Protein AF-A0A7C5Y0L8-F1 (afdb_monomer)

Solvent-accessible surface area (backbone atoms only — not comparable to full-atom values): 29638 Å² total; per-residue (Å²): 131,91,77,89,84,88,88,89,88,84,89,82,88,88,83,83,90,78,90,79,84,89,77,87,85,75,84,81,61,70,74,76,75,57,78,81,70,83,81,80,76,91,82,74,78,92,59,63,48,84,56,25,64,52,39,24,50,46,35,27,73,73,65,61,30,60,56,78,56,22,54,51,42,24,54,52,16,50,73,67,70,44,49,34,63,43,55,33,50,78,67,60,65,44,60,68,68,64,47,44,52,35,47,16,60,68,68,70,35,55,62,46,57,72,70,54,52,69,71,50,59,67,79,48,52,72,51,50,52,54,70,56,26,61,76,67,43,38,47,58,51,48,76,56,94,59,37,35,34,27,32,17,64,64,49,79,48,62,68,58,44,54,50,50,23,50,50,46,65,30,50,66,42,52,14,29,33,50,59,62,51,48,45,52,33,39,28,74,76,57,65,43,85,60,58,72,69,59,46,55,46,44,75,72,62,66,62,81,77,83,67,77,77,74,82,70,82,77,77,77,77,80,81,75,78,85,81,82,91,82,86,89,84,87,87,86,88,85,85,83,86,82,81,87,86,84,92,79,78,82,71,81,86,71,80,57,84,72,81,77,54,90,79,83,78,99,77,85,80,90,71,88,76,90,82,88,84,85,85,88,85,88,87,88,89,84,84,91,80,91,87,84,93,81,84,85,81,78,86,76,80,80,77,80,80,72,87,73,70,81,90,65,54,73,67,61,43,49,50,56,30,49,52,43,27,73,67,36,83,49,72,64,41,42,50,51,26,53,50,61,61,40,51,92,72,23,52,29,34,37,34,31,34,58,52,94,67,26,38,29,34,70,52,57,46,47,67,63,40,46,61,68,50,22,48,67,30,71,44,49,60,89,46,77,40,87,58,40,56,47,78,74,71,44,77,59,49,77,44,64,71,65,99,36,75,51,40,49,49,49,33,47,20,51,44,55,67,79,44,64,18,38,35,38,38,59,22,40,49,95,87,39,74,44,32,34,44,38,35,27,30,38,80,76,33,74,80,86,57,62,58,73,58,52,55,53,48,31,53,50,47,16,52,29,53,51,54,38,53,50,54,25,52,63,69,54,107

Nearest PDB structures (foldseek):
  7lko-assembly2_A  TM=6.622E-01  e=2.761E-07  Xanthomonas citri pv. citri str. 306
  5w10-assembly2_B  TM=7.669E-01  e=2.463E-06  Leptospira interrogans serovar Copenhageni str. Fiocruz L1-130
  5w10-assembly1_D  TM=6.839E-01  e=2.890E-06  Leptospira interrogans serovar Copenhageni str. Fiocruz L1-130
  2d27-assembly1_A  TM=5.505E-01  e=1.041E-05  Xanthomonas campestris
  5l10-assembly3_F  TM=6.097E-01  e=1.140E-03  Burkholderia cenocepacia J2315

Sequence (477 aa):
MLSSRFFPLRWGGGARTEGLHWCTGREVSIVSVCGRVAASHRAGGEEEPVKNREIAAVLAKEGLLPRERAERAAEEAALSGFRLDTLCLLRSWVPEGALLDAVGTVFRSRTADHGALREIPARLLSLIPARAAERFRVVPFHLEGKTLSVAALDPTDLLVEDELRLLTGCVIRSHAALEVRIHEALASAYGVPLPPVIERWLAGGGRTQHTPAAPQPTVEPVRRRPERPHSPAAPAAGRSPRAAPPSDLPEALELSSDELGEFPGLARLAAARDEEPEAPAAAPPAEETATPEAPAPAPAAAPVRRMDDPELDPEERLVLASEALGSAEMRDDIADALLAYCRPHFRRRALFILRRESIVGWRGEGEGVDETTLRAVAIPTGEPSVFQPLLHGTAFWLGPLASMPRNLELSLGLGGEPSGGCTVFPVHLRGRVVCFLWGDNLEEGLRGVPVPQLRRLTAKAGLAFEAYLLRAKIRAI

Foldseek 3Di:
DDDDDDDDDDDDDDDDDDDDDDDDDDDPDPVVVPPPPPPPPPDDDLDLLPCLVQLLVLCCVVVLDPNVVSVVLSVVCSVVVHRSLVVCVLVVSGAQVVSQVSQCVSLVAAADDLVLLPDADLVQLVLAALVLCVVQLKDFRDDDPQETEIEGCRQPPVVNQVQSCLQRVGNYGYHYYHSLSSQVSSCVSPVDDHDPSSVVCVVVVNHDPDPPPDDDPDPPPPDDDDDDDDDDDDDDDDDDDDDDDDDDDPDDPPPDPVVVPPDDDPDDPPDDDDDDDDDDDDDDDDDDDDDDDDDDDDDDDDDDDDPDDPPDDLVVLLVVLLVQLVPDQGLVSLVCSLVSSCPVQFQKKFKWFDDPQWTATDDIDHDQADSVLRRPQIHGQPDDAPCVVVQVPDQKDWAAGDPDPSSQSNCVNRRRQGARIKIWGFQDAPNGGTMIIIGGHRDVGRPPPPVVSSSVSSPSSNVSVVVNSVVSVVSND

Radius of gyration: 30.54 Å; Cα contacts (8 Å, |Δi|>4): 574; chains: 1; bounding box: 90×76×100 Å

Secondary structure (DSSP, 8-state):
-----------------------------GGGTSTTTTTS---S-----TTHHHHHHHHHHTTSS-HHHHHHHHHHHHHHTS-HHHHHHHTT-S-HHHHHHHHHHHHTS-B--HHHHHS--HHHHTTS-HHHHHHHTEEEEEEETTEEEEEES-TT-HHHHHHHHHHH-SEEEEEE--HHHHHHHHHHHH-PPPPHHHHHHHHTTSS----PPPPPP------PPPPPP---------------------------TTTT-SS----S--------------------------PPPPPPPPP----PPP---HHHHHHHHHHHHHH--SHHHHHHHHHHHHTTT-SEEEEEEEETTEEEEEEEEETT--HHHHHT-EEETTS-STTHHHHTT---EEE-----HHHHHHHHHTTSPPPS-EEEEEEEETTEEEEEEEEE-GGG-STT--HHHHHHHHHHHHHHHHHHHHHHHHHH-

Mean predicted aligned error: 16.3 Å

Structure (mmCIF, N/CA/C/O backbone):
data_AF-A0A7C5Y0L8-F1
#
_entry.id   AF-A0A7C5Y0L8-F1
#
loop_
_atom_site.group_PDB
_atom_site.id
_atom_site.type_symbol
_atom_site.label_atom_id
_atom_site.label_alt_id
_atom_site.label_comp_id
_atom_site.label_asym_id
_atom_site.label_entity_id
_atom_site.label_seq_id
_atom_site.pdbx_PDB_ins_code
_atom_site.Cartn_x
_atom_site.Cartn_y
_atom_site.Cartn_z
_atom_site.occupancy
_atom_site.B_iso_or_equiv
_atom_site.auth_seq_id
_atom_site.auth_comp_id
_atom_site.auth_asym_id
_atom_site.auth_atom_id
_atom_site.pdbx_PDB_model_num
ATOM 1 N N . MET A 1 1 ? -26.550 18.743 -50.827 1.00 32.38 1 MET A N 1
ATOM 2 C CA . MET A 1 1 ? -26.742 19.802 -51.841 1.00 32.38 1 MET A CA 1
ATOM 3 C C . MET A 1 1 ? -26.109 21.081 -51.311 1.00 32.38 1 MET A C 1
ATOM 5 O O . MET A 1 1 ? -26.470 21.436 -50.204 1.00 32.38 1 MET A O 1
ATOM 9 N N . LEU A 1 2 ? -25.154 21.653 -52.070 1.00 28.75 2 LEU A N 1
ATOM 10 C CA . LEU A 1 2 ? -24.835 23.090 -52.280 1.00 28.75 2 LEU A CA 1
ATOM 11 C C . LEU A 1 2 ? -24.885 24.048 -51.062 1.00 28.75 2 LEU A C 1
ATOM 13 O O . LEU A 1 2 ? -25.850 24.060 -50.325 1.00 28.75 2 LEU A O 1
ATOM 17 N N . SER A 1 3 ? -24.006 25.021 -50.839 1.00 25.61 3 SER A N 1
ATOM 18 C CA . SER A 1 3 ? -22.811 25.541 -51.503 1.00 25.61 3 SER A CA 1
ATOM 19 C C . SER A 1 3 ? -22.301 26.682 -50.605 1.00 25.61 3 SER A C 1
ATOM 21 O O . SER A 1 3 ? -23.094 27.446 -50.066 1.00 25.61 3 SER A O 1
ATOM 23 N N . SER A 1 4 ? -20.980 26.797 -50.492 1.00 29.56 4 SER A N 1
ATOM 24 C CA . SER A 1 4 ? -20.159 27.999 -50.250 1.00 29.56 4 SER A CA 1
ATOM 25 C C . SER A 1 4 ? -20.826 29.391 -50.185 1.00 29.56 4 SER A C 1
ATOM 27 O O . SER A 1 4 ? -21.556 29.756 -51.108 1.00 29.56 4 SER A O 1
ATOM 29 N N . ARG A 1 5 ? -20.327 30.262 -49.288 1.00 26.84 5 ARG A N 1
ATOM 30 C CA . ARG A 1 5 ? -19.866 31.622 -49.658 1.00 26.84 5 ARG A CA 1
ATOM 31 C C . ARG A 1 5 ? -18.930 32.251 -48.610 1.00 26.84 5 ARG A C 1
ATOM 33 O O . ARG A 1 5 ? -19.304 32.493 -47.471 1.00 26.84 5 ARG A O 1
ATOM 40 N N . PHE A 1 6 ? -17.709 32.506 -49.076 1.00 26.81 6 PHE A N 1
ATOM 41 C CA . PHE A 1 6 ? -16.696 33.443 -48.581 1.00 26.81 6 PHE A CA 1
ATOM 42 C C . PHE A 1 6 ? -17.178 34.904 -48.695 1.00 26.81 6 PHE A C 1
ATOM 44 O O . PHE A 1 6 ? -17.917 35.199 -49.632 1.00 26.81 6 PHE A O 1
ATOM 51 N N . PHE A 1 7 ? -16.646 35.821 -47.870 1.00 27.16 7 PHE A N 1
ATOM 52 C CA . PHE A 1 7 ? -15.873 36.994 -48.335 1.00 27.16 7 PHE A CA 1
ATOM 53 C C . PHE A 1 7 ? -15.062 37.643 -47.171 1.00 27.16 7 PHE A C 1
ATOM 55 O O . PHE A 1 7 ? -15.420 37.440 -46.012 1.00 27.16 7 PHE A O 1
ATOM 62 N N . PRO A 1 8 ? -13.954 38.365 -47.461 1.00 43.22 8 PRO A N 1
ATOM 63 C CA . PRO A 1 8 ? -12.825 38.652 -46.567 1.00 43.22 8 PRO A CA 1
ATOM 64 C C . PRO A 1 8 ? -12.654 40.152 -46.242 1.00 43.22 8 PRO A C 1
ATOM 66 O O . PRO A 1 8 ? -13.269 40.995 -46.885 1.00 43.22 8 PRO A O 1
ATOM 69 N N . LEU A 1 9 ? -11.717 40.502 -45.351 1.00 27.23 9 LEU A N 1
ATOM 70 C CA . LEU A 1 9 ? -11.094 41.835 -45.307 1.00 27.23 9 LEU A CA 1
ATOM 71 C C . LEU A 1 9 ? -9.587 41.727 -45.016 1.00 27.23 9 LEU A C 1
ATOM 73 O O . LEU A 1 9 ? -9.116 40.804 -44.357 1.00 27.23 9 LEU A O 1
ATOM 77 N N . ARG A 1 10 ? -8.842 42.650 -45.625 1.00 25.28 10 ARG A N 1
ATOM 78 C CA . ARG A 1 10 ? -7.435 42.587 -46.047 1.00 25.28 10 ARG A CA 1
ATOM 79 C C . ARG A 1 10 ? -6.707 43.859 -45.568 1.00 25.28 10 ARG A C 1
ATOM 81 O O . ARG A 1 10 ? -7.366 44.880 -45.418 1.00 25.28 10 ARG A O 1
ATOM 88 N N . TRP A 1 11 ? -5.367 43.780 -45.532 1.00 27.77 11 TRP A N 1
ATOM 89 C CA . TRP A 1 11 ? -4.327 44.842 -45.445 1.00 27.77 11 TRP A CA 1
ATOM 90 C C . TRP A 1 11 ? -3.858 45.263 -44.041 1.00 27.77 11 TRP A C 1
ATOM 92 O O . TRP A 1 11 ? -4.674 45.448 -43.156 1.00 27.77 11 TRP A O 1
ATOM 102 N N . GLY A 1 12 ? -2.562 45.484 -43.775 1.00 25.20 12 GLY A N 1
ATOM 103 C CA . GLY A 1 12 ? -1.357 45.408 -44.614 1.00 25.20 12 GLY A CA 1
ATOM 104 C C . GLY A 1 12 ? -0.148 46.111 -43.954 1.00 25.20 12 GLY A C 1
ATOM 105 O O . GLY A 1 12 ? -0.342 46.975 -43.109 1.00 25.20 12 GLY A O 1
ATOM 106 N N . GLY A 1 13 ? 1.071 45.758 -44.398 1.00 25.77 13 GLY A N 1
ATOM 107 C CA . GLY A 1 13 ? 2.354 46.460 -44.155 1.00 25.77 13 GLY A CA 1
ATOM 108 C C . GLY A 1 13 ? 3.063 46.085 -42.842 1.00 25.77 13 GLY A C 1
ATOM 109 O O . GLY A 1 13 ? 2.460 46.144 -41.787 1.00 25.77 13 GLY A O 1
ATOM 110 N N . GLY A 1 14 ? 4.331 45.676 -42.765 1.00 25.30 14 GLY A N 1
ATOM 111 C CA . GLY A 1 14 ? 5.453 45.693 -43.701 1.00 25.30 14 GLY A CA 1
ATOM 112 C C . GLY A 1 14 ? 6.651 46.370 -43.026 1.00 25.30 14 GLY A C 1
ATOM 113 O O . GLY A 1 14 ? 6.639 47.588 -42.922 1.00 25.30 14 GLY A O 1
ATOM 114 N N . ALA A 1 15 ? 7.674 45.620 -42.589 1.00 28.03 15 ALA A N 1
ATOM 115 C CA . ALA A 1 15 ? 9.044 46.126 -42.410 1.00 28.03 15 ALA A CA 1
ATOM 116 C C . ALA A 1 15 ? 10.064 45.011 -42.094 1.00 28.03 15 ALA A C 1
ATOM 118 O O . ALA A 1 15 ? 9.987 44.358 -41.064 1.00 28.03 15 ALA A O 1
ATOM 119 N N . ARG A 1 16 ? 11.041 44.912 -43.003 1.00 25.53 16 ARG A N 1
ATOM 120 C CA . ARG A 1 16 ? 12.490 44.708 -42.821 1.00 25.53 16 ARG A CA 1
ATOM 121 C C . ARG A 1 16 ? 13.040 43.472 -42.087 1.00 25.53 16 ARG A C 1
ATOM 123 O O . ARG A 1 16 ? 12.988 43.319 -40.877 1.00 25.53 16 ARG A O 1
ATOM 130 N N . THR A 1 17 ? 13.710 42.689 -42.928 1.00 31.92 17 THR A N 1
ATOM 131 C CA . THR A 1 17 ? 14.898 41.857 -42.728 1.00 31.92 17 THR A CA 1
ATOM 132 C C . THR A 1 17 ? 15.919 42.408 -41.731 1.00 31.92 17 THR A C 1
ATOM 134 O O . THR A 1 17 ? 16.440 43.498 -41.951 1.00 31.92 17 THR A O 1
ATOM 137 N N . GLU A 1 18 ? 16.312 41.582 -40.765 1.00 27.20 18 GLU A N 1
ATOM 138 C CA . GLU A 1 18 ? 17.667 41.536 -40.208 1.00 27.20 18 GLU A CA 1
ATOM 139 C C . GLU A 1 18 ? 17.945 40.102 -39.735 1.00 27.20 18 GLU A C 1
ATOM 141 O O . GLU A 1 18 ? 17.085 39.436 -39.158 1.00 27.20 18 GLU A O 1
ATOM 146 N N . GLY A 1 19 ? 19.109 39.582 -40.124 1.00 28.45 19 GLY A N 1
ATOM 147 C CA . GLY A 1 19 ? 19.465 38.179 -39.986 1.00 28.45 19 GLY A CA 1
ATOM 148 C C . GLY A 1 19 ? 19.775 37.771 -38.551 1.00 28.45 19 GLY A C 1
ATOM 149 O O . GLY A 1 19 ? 20.370 38.524 -37.788 1.00 28.45 19 GLY A O 1
ATOM 150 N N . LEU A 1 20 ? 19.462 36.518 -38.226 1.00 25.92 20 LEU A N 1
ATOM 151 C CA . LEU A 1 20 ? 20.160 35.798 -37.172 1.00 25.92 20 LEU A CA 1
ATOM 152 C C . LEU A 1 20 ? 20.594 34.429 -37.684 1.00 25.92 20 LEU A C 1
ATOM 154 O O . LEU A 1 20 ? 19.810 33.629 -38.193 1.00 25.92 20 LEU A O 1
ATOM 158 N N . HIS A 1 21 ? 21.899 34.228 -37.553 1.00 25.39 21 HIS A N 1
ATOM 159 C CA . HIS A 1 21 ? 22.635 33.006 -37.782 1.00 25.39 21 HIS A CA 1
ATOM 160 C C . HIS A 1 21 ? 21.983 31.809 -37.081 1.00 25.39 21 HIS A C 1
ATOM 162 O O . HIS A 1 21 ? 21.669 31.848 -35.892 1.00 25.39 21 HIS A O 1
ATOM 168 N N . TRP A 1 22 ? 21.843 30.717 -37.828 1.00 24.34 22 TRP A N 1
ATOM 169 C CA . TRP A 1 22 ? 21.534 29.402 -37.287 1.00 24.34 22 TRP A CA 1
ATOM 170 C C . TRP A 1 22 ? 22.763 28.866 -36.548 1.00 24.34 22 TRP A C 1
ATOM 172 O O . TRP A 1 22 ? 23.687 28.351 -37.171 1.00 24.34 22 TRP A O 1
ATOM 182 N N . CYS A 1 23 ? 22.765 28.971 -35.220 1.00 23.84 23 CYS A N 1
ATOM 183 C CA . CYS A 1 23 ? 23.599 28.128 -34.369 1.00 23.84 23 CYS A CA 1
ATOM 184 C C . CYS A 1 23 ? 22.751 26.955 -33.871 1.00 23.84 23 CYS A C 1
ATOM 186 O O . CYS A 1 23 ? 21.855 27.094 -33.040 1.00 23.84 23 CYS A O 1
ATOM 188 N N . THR A 1 24 ? 23.036 25.794 -34.448 1.00 34.31 24 THR A N 1
ATOM 189 C CA . THR A 1 24 ? 22.586 24.465 -34.042 1.00 34.31 24 THR A CA 1
ATOM 190 C C . THR A 1 24 ? 23.020 24.155 -32.611 1.00 34.31 24 THR A C 1
ATOM 192 O O . THR A 1 24 ? 24.201 24.271 -32.293 1.00 34.31 24 THR A O 1
ATOM 195 N N . GLY A 1 25 ? 22.084 23.709 -31.773 1.00 32.88 25 GLY A N 1
ATOM 196 C CA . GLY A 1 25 ? 22.381 23.221 -30.424 1.00 32.88 25 GLY A CA 1
ATOM 197 C C . GLY A 1 25 ? 21.296 23.588 -29.421 1.00 32.88 25 GLY A C 1
ATOM 198 O O . GLY A 1 25 ? 21.483 24.474 -28.595 1.00 32.88 25 GLY A O 1
ATOM 199 N N . ARG A 1 26 ? 20.145 22.916 -29.484 1.00 25.81 26 ARG A N 1
ATOM 200 C CA . ARG A 1 26 ? 19.177 22.926 -28.383 1.00 25.81 26 ARG A CA 1
ATOM 201 C C . ARG A 1 26 ? 18.821 21.491 -28.036 1.00 25.81 26 ARG A C 1
ATOM 203 O O . ARG A 1 26 ? 18.034 20.856 -28.731 1.00 25.81 26 ARG A O 1
ATOM 210 N N . GLU A 1 27 ? 19.416 21.006 -26.950 1.00 28.19 27 GLU A N 1
ATOM 211 C CA . GLU A 1 27 ? 18.820 19.952 -26.138 1.00 28.19 27 GLU A CA 1
ATOM 212 C C . GLU A 1 27 ? 17.411 20.413 -25.756 1.00 28.19 27 GLU A C 1
ATOM 214 O O . GLU A 1 27 ? 17.219 21.435 -25.092 1.00 28.19 27 GLU A O 1
ATOM 219 N N . VAL A 1 28 ? 16.405 19.691 -26.240 1.00 27.02 28 VAL A N 1
ATOM 220 C CA . VAL A 1 28 ? 15.018 19.923 -25.850 1.00 27.02 28 VAL A CA 1
ATOM 221 C C . VAL A 1 28 ? 14.864 19.371 -24.437 1.00 27.02 28 VAL A C 1
ATOM 223 O O . VAL A 1 28 ? 14.756 18.165 -24.231 1.00 27.02 28 VAL A O 1
ATOM 226 N N . SER A 1 29 ? 14.912 20.264 -23.451 1.00 28.91 29 SER A N 1
ATOM 227 C CA . SER A 1 29 ? 14.627 19.930 -22.059 1.00 28.91 29 SER A CA 1
ATOM 228 C C . SER A 1 29 ? 13.147 19.545 -21.926 1.00 28.91 29 SER A C 1
ATOM 230 O O . SER A 1 29 ? 12.259 20.345 -22.240 1.00 28.91 29 SER A O 1
ATOM 232 N N . ILE A 1 30 ? 12.881 18.308 -21.486 1.00 36.41 30 ILE A N 1
ATOM 233 C CA . ILE A 1 30 ? 11.537 17.713 -21.323 1.00 36.41 30 ILE A CA 1
ATOM 234 C C . ILE A 1 30 ? 10.621 18.562 -20.422 1.00 36.41 30 ILE A C 1
ATOM 236 O O . ILE A 1 30 ? 9.399 18.538 -20.586 1.00 36.41 30 ILE A O 1
ATOM 240 N N . VAL A 1 31 ? 11.197 19.409 -19.566 1.00 34.56 31 VAL A N 1
ATOM 241 C CA . VAL A 1 31 ? 10.468 20.351 -18.703 1.00 34.56 31 VAL A CA 1
ATOM 242 C C . VAL A 1 31 ? 9.547 21.284 -19.509 1.00 34.56 31 VAL A C 1
ATOM 244 O O . VAL A 1 31 ? 8.463 21.636 -19.050 1.00 34.56 31 VAL A O 1
ATOM 247 N N . SER A 1 32 ? 9.906 21.637 -20.751 1.00 27.48 32 SER A N 1
ATOM 248 C CA . SER A 1 32 ? 9.133 22.610 -21.537 1.00 27.48 32 SER A CA 1
ATOM 249 C C . SER A 1 32 ? 7.847 22.049 -22.169 1.00 27.48 32 SER A C 1
ATOM 251 O O . SER A 1 32 ? 7.004 22.842 -22.593 1.00 27.48 32 SER A O 1
ATOM 253 N N . VAL A 1 33 ? 7.667 20.723 -22.248 1.00 34.91 33 VAL A N 1
ATOM 254 C CA . VAL A 1 33 ? 6.477 20.102 -22.876 1.00 34.91 33 VAL A CA 1
ATOM 255 C C . VAL A 1 33 ? 5.424 19.683 -21.837 1.00 34.91 33 VAL A C 1
ATOM 257 O O . VAL A 1 33 ? 4.246 19.584 -22.173 1.00 34.91 33 VAL A O 1
ATOM 260 N N . CYS A 1 34 ? 5.792 19.544 -20.558 1.00 33.75 34 CYS A N 1
ATOM 261 C CA . CYS A 1 34 ? 4.845 19.244 -19.471 1.00 33.75 34 CYS A CA 1
ATOM 262 C C . CYS A 1 34 ? 4.037 20.460 -18.973 1.00 33.75 34 CYS A C 1
ATOM 264 O O . CYS A 1 34 ? 3.030 20.297 -18.286 1.00 33.75 34 CYS A O 1
ATOM 266 N N . GLY A 1 35 ? 4.416 21.686 -19.347 1.00 25.86 35 GLY A N 1
ATOM 267 C CA . GLY A 1 35 ? 3.900 22.922 -18.742 1.00 25.86 35 GLY A CA 1
ATOM 268 C C . GLY A 1 35 ? 2.449 23.326 -19.050 1.00 25.86 35 GLY A C 1
ATOM 269 O O . GLY A 1 35 ? 2.063 24.430 -18.677 1.00 25.86 35 GLY A O 1
ATOM 270 N N . ARG A 1 36 ? 1.631 22.515 -19.741 1.00 26.97 36 ARG A N 1
ATOM 271 C CA . ARG A 1 36 ? 0.252 22.924 -20.104 1.00 26.97 36 ARG A CA 1
ATOM 272 C C . ARG A 1 36 ? -0.869 21.895 -19.914 1.00 26.97 36 ARG A C 1
ATOM 274 O O . ARG A 1 36 ? -2.005 22.209 -20.242 1.00 26.97 36 ARG A O 1
ATOM 281 N N . VAL A 1 37 ? -0.591 20.726 -19.330 1.00 28.27 37 VAL A N 1
ATOM 282 C CA . VAL A 1 37 ? -1.631 19.717 -18.994 1.00 28.27 37 VAL A CA 1
ATOM 283 C C . VAL A 1 37 ? -1.703 19.430 -17.478 1.00 28.27 37 VAL A C 1
ATOM 285 O O . VAL A 1 37 ? -2.540 18.666 -17.014 1.00 28.27 37 VAL A O 1
ATOM 288 N N . ALA A 1 38 ? -0.898 20.121 -16.662 1.00 27.02 38 ALA A N 1
ATOM 289 C CA . ALA A 1 38 ? -0.761 19.919 -15.211 1.00 27.02 38 ALA A CA 1
ATOM 290 C C . ALA A 1 38 ? -1.958 20.384 -14.337 1.00 27.02 38 ALA A C 1
ATOM 292 O O . ALA A 1 38 ? -1.777 20.679 -13.152 1.00 27.02 38 ALA A O 1
ATOM 293 N N . ALA A 1 39 ? -3.170 20.483 -14.896 1.00 24.17 39 ALA A N 1
ATOM 294 C CA . ALA A 1 39 ? -4.332 21.076 -14.225 1.00 24.17 39 ALA A CA 1
ATOM 295 C C . ALA A 1 39 ? -5.497 20.112 -13.917 1.00 24.17 39 ALA A C 1
ATOM 297 O O . ALA A 1 39 ? -6.464 20.560 -13.317 1.00 24.17 39 ALA A O 1
ATOM 298 N N . SER A 1 40 ? -5.431 18.815 -14.259 1.00 24.00 40 SER A N 1
ATOM 299 C CA . SER A 1 40 ? -6.577 17.899 -14.036 1.00 24.00 40 SER A CA 1
ATOM 300 C C . SER A 1 40 ? -6.278 16.588 -13.289 1.00 24.00 40 SER A C 1
ATOM 302 O O . SER A 1 40 ? -7.192 15.795 -13.099 1.00 24.00 40 SER A O 1
ATOM 304 N N . HIS A 1 41 ? -5.049 16.355 -12.819 1.00 25.61 41 HIS A N 1
ATOM 305 C CA . HIS A 1 41 ? -4.695 15.142 -12.056 1.00 25.61 41 HIS A CA 1
ATOM 306 C C . HIS A 1 41 ? -3.995 15.445 -10.720 1.00 25.61 41 HIS A C 1
ATOM 308 O O . HIS A 1 41 ? -3.163 14.674 -10.258 1.00 25.61 41 HIS A O 1
ATOM 314 N N . ARG A 1 42 ? -4.323 16.570 -10.066 1.00 24.50 42 ARG A N 1
ATOM 315 C CA . ARG A 1 42 ? -3.847 16.840 -8.696 1.00 24.50 42 ARG A CA 1
ATOM 316 C C . ARG A 1 42 ? -4.783 16.212 -7.665 1.00 24.50 42 ARG A C 1
ATOM 318 O O . ARG A 1 42 ? -5.608 16.899 -7.074 1.00 24.50 42 ARG A O 1
ATOM 325 N N . ALA A 1 43 ? -4.640 14.907 -7.481 1.00 24.81 43 ALA A N 1
ATOM 326 C CA . ALA A 1 43 ? -5.070 14.179 -6.291 1.00 24.81 43 ALA A CA 1
ATOM 327 C C . ALA A 1 43 ? -4.225 12.899 -6.203 1.00 24.81 43 ALA A C 1
ATOM 329 O O . ALA A 1 43 ? -4.608 11.850 -6.706 1.00 24.81 43 ALA A O 1
ATOM 330 N N . GLY A 1 44 ? -3.028 13.031 -5.646 1.00 24.23 44 GLY A N 1
ATOM 331 C CA . GLY A 1 44 ? -2.046 11.965 -5.461 1.00 24.23 44 GLY A CA 1
ATOM 332 C C . GLY A 1 44 ? -0.771 12.619 -4.948 1.00 24.23 44 GLY A C 1
ATOM 333 O O . GLY A 1 44 ? -0.345 13.614 -5.532 1.00 24.23 44 GLY A O 1
ATOM 334 N N . GLY A 1 45 ? -0.284 12.174 -3.791 1.00 29.23 45 GLY A N 1
ATOM 335 C CA . GLY A 1 45 ? 0.828 12.790 -3.070 1.00 29.23 45 GLY A CA 1
ATOM 336 C C . GLY A 1 45 ? 2.114 12.844 -3.891 1.00 29.23 45 GLY A C 1
ATOM 337 O O . GLY A 1 45 ? 2.266 12.142 -4.887 1.00 29.23 45 GLY A O 1
ATOM 338 N N . GLU A 1 46 ? 3.028 13.713 -3.471 1.00 31.27 46 GLU A N 1
ATOM 339 C CA . GLU A 1 46 ? 4.402 13.769 -3.967 1.00 31.27 46 GLU A CA 1
ATOM 340 C C . GLU A 1 46 ? 5.120 12.470 -3.555 1.00 31.27 46 GLU A C 1
ATOM 342 O O . GLU A 1 46 ? 5.769 12.399 -2.520 1.00 31.27 46 GLU A O 1
ATOM 347 N N . GLU A 1 47 ? 4.921 11.406 -4.335 1.00 40.19 47 GLU A N 1
ATOM 348 C CA . GLU A 1 47 ? 5.627 10.131 -4.212 1.00 40.19 47 GLU A CA 1
ATOM 349 C C . GLU A 1 47 ? 7.078 10.338 -4.670 1.00 40.19 47 GLU A C 1
ATOM 351 O O . GLU A 1 47 ? 7.362 10.437 -5.865 1.00 40.19 47 GLU A O 1
ATOM 356 N N . GLU A 1 48 ? 8.027 10.413 -3.735 1.00 41.69 48 GLU A N 1
ATOM 357 C CA . GLU A 1 48 ? 9.430 10.178 -4.076 1.00 41.69 48 GLU A CA 1
ATOM 358 C C . GLU A 1 48 ? 9.529 8.722 -4.571 1.00 41.69 48 GLU A C 1
ATOM 360 O O . GLU A 1 48 ? 9.156 7.817 -3.820 1.00 41.69 48 GLU A O 1
ATOM 365 N N . PRO A 1 49 ? 10.001 8.425 -5.804 1.00 51.78 49 PRO A N 1
ATOM 366 C CA . PRO A 1 49 ? 10.135 7.041 -6.231 1.00 51.78 49 PRO A CA 1
ATOM 367 C C . PRO A 1 49 ? 11.276 6.424 -5.428 1.00 51.78 49 PRO A C 1
ATOM 369 O O . PRO A 1 49 ? 12.469 6.623 -5.705 1.00 51.78 49 PRO A O 1
ATOM 372 N N . VAL A 1 50 ? 10.872 5.723 -4.373 1.00 60.34 50 VAL A N 1
ATOM 373 C CA . VAL A 1 50 ? 11.734 5.072 -3.403 1.00 60.34 50 VAL A CA 1
ATOM 374 C C . VAL A 1 50 ? 12.725 4.230 -4.188 1.00 60.34 50 VAL A C 1
ATOM 376 O O . VAL A 1 50 ? 12.351 3.373 -4.989 1.00 60.34 50 VAL A O 1
ATOM 379 N N . LYS A 1 51 ? 14.009 4.513 -3.961 1.00 77.12 51 LYS A N 1
ATOM 380 C CA . LYS A 1 51 ? 15.186 3.880 -4.580 1.00 77.12 51 LYS A CA 1
ATOM 381 C C . LYS A 1 51 ? 15.696 4.468 -5.903 1.00 77.12 51 LYS A C 1
ATOM 383 O O . LYS A 1 51 ? 16.655 3.922 -6.446 1.00 77.12 51 LYS A O 1
ATOM 388 N N . ASN A 1 52 ? 15.223 5.628 -6.377 1.00 85.75 52 ASN A N 1
ATOM 389 C CA . ASN A 1 52 ? 15.859 6.327 -7.515 1.00 85.75 52 ASN A CA 1
ATOM 390 C C . ASN A 1 52 ? 17.370 6.546 -7.318 1.00 85.75 52 ASN A C 1
ATOM 392 O O . ASN A 1 52 ? 18.168 6.289 -8.220 1.00 85.75 52 ASN A O 1
ATOM 396 N N . ARG A 1 53 ? 17.777 6.972 -6.116 1.00 87.25 53 ARG A N 1
ATOM 397 C CA . ARG A 1 53 ? 19.193 7.168 -5.766 1.00 87.25 53 ARG A CA 1
ATOM 398 C C . ARG A 1 53 ? 19.989 5.863 -5.763 1.00 87.25 53 ARG A C 1
ATOM 400 O O . ARG A 1 53 ? 21.146 5.859 -6.169 1.00 87.25 53 ARG A O 1
ATOM 407 N N . GLU A 1 54 ? 19.382 4.759 -5.338 1.00 90.44 54 GLU A N 1
ATOM 408 C CA . GLU A 1 54 ? 20.030 3.444 -5.334 1.00 90.44 54 GLU A CA 1
ATOM 409 C C . GLU A 1 54 ? 20.194 2.905 -6.757 1.00 90.44 54 GLU A C 1
ATOM 411 O O . GLU A 1 54 ? 21.275 2.433 -7.106 1.00 90.44 54 GLU A O 1
ATOM 416 N N . ILE A 1 55 ? 19.172 3.058 -7.608 1.00 91.25 55 ILE A N 1
ATOM 417 C CA . ILE A 1 55 ? 19.258 2.722 -9.036 1.00 91.25 55 ILE A CA 1
ATOM 418 C C . ILE A 1 55 ? 20.361 3.562 -9.693 1.00 91.25 55 ILE A C 1
ATOM 420 O O . ILE A 1 55 ? 21.220 3.008 -10.375 1.00 91.25 55 ILE A O 1
ATOM 424 N N . ALA A 1 56 ? 20.413 4.873 -9.431 1.00 92.12 56 ALA A N 1
ATOM 425 C CA . ALA A 1 56 ? 21.487 5.740 -9.923 1.00 92.12 56 ALA A CA 1
ATOM 426 C C . ALA A 1 56 ? 22.871 5.277 -9.454 1.00 92.12 56 ALA A C 1
ATOM 428 O O . ALA A 1 56 ? 23.806 5.227 -10.254 1.00 92.12 56 ALA A O 1
ATOM 429 N N . ALA A 1 57 ? 23.005 4.911 -8.177 1.00 92.44 57 ALA A N 1
ATOM 430 C CA . ALA A 1 57 ? 24.258 4.423 -7.617 1.00 92.44 57 ALA A CA 1
ATOM 431 C C . ALA A 1 57 ? 24.715 3.118 -8.287 1.00 92.44 57 ALA A C 1
ATOM 433 O O . ALA A 1 57 ? 25.899 2.986 -8.600 1.00 92.44 57 ALA A O 1
ATOM 434 N N . VAL A 1 58 ? 23.795 2.185 -8.560 1.00 94.44 58 VAL A N 1
ATOM 435 C CA . VAL A 1 58 ? 24.096 0.944 -9.292 1.00 94.44 58 VAL A CA 1
ATOM 436 C C . VAL A 1 58 ? 24.510 1.250 -10.733 1.00 94.44 58 VAL A C 1
ATOM 438 O O . VAL A 1 58 ? 25.571 0.804 -11.159 1.00 94.44 58 VAL A O 1
ATOM 441 N N . LEU A 1 59 ? 23.762 2.084 -11.463 1.00 94.00 59 LEU A N 1
ATOM 442 C CA . LEU A 1 59 ? 24.105 2.459 -12.843 1.00 94.00 59 LEU A CA 1
ATOM 443 C C . LEU A 1 59 ? 25.465 3.168 -12.944 1.00 94.00 59 LEU A C 1
ATOM 445 O O . LEU A 1 59 ? 26.212 2.940 -13.898 1.00 94.00 59 LEU A O 1
ATOM 449 N N . ALA A 1 60 ? 25.805 4.002 -11.959 1.00 94.50 60 ALA A N 1
ATOM 450 C CA . ALA A 1 60 ? 27.105 4.658 -11.881 1.00 94.50 60 ALA A CA 1
ATOM 451 C C . ALA A 1 60 ? 28.239 3.676 -11.571 1.00 94.50 60 ALA A C 1
ATOM 453 O O . ALA A 1 60 ? 29.309 3.751 -12.177 1.00 94.50 60 ALA A O 1
ATOM 454 N N . LYS A 1 61 ? 28.006 2.746 -10.640 1.00 94.62 61 LYS A N 1
ATOM 455 C CA . LYS A 1 61 ? 28.978 1.723 -10.242 1.00 94.62 61 LYS A CA 1
ATOM 456 C C . LYS A 1 61 ? 29.315 0.772 -11.392 1.00 94.62 61 LYS A C 1
ATOM 458 O O . LYS A 1 61 ? 30.485 0.457 -11.577 1.00 94.62 61 LYS A O 1
ATOM 463 N N . GLU A 1 62 ? 28.316 0.366 -12.172 1.00 91.81 62 GLU A N 1
ATOM 464 C CA . GLU A 1 62 ? 28.480 -0.519 -13.335 1.00 91.81 62 GLU A CA 1
ATOM 465 C C . GLU A 1 62 ? 29.003 0.220 -14.587 1.00 91.81 62 GLU A C 1
ATOM 467 O O . GLU A 1 62 ? 29.185 -0.379 -15.645 1.00 91.81 62 GLU A O 1
ATOM 472 N N . GLY A 1 63 ? 29.246 1.535 -14.500 1.00 90.81 63 GLY A N 1
ATOM 473 C CA . GLY A 1 63 ? 29.761 2.341 -15.612 1.00 90.81 63 GLY A CA 1
ATOM 474 C C . GLY A 1 63 ? 28.752 2.593 -16.740 1.00 90.81 63 GLY A C 1
ATOM 475 O O . GLY A 1 63 ? 29.137 3.069 -17.807 1.00 90.81 63 GLY A O 1
ATOM 476 N N . LEU A 1 64 ? 27.466 2.307 -16.512 1.00 91.75 64 LEU A N 1
ATOM 477 C CA . LEU A 1 64 ? 26.378 2.506 -17.478 1.00 91.75 64 LEU A CA 1
ATOM 478 C C . LEU A 1 64 ? 26.001 3.985 -17.624 1.00 91.75 64 LEU A C 1
ATOM 480 O O . LEU A 1 64 ? 25.565 4.423 -18.687 1.00 91.75 64 LEU A O 1
ATOM 484 N N . LEU A 1 65 ? 26.194 4.766 -16.560 1.00 91.81 65 LEU A N 1
ATOM 485 C CA . LEU A 1 65 ? 26.029 6.215 -16.548 1.00 91.81 65 LEU A CA 1
ATOM 486 C C . LEU A 1 65 ? 27.183 6.872 -15.784 1.00 91.81 65 LEU A C 1
ATOM 488 O O . LEU A 1 65 ? 27.555 6.393 -14.718 1.00 91.81 65 LEU A O 1
ATOM 492 N N . PRO A 1 66 ? 27.727 8.012 -16.250 1.00 94.06 66 PRO A N 1
ATOM 493 C CA . PRO A 1 66 ? 28.625 8.814 -15.427 1.00 94.06 66 PRO A CA 1
ATOM 494 C C . PRO A 1 66 ? 27.943 9.202 -14.112 1.00 94.06 66 PRO A C 1
ATOM 496 O O . PRO A 1 66 ? 26.781 9.612 -14.131 1.00 94.06 66 PRO A O 1
ATOM 499 N N . ARG A 1 67 ? 28.664 9.131 -12.987 1.00 92.25 67 ARG A N 1
ATOM 500 C CA . ARG A 1 67 ? 28.115 9.391 -11.644 1.00 92.25 67 ARG A CA 1
ATOM 501 C C . ARG A 1 67 ? 27.339 10.707 -11.552 1.00 92.25 67 ARG A C 1
ATOM 503 O O . ARG A 1 67 ? 26.188 10.709 -11.141 1.00 92.25 67 ARG A O 1
ATOM 510 N N . GLU A 1 68 ? 27.928 11.797 -12.034 1.00 91.56 68 GLU A N 1
ATOM 511 C CA . GLU A 1 68 ? 27.306 13.130 -12.046 1.00 91.56 68 GLU A CA 1
ATOM 512 C C . GLU A 1 68 ? 26.016 13.190 -12.876 1.00 91.56 68 GLU A C 1
ATOM 514 O O . GLU A 1 68 ? 25.151 14.032 -12.638 1.00 91.56 68 GLU A O 1
ATOM 519 N N . ARG A 1 69 ? 25.903 12.346 -13.908 1.00 91.50 69 ARG A N 1
ATOM 520 C CA . ARG A 1 69 ? 24.692 12.238 -14.726 1.00 91.50 69 ARG A CA 1
ATOM 521 C C . ARG A 1 69 ? 23.653 11.370 -14.028 1.00 91.50 69 ARG A C 1
ATOM 523 O O . ARG A 1 69 ? 22.485 11.724 -14.071 1.00 91.50 69 ARG A O 1
ATOM 530 N N . ALA A 1 70 ? 24.063 10.276 -13.391 1.00 91.50 70 ALA A N 1
ATOM 531 C CA . ALA A 1 70 ? 23.168 9.408 -12.633 1.00 91.50 70 ALA A CA 1
ATOM 532 C C . ALA A 1 70 ? 22.530 10.151 -11.445 1.00 91.50 70 ALA A C 1
ATOM 534 O O . ALA A 1 70 ? 21.323 10.060 -11.251 1.00 91.50 70 ALA A O 1
ATOM 535 N N . GLU A 1 71 ? 23.317 10.940 -10.707 1.00 89.44 71 GLU A N 1
ATOM 536 C CA . GLU A 1 71 ? 22.835 11.770 -9.593 1.00 89.44 71 GLU A CA 1
ATOM 537 C C . GLU A 1 71 ? 21.822 12.822 -10.080 1.00 89.44 71 GLU A C 1
ATOM 539 O O . GLU A 1 71 ? 20.691 12.852 -9.599 1.00 89.44 71 GLU A O 1
ATOM 544 N N . ARG A 1 72 ? 22.160 13.591 -11.127 1.00 88.38 72 ARG A N 1
ATOM 545 C CA . ARG A 1 72 ? 21.229 14.558 -11.741 1.00 88.38 72 ARG A CA 1
ATOM 546 C C . ARG A 1 72 ? 19.963 13.908 -12.300 1.00 88.38 72 ARG A C 1
ATOM 548 O O . ARG A 1 72 ? 18.886 14.485 -12.217 1.00 88.38 72 ARG A O 1
ATOM 555 N N . ALA A 1 73 ? 20.081 12.717 -12.879 1.00 88.44 73 ALA A N 1
ATOM 556 C CA . ALA A 1 73 ? 18.936 11.983 -13.397 1.00 88.44 73 ALA A CA 1
ATOM 557 C C . ALA A 1 73 ? 18.002 11.515 -12.274 1.00 88.44 73 ALA A C 1
ATOM 559 O O . ALA A 1 73 ? 16.790 11.535 -12.456 1.00 88.44 73 ALA A O 1
ATOM 560 N N . ALA A 1 74 ? 18.541 11.119 -11.115 1.00 87.44 74 ALA A N 1
ATOM 561 C CA . ALA A 1 74 ? 17.732 10.764 -9.950 1.00 87.44 74 ALA A CA 1
ATOM 562 C C . ALA A 1 74 ? 16.978 11.978 -9.384 1.00 87.44 74 ALA A C 1
ATOM 564 O O . ALA A 1 74 ? 15.824 11.840 -8.983 1.00 87.44 74 ALA A O 1
ATOM 565 N N . GLU A 1 75 ? 17.601 13.159 -9.394 1.00 87.62 75 GLU A N 1
ATOM 566 C CA . GLU A 1 75 ? 16.945 14.422 -9.032 1.00 87.62 75 GLU A CA 1
ATOM 567 C C . GLU A 1 75 ? 15.834 14.788 -10.030 1.00 87.62 75 GLU A C 1
ATOM 569 O O . GLU A 1 75 ? 14.720 15.107 -9.622 1.00 87.62 75 GLU A O 1
ATOM 574 N N . GLU A 1 76 ? 16.095 14.681 -11.340 1.00 86.38 76 GLU A N 1
ATOM 575 C CA . GLU A 1 76 ? 15.073 14.891 -12.379 1.00 86.38 76 GLU A CA 1
ATOM 576 C C . GLU A 1 76 ? 13.914 13.892 -12.227 1.00 86.38 76 GLU A C 1
ATOM 578 O O . GLU A 1 76 ? 12.754 14.283 -12.339 1.00 86.38 76 GLU A O 1
ATOM 583 N N . ALA A 1 77 ? 14.212 12.626 -11.919 1.00 85.06 77 ALA A N 1
ATOM 584 C CA . ALA A 1 77 ? 13.217 11.580 -11.687 1.00 85.06 77 ALA A CA 1
ATOM 585 C C . ALA A 1 77 ? 12.285 11.951 -10.528 1.00 85.06 77 ALA A C 1
ATOM 587 O O . ALA A 1 77 ? 11.069 11.995 -10.722 1.00 85.06 77 ALA A O 1
ATOM 588 N N . ALA A 1 78 ? 12.856 12.338 -9.382 1.00 79.38 78 ALA A N 1
ATOM 589 C CA . ALA A 1 78 ? 12.100 12.782 -8.212 1.00 79.38 78 ALA A CA 1
ATOM 590 C C . ALA A 1 78 ? 11.176 13.978 -8.513 1.00 79.38 78 ALA A C 1
ATOM 592 O O . ALA A 1 78 ? 10.051 14.017 -8.030 1.00 79.38 78 ALA A O 1
ATOM 593 N N . LEU A 1 79 ? 11.604 14.920 -9.363 1.00 80.38 79 LEU A N 1
ATOM 594 C CA . LEU A 1 79 ? 10.778 16.069 -9.768 1.00 80.38 79 LEU A CA 1
ATOM 595 C C . LEU A 1 79 ? 9.724 15.728 -10.833 1.00 80.38 79 LEU A C 1
ATOM 597 O O . LEU A 1 79 ? 8.717 16.423 -10.960 1.00 80.38 79 LEU A O 1
ATOM 601 N N . SER A 1 80 ? 9.979 14.707 -11.650 1.00 77.81 80 SER A N 1
ATOM 602 C CA . SER A 1 80 ? 9.121 14.334 -12.780 1.00 77.81 80 SER A CA 1
ATOM 603 C C . SER A 1 80 ? 7.943 13.435 -12.398 1.00 77.81 80 SER A C 1
ATOM 605 O O . SER A 1 80 ? 7.014 13.307 -13.196 1.00 77.81 80 SER A O 1
ATOM 607 N N . GLY A 1 81 ? 7.990 12.814 -11.213 1.00 76.62 81 GLY A N 1
ATOM 608 C CA . GLY A 1 81 ? 7.031 11.796 -10.775 1.00 76.62 81 GLY A CA 1
ATOM 609 C C . GLY A 1 81 ? 7.200 10.440 -11.470 1.00 76.62 81 GLY A C 1
ATOM 610 O O . GLY A 1 81 ? 6.343 9.578 -11.325 1.00 76.62 81 GLY A O 1
ATOM 611 N N . PHE A 1 82 ? 8.278 10.252 -12.237 1.00 82.12 82 PHE A N 1
ATOM 612 C CA . PHE A 1 82 ? 8.649 8.968 -12.830 1.00 82.12 82 PHE A CA 1
ATOM 613 C C . PHE A 1 82 ? 9.851 8.376 -12.107 1.00 82.12 82 PHE A C 1
ATOM 615 O O . PHE A 1 82 ? 10.714 9.090 -11.586 1.00 82.12 82 PHE A O 1
ATOM 622 N N . ARG A 1 83 ? 9.964 7.054 -12.145 1.00 88.00 83 ARG A N 1
ATOM 623 C CA . ARG A 1 83 ? 11.149 6.354 -11.667 1.00 88.00 83 ARG A CA 1
ATOM 624 C C . ARG A 1 83 ? 12.323 6.564 -12.635 1.00 88.00 83 ARG A C 1
ATOM 626 O O . ARG A 1 83 ? 12.169 6.825 -13.832 1.00 88.00 83 ARG A O 1
ATOM 633 N N . LEU A 1 84 ? 13.541 6.495 -12.101 1.00 90.88 84 LEU A N 1
ATOM 634 C CA . LEU A 1 84 ? 14.773 6.788 -12.837 1.00 90.88 84 LEU A CA 1
ATOM 635 C C . LEU A 1 84 ? 14.950 5.918 -14.091 1.00 90.88 84 LEU A C 1
ATOM 637 O O . LEU A 1 84 ? 15.479 6.382 -15.103 1.00 90.88 84 LEU A O 1
ATOM 641 N N . ASP A 1 85 ? 14.516 4.663 -14.038 1.00 91.19 85 ASP A N 1
ATOM 642 C CA . ASP A 1 85 ? 14.570 3.740 -15.168 1.00 91.19 85 ASP A CA 1
ATOM 643 C C . ASP A 1 85 ? 13.726 4.226 -16.353 1.00 91.19 85 ASP A C 1
ATOM 645 O O . ASP A 1 85 ? 14.202 4.167 -17.488 1.00 91.19 85 ASP A O 1
ATOM 649 N N . THR A 1 86 ? 12.539 4.790 -16.105 1.00 90.75 86 THR A N 1
ATOM 650 C CA . THR A 1 86 ? 11.715 5.425 -17.142 1.00 90.75 86 THR A CA 1
ATOM 651 C C . THR A 1 86 ? 12.474 6.552 -17.822 1.00 90.75 86 THR A C 1
ATOM 653 O O . THR A 1 86 ? 12.582 6.561 -19.048 1.00 90.75 86 THR A O 1
ATOM 656 N N . LEU A 1 87 ? 13.075 7.474 -17.063 1.00 90.06 87 LEU A N 1
ATOM 657 C CA . LEU A 1 87 ? 13.846 8.570 -17.659 1.00 90.06 87 LEU A CA 1
ATOM 658 C C . LEU A 1 87 ? 15.034 8.062 -18.482 1.00 90.06 87 LEU A C 1
ATOM 660 O O . LEU A 1 87 ? 15.251 8.525 -19.606 1.00 90.06 87 LEU A O 1
ATOM 664 N N . CYS A 1 88 ? 15.776 7.084 -17.962 1.00 91.38 88 CYS A N 1
ATOM 665 C CA . CYS A 1 88 ? 16.920 6.508 -18.662 1.00 91.38 88 CYS A CA 1
ATOM 666 C C . CYS A 1 88 ? 16.509 5.833 -19.978 1.00 91.38 88 CYS A C 1
ATOM 668 O O . CYS A 1 88 ? 17.206 5.987 -20.987 1.00 91.38 88 CYS A O 1
ATOM 670 N N . LEU A 1 89 ? 15.371 5.133 -19.984 1.00 89.88 89 LEU A N 1
ATOM 671 C CA . LEU A 1 89 ? 14.841 4.449 -21.160 1.00 89.88 89 LEU A CA 1
ATOM 672 C C . LEU A 1 89 ? 14.303 5.445 -22.199 1.00 89.88 89 LEU A C 1
ATOM 674 O O . LEU A 1 89 ? 14.655 5.363 -23.378 1.00 89.88 89 LEU A O 1
ATOM 678 N N . LEU A 1 90 ? 13.526 6.443 -21.764 1.00 86.81 90 LEU A N 1
ATOM 679 C CA . LEU A 1 90 ? 12.982 7.496 -22.630 1.00 86.81 90 LEU A CA 1
ATOM 680 C C . LEU A 1 90 ? 14.087 8.290 -23.341 1.00 86.81 90 LEU A C 1
ATOM 682 O O . LEU A 1 90 ? 13.935 8.663 -24.504 1.00 86.81 90 LEU A O 1
ATOM 686 N N . ARG A 1 91 ? 15.213 8.533 -22.660 1.00 88.19 91 ARG A N 1
ATOM 687 C CA . ARG A 1 91 ? 16.377 9.245 -23.215 1.00 88.19 91 ARG A CA 1
ATOM 688 C C . ARG A 1 91 ? 17.371 8.329 -23.936 1.00 88.19 91 ARG A C 1
ATOM 690 O O . ARG A 1 91 ? 18.368 8.827 -24.455 1.00 88.19 91 ARG A O 1
ATOM 697 N N . SER A 1 92 ? 17.114 7.018 -23.970 1.00 87.50 92 SER A N 1
ATOM 698 C CA . SER A 1 92 ? 18.016 6.004 -24.538 1.00 87.50 92 SER A CA 1
ATOM 699 C C . SER A 1 92 ? 19.444 6.080 -23.977 1.00 87.50 92 SER A C 1
ATOM 701 O O . SER A 1 92 ? 20.415 5.851 -24.695 1.00 87.50 92 SER A O 1
ATOM 703 N N . TRP A 1 93 ? 19.590 6.437 -22.698 1.00 90.38 93 TRP A N 1
ATOM 704 C CA . TRP A 1 93 ? 20.901 6.557 -22.055 1.00 90.38 93 TRP A CA 1
ATOM 705 C C . TRP A 1 93 ? 21.511 5.207 -21.699 1.00 90.38 93 TRP A C 1
ATOM 707 O O . TRP A 1 93 ? 22.726 5.045 -21.769 1.00 90.38 93 TRP A O 1
ATOM 717 N N . VAL A 1 94 ? 20.663 4.258 -21.311 1.00 91.94 94 VAL A N 1
ATOM 718 C CA . VAL A 1 94 ? 21.055 2.920 -20.869 1.00 91.94 94 VAL A CA 1
ATOM 719 C C . VAL A 1 94 ? 20.188 1.909 -21.619 1.00 91.94 94 VAL A C 1
ATOM 721 O O . VAL A 1 94 ? 18.989 2.151 -21.783 1.00 91.94 94 VAL A O 1
ATOM 724 N N . PRO A 1 95 ? 20.759 0.795 -22.111 1.00 91.44 95 PRO A N 1
ATOM 725 C CA . PRO A 1 95 ? 19.968 -0.253 -22.739 1.00 91.44 95 PRO A CA 1
ATOM 726 C C . PRO A 1 95 ? 19.001 -0.893 -21.736 1.00 91.44 95 PRO A C 1
ATOM 728 O O . PRO A 1 95 ? 19.318 -1.057 -20.560 1.00 91.44 95 PRO A O 1
ATOM 731 N N . GLU A 1 96 ? 17.834 -1.300 -22.230 1.00 92.81 96 GLU A N 1
ATOM 732 C CA . GLU A 1 96 ? 16.729 -1.803 -21.408 1.00 92.81 96 GLU A CA 1
ATOM 733 C C . GLU A 1 96 ? 17.116 -2.979 -20.500 1.00 92.81 96 GLU A C 1
ATOM 735 O O . GLU A 1 96 ? 16.797 -2.965 -19.315 1.00 92.81 96 GLU A O 1
ATOM 740 N N . GLY A 1 97 ? 17.850 -3.966 -21.028 1.00 93.50 97 GLY A N 1
ATOM 741 C CA . GLY A 1 97 ? 18.301 -5.115 -20.236 1.00 93.50 97 GLY A CA 1
ATOM 742 C C . GLY A 1 97 ? 19.189 -4.704 -19.059 1.00 93.50 97 GLY A C 1
ATOM 743 O O . GLY A 1 97 ? 18.963 -5.144 -17.940 1.00 93.50 97 GLY A O 1
ATOM 744 N N . ALA A 1 98 ? 20.118 -3.768 -19.279 1.00 93.81 98 ALA A N 1
ATOM 745 C CA . ALA A 1 98 ? 20.999 -3.286 -18.217 1.00 93.81 98 ALA A CA 1
ATOM 746 C C . ALA A 1 98 ? 20.248 -2.454 -17.160 1.00 93.81 98 ALA A C 1
ATOM 748 O O . ALA A 1 98 ? 20.600 -2.492 -15.982 1.00 93.81 98 ALA A O 1
ATOM 749 N N . LEU A 1 99 ? 19.192 -1.727 -17.554 1.00 94.12 99 LEU A N 1
ATOM 750 C CA . LEU A 1 99 ? 18.290 -1.077 -16.596 1.00 94.12 99 LEU A CA 1
ATOM 751 C C . LEU A 1 99 ? 17.541 -2.108 -15.752 1.00 94.12 99 LEU A C 1
ATOM 753 O O . LEU A 1 99 ? 17.443 -1.941 -14.538 1.00 94.12 99 LEU A O 1
ATOM 757 N N . LEU A 1 100 ? 17.035 -3.171 -16.379 1.00 95.56 100 LEU A N 1
ATOM 758 C CA . LEU A 1 100 ? 16.318 -4.231 -15.679 1.00 95.56 100 LEU A CA 1
ATOM 759 C C . LEU A 1 100 ? 17.229 -4.951 -14.675 1.00 95.56 100 LEU A C 1
ATOM 761 O O . LEU A 1 100 ? 16.813 -5.174 -13.540 1.00 95.56 100 LEU A O 1
ATOM 765 N N . ASP A 1 101 ? 18.480 -5.230 -15.046 1.00 95.25 101 ASP A N 1
ATOM 766 C CA . ASP A 1 101 ? 19.484 -5.828 -14.155 1.00 95.25 101 ASP A CA 1
ATOM 767 C C . ASP A 1 101 ? 19.816 -4.918 -12.961 1.00 95.25 101 ASP A C 1
ATOM 769 O O . ASP A 1 101 ? 19.907 -5.380 -11.816 1.00 95.25 101 ASP A O 1
ATOM 773 N N . ALA A 1 102 ? 19.941 -3.607 -13.197 1.00 94.62 102 ALA A N 1
ATOM 774 C CA . ALA A 1 102 ? 20.159 -2.631 -12.131 1.00 94.62 102 ALA A CA 1
ATOM 775 C C . ALA A 1 102 ? 18.972 -2.588 -11.155 1.00 94.62 102 ALA A C 1
ATOM 777 O O . ALA A 1 102 ? 19.168 -2.628 -9.939 1.00 94.62 102 ALA A O 1
ATOM 778 N N . VAL A 1 103 ? 17.740 -2.579 -11.675 1.00 94.00 103 VAL A N 1
ATOM 779 C CA . VAL A 1 103 ? 16.510 -2.648 -10.873 1.00 94.00 103 VAL A CA 1
ATOM 780 C C . VAL A 1 103 ? 16.459 -3.958 -10.075 1.00 94.00 103 VAL A C 1
ATOM 782 O O . VAL A 1 103 ? 16.249 -3.925 -8.863 1.00 94.00 103 VAL A O 1
ATOM 785 N N . GLY A 1 104 ? 16.734 -5.105 -10.700 1.00 94.81 104 GLY A N 1
ATOM 786 C CA . GLY A 1 104 ? 16.799 -6.402 -10.016 1.00 94.81 104 GLY A CA 1
ATOM 787 C C . GLY A 1 104 ? 17.823 -6.426 -8.877 1.00 94.81 104 GLY A C 1
ATOM 788 O O . GLY A 1 104 ? 17.544 -6.957 -7.801 1.00 94.81 104 GLY A O 1
ATOM 789 N N . THR A 1 105 ? 18.973 -5.775 -9.074 1.00 94.75 105 THR A N 1
ATOM 790 C CA . THR A 1 105 ? 20.029 -5.643 -8.059 1.00 94.75 105 THR A CA 1
ATOM 791 C C . THR A 1 105 ? 19.576 -4.805 -6.864 1.00 94.75 105 THR A C 1
ATOM 793 O O . THR A 1 105 ? 19.765 -5.219 -5.719 1.00 94.75 105 THR A O 1
ATOM 796 N N . VAL A 1 106 ? 18.951 -3.650 -7.112 1.00 93.00 106 VAL A N 1
ATOM 797 C CA . VAL A 1 106 ? 18.444 -2.746 -6.062 1.00 93.00 106 VAL A CA 1
ATOM 798 C C . VAL A 1 106 ? 17.357 -3.421 -5.230 1.00 93.00 106 VAL A C 1
ATOM 800 O O . VAL A 1 106 ? 17.419 -3.434 -4.002 1.00 93.00 106 VAL A O 1
ATOM 803 N N . PHE A 1 107 ? 16.380 -4.041 -5.891 1.00 91.12 107 PHE A N 1
ATOM 804 C CA . PHE A 1 107 ? 15.283 -4.722 -5.205 1.00 91.12 107 PHE A CA 1
ATOM 805 C C . PHE A 1 107 ? 15.659 -6.106 -4.670 1.00 91.12 107 PHE A C 1
ATOM 807 O O . PHE A 1 107 ? 14.868 -6.701 -3.942 1.00 91.12 107 PHE A O 1
ATOM 814 N N . ARG A 1 108 ? 16.850 -6.622 -5.010 1.00 93.81 108 ARG A N 1
ATOM 815 C CA . ARG A 1 108 ? 17.315 -7.979 -4.673 1.00 93.81 108 ARG A CA 1
ATOM 816 C C . ARG A 1 108 ? 16.281 -9.047 -5.040 1.00 93.81 108 ARG A C 1
ATOM 818 O O . ARG A 1 108 ? 16.071 -10.006 -4.301 1.00 93.81 108 ARG A O 1
ATOM 825 N N . SER A 1 109 ? 15.624 -8.857 -6.179 1.00 93.44 109 SER A N 1
ATOM 826 C CA . SER A 1 109 ? 14.540 -9.714 -6.651 1.00 93.44 109 SER A CA 1
ATOM 827 C C . SER A 1 109 ? 14.810 -10.193 -8.072 1.00 93.44 109 SER A C 1
ATOM 829 O O . SER A 1 109 ? 15.597 -9.605 -8.817 1.00 93.44 109 SER A O 1
ATOM 831 N N . ARG A 1 110 ? 14.136 -11.281 -8.453 1.00 95.75 110 ARG A N 1
ATOM 832 C CA . ARG A 1 110 ? 14.080 -11.714 -9.850 1.00 95.75 110 ARG A CA 1
ATOM 833 C C . ARG A 1 110 ? 13.417 -10.627 -10.681 1.00 95.75 110 ARG A C 1
ATOM 835 O O . ARG A 1 110 ? 12.580 -9.880 -10.184 1.00 95.75 110 ARG A O 1
ATOM 842 N N . THR A 1 111 ? 13.758 -10.576 -11.956 1.00 96.94 111 THR A N 1
ATOM 843 C CA . THR A 1 111 ? 13.198 -9.596 -12.878 1.00 96.94 111 THR A CA 1
ATOM 844 C C . THR A 1 111 ? 12.141 -10.225 -13.780 1.00 96.94 111 THR A C 1
ATOM 846 O O . THR A 1 111 ? 12.089 -11.450 -13.943 1.00 96.94 111 THR A O 1
ATOM 849 N N . ALA A 1 112 ? 11.251 -9.393 -14.312 1.00 95.94 112 ALA A N 1
ATOM 850 C CA . ALA A 1 112 ? 10.334 -9.747 -15.386 1.00 95.94 112 ALA A CA 1
ATOM 851 C C . ALA A 1 112 ? 10.674 -8.887 -16.606 1.00 95.94 112 ALA A C 1
ATOM 853 O O . ALA A 1 112 ? 10.608 -7.657 -16.549 1.00 95.94 112 ALA A O 1
ATOM 854 N N . ASP A 1 113 ? 11.092 -9.542 -17.686 1.00 93.31 113 ASP A N 1
ATOM 855 C CA . ASP A 1 113 ? 11.454 -8.867 -18.927 1.00 93.31 113 ASP A CA 1
ATOM 856 C C . ASP A 1 113 ? 10.220 -8.478 -19.757 1.00 93.31 113 ASP A C 1
ATOM 858 O O . ASP A 1 113 ? 9.096 -8.920 -19.517 1.00 93.31 113 ASP A O 1
ATOM 862 N N . HIS A 1 114 ? 10.431 -7.633 -20.765 1.00 91.19 114 HIS A N 1
ATOM 863 C CA . HIS A 1 114 ? 9.358 -7.189 -21.654 1.00 91.19 114 HIS A CA 1
ATOM 864 C C . HIS A 1 114 ? 8.682 -8.344 -22.417 1.00 91.19 114 HIS A C 1
ATOM 866 O O . HIS A 1 114 ? 7.489 -8.265 -22.705 1.00 91.19 114 HIS A O 1
ATOM 872 N N . GLY A 1 115 ? 9.412 -9.418 -22.738 1.00 89.75 115 GLY A N 1
ATOM 873 C CA . GLY A 1 115 ? 8.863 -10.567 -23.460 1.00 89.75 115 GLY A CA 1
ATOM 874 C C . GLY A 1 115 ? 7.820 -11.309 -22.629 1.00 89.75 115 GLY A C 1
ATOM 875 O O . GLY A 1 115 ? 6.713 -11.554 -23.107 1.00 89.75 115 GLY A O 1
ATOM 876 N N . ALA A 1 116 ? 8.139 -11.581 -21.363 1.00 89.31 116 ALA A N 1
ATOM 877 C CA . ALA A 1 116 ? 7.244 -12.226 -20.409 1.00 89.31 116 ALA A CA 1
ATOM 878 C C . ALA A 1 116 ? 5.951 -11.428 -20.171 1.00 89.31 116 ALA A C 1
ATOM 880 O O . ALA A 1 116 ? 4.899 -12.016 -19.930 1.00 89.31 116 ALA A O 1
ATOM 881 N N . LEU A 1 117 ? 6.014 -10.096 -20.260 1.00 91.75 117 LEU A N 1
ATOM 882 C CA . LEU A 1 117 ? 4.873 -9.210 -20.006 1.00 91.75 117 LEU A CA 1
ATOM 883 C C . LEU A 1 117 ? 3.992 -8.944 -21.229 1.00 91.75 117 LEU A C 1
ATOM 885 O O . LEU A 1 117 ? 2.915 -8.368 -21.086 1.00 91.75 117 LEU A O 1
ATOM 889 N N . ARG A 1 118 ? 4.424 -9.346 -22.427 1.00 87.81 118 ARG A N 1
ATOM 890 C CA . ARG A 1 118 ? 3.700 -9.054 -23.670 1.00 87.81 118 ARG A CA 1
ATOM 891 C C . ARG A 1 118 ? 2.603 -10.066 -23.986 1.00 87.81 118 ARG A C 1
ATOM 893 O O . ARG A 1 118 ? 1.579 -9.703 -24.557 1.00 87.81 118 ARG A O 1
ATOM 900 N N . GLU A 1 119 ? 2.825 -11.331 -23.648 1.00 84.19 119 GLU A N 1
ATOM 901 C CA . GLU A 1 119 ? 1.944 -12.442 -24.020 1.00 84.19 119 GLU A CA 1
ATOM 902 C C . GLU A 1 119 ? 1.389 -13.127 -22.772 1.00 84.19 119 GLU A C 1
ATOM 904 O O . GLU A 1 119 ? 1.771 -14.239 -22.412 1.00 84.19 119 GLU A O 1
ATOM 909 N N . ILE A 1 120 ? 0.471 -12.438 -22.093 1.00 91.31 120 ILE A N 1
ATOM 910 C CA . ILE A 1 120 ? -0.115 -12.928 -20.846 1.00 91.31 120 ILE A CA 1
ATOM 911 C C . ILE A 1 120 ? -1.411 -13.690 -21.147 1.00 91.31 120 ILE A C 1
ATOM 913 O O . ILE A 1 120 ? -2.353 -13.116 -21.701 1.00 91.31 120 ILE A O 1
ATOM 917 N N . PRO A 1 121 ? -1.521 -14.975 -20.762 1.00 91.31 121 PRO A N 1
ATOM 918 C CA . PRO A 1 121 ? -2.751 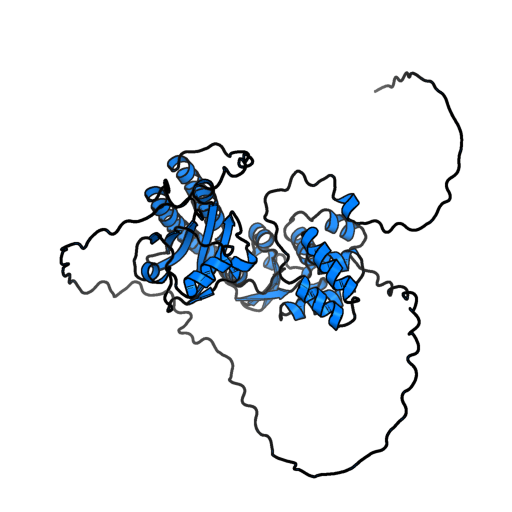-15.733 -20.941 1.00 91.31 121 PRO A CA 1
ATOM 919 C C . PRO A 1 121 ? -3.931 -15.093 -20.196 1.00 91.31 121 PRO A C 1
ATOM 921 O O . PRO A 1 121 ? -3.824 -14.797 -19.007 1.00 91.31 121 PRO A O 1
ATOM 924 N N . ALA A 1 122 ? -5.096 -14.993 -20.845 1.00 89.88 122 ALA A N 1
ATOM 925 C CA . ALA A 1 122 ? -6.304 -14.394 -20.257 1.00 89.88 122 ALA A CA 1
ATOM 926 C C . ALA A 1 122 ? -6.710 -15.018 -18.907 1.00 89.88 122 ALA A C 1
ATOM 928 O O . ALA A 1 122 ? -7.177 -14.320 -18.013 1.00 89.88 122 ALA A O 1
ATOM 929 N N . ARG A 1 123 ? -6.453 -16.323 -18.725 1.00 90.38 123 ARG A N 1
ATOM 930 C CA . ARG A 1 123 ? -6.676 -17.030 -17.452 1.00 90.38 123 ARG A CA 1
ATOM 931 C C . ARG A 1 123 ? -5.872 -16.462 -16.275 1.00 90.38 123 ARG A C 1
ATOM 933 O O . ARG A 1 123 ? -6.287 -16.626 -15.138 1.00 90.38 123 ARG A O 1
ATOM 940 N N . LEU A 1 124 ? -4.706 -15.860 -16.530 1.00 93.06 124 LEU A N 1
ATOM 941 C CA . LEU A 1 124 ? -3.891 -15.223 -15.491 1.00 93.06 124 LEU A CA 1
ATOM 942 C C . LEU A 1 124 ? -4.431 -13.834 -15.169 1.00 93.06 124 LEU A C 1
ATOM 944 O O . LEU A 1 124 ? -4.506 -13.466 -14.003 1.00 93.06 124 LEU A O 1
ATOM 948 N N . LEU A 1 125 ? -4.864 -13.100 -16.196 1.00 93.31 125 LEU A N 1
ATOM 949 C CA . LEU A 1 125 ? -5.460 -11.774 -16.043 1.00 93.31 125 LEU A CA 1
ATOM 950 C C . LEU A 1 125 ? -6.760 -11.815 -15.235 1.00 93.31 125 LEU A C 1
ATOM 952 O O . LEU A 1 125 ? -7.034 -10.905 -14.468 1.00 93.31 125 LEU A O 1
ATOM 956 N N . SER A 1 126 ? -7.542 -12.894 -15.332 1.00 91.31 126 SER A N 1
ATOM 957 C CA . SER A 1 126 ? -8.749 -13.050 -14.511 1.00 91.31 126 SER A CA 1
ATOM 958 C C . SER A 1 126 ? -8.474 -13.265 -13.017 1.00 91.31 126 SER A C 1
ATOM 960 O O . SER A 1 126 ? -9.398 -13.117 -12.222 1.00 91.31 126 SER A O 1
ATOM 962 N N . LEU A 1 127 ? -7.244 -13.625 -12.619 1.00 91.50 127 LEU A N 1
ATOM 963 C CA . LEU A 1 127 ? -6.902 -13.845 -11.206 1.00 91.50 127 LEU A CA 1
ATOM 964 C C . LEU A 1 127 ? -6.773 -12.531 -10.433 1.00 91.50 127 LEU A C 1
ATOM 966 O O . LEU A 1 127 ? -7.122 -12.480 -9.256 1.00 91.50 127 LEU A O 1
ATOM 970 N N . ILE A 1 128 ? -6.270 -11.476 -11.079 1.00 93.81 128 ILE A N 1
ATOM 971 C CA . ILE A 1 128 ? -6.086 -10.159 -10.465 1.00 93.81 128 ILE A CA 1
ATOM 972 C C . ILE A 1 128 ? -7.053 -9.183 -11.143 1.00 93.81 128 ILE A C 1
ATOM 974 O O . ILE A 1 128 ? -6.868 -8.863 -12.313 1.00 93.81 128 ILE A O 1
ATOM 978 N N . PRO A 1 129 ? -8.084 -8.679 -10.441 1.00 92.12 129 PRO A N 1
ATOM 979 C CA . PRO A 1 129 ? -8.997 -7.694 -11.012 1.00 92.12 129 PRO A CA 1
ATOM 980 C C . PRO A 1 129 ? -8.258 -6.447 -11.511 1.00 92.12 129 PRO A C 1
ATOM 982 O O . PRO A 1 129 ? -7.328 -5.981 -10.853 1.00 92.12 129 PRO A O 1
ATOM 985 N N . ALA A 1 130 ? -8.725 -5.852 -12.615 1.00 93.44 130 ALA A N 1
ATOM 986 C CA . ALA A 1 130 ? -8.105 -4.673 -13.236 1.00 93.44 130 ALA A CA 1
ATOM 987 C C . ALA A 1 130 ? -7.834 -3.537 -12.236 1.00 93.44 130 ALA A C 1
ATOM 989 O O . ALA A 1 130 ? -6.749 -2.965 -12.222 1.00 93.44 130 ALA A O 1
ATOM 990 N N . ARG A 1 131 ? -8.791 -3.277 -11.338 1.00 92.44 131 ARG A N 1
ATOM 991 C CA . ARG A 1 131 ? -8.677 -2.255 -10.290 1.00 92.44 131 ARG A CA 1
ATOM 992 C C . ARG A 1 131 ? -7.517 -2.525 -9.325 1.00 92.44 131 ARG A C 1
ATOM 994 O O . ARG A 1 131 ? -6.806 -1.597 -8.964 1.00 92.44 131 ARG A O 1
ATOM 1001 N N . ALA A 1 132 ? -7.300 -3.785 -8.945 1.00 92.44 132 ALA A N 1
ATOM 1002 C CA . ALA A 1 132 ? -6.186 -4.182 -8.085 1.00 92.44 132 ALA A CA 1
ATOM 1003 C C . ALA A 1 132 ? -4.849 -4.142 -8.842 1.00 92.44 132 ALA A C 1
ATOM 1005 O O . ALA A 1 132 ? -3.859 -3.645 -8.312 1.00 92.44 132 ALA A O 1
ATOM 1006 N N . ALA A 1 133 ? -4.826 -4.607 -10.097 1.00 95.62 133 ALA A N 1
ATOM 1007 C CA . ALA A 1 133 ? -3.646 -4.538 -10.958 1.00 95.62 133 ALA A CA 1
ATOM 1008 C C . ALA A 1 133 ? -3.175 -3.086 -11.161 1.00 95.62 133 ALA A C 1
ATOM 1010 O O . ALA A 1 133 ? -1.989 -2.784 -11.030 1.00 95.62 133 ALA A O 1
ATOM 1011 N N . GLU A 1 134 ? -4.116 -2.174 -11.421 1.00 95.19 134 GLU A N 1
ATOM 1012 C CA . GLU A 1 134 ? -3.854 -0.743 -11.550 1.00 95.19 134 GLU A CA 1
ATOM 1013 C C . GLU A 1 134 ? -3.390 -0.125 -10.230 1.00 95.19 134 GLU A C 1
ATOM 1015 O O . GLU A 1 134 ? -2.351 0.537 -10.213 1.00 95.19 134 GLU A O 1
ATOM 1020 N N . ARG A 1 135 ? -4.132 -0.357 -9.137 1.00 91.94 135 ARG A N 1
ATOM 1021 C CA . ARG A 1 135 ? -3.853 0.226 -7.817 1.00 91.94 135 ARG A CA 1
ATOM 1022 C C . ARG A 1 135 ? -2.478 -0.173 -7.298 1.00 91.94 135 ARG A C 1
ATOM 1024 O O . ARG A 1 135 ? -1.742 0.688 -6.838 1.00 91.94 135 ARG A O 1
ATOM 1031 N N . PHE A 1 136 ? -2.124 -1.452 -7.401 1.00 93.19 136 PHE A N 1
ATOM 1032 C CA . PHE A 1 136 ? -0.855 -1.967 -6.884 1.00 93.19 136 PHE A CA 1
ATOM 1033 C C . PHE A 1 136 ? 0.281 -1.942 -7.911 1.00 93.19 136 PHE A C 1
ATOM 1035 O O . PHE A 1 136 ? 1.401 -2.327 -7.589 1.00 93.19 136 PHE A O 1
ATOM 1042 N N . ARG A 1 137 ? 0.013 -1.494 -9.146 1.00 94.88 137 ARG A N 1
ATOM 1043 C CA . ARG A 1 137 ? 0.983 -1.479 -10.256 1.00 94.88 137 ARG A CA 1
ATOM 1044 C C . ARG A 1 137 ? 1.627 -2.850 -10.474 1.00 94.88 137 ARG A C 1
ATOM 1046 O O . ARG A 1 137 ? 2.852 -2.986 -10.541 1.00 94.88 137 ARG A O 1
ATOM 1053 N N . VAL A 1 138 ? 0.775 -3.866 -10.596 1.00 96.69 138 VAL A N 1
ATOM 1054 C CA . VAL A 1 138 ? 1.179 -5.267 -10.724 1.00 96.69 138 VAL A CA 1
ATOM 1055 C C . VAL A 1 138 ? 0.510 -5.971 -11.895 1.00 96.69 138 VAL A C 1
ATOM 1057 O O . VAL A 1 138 ? -0.647 -5.709 -12.216 1.00 96.69 138 VAL A O 1
ATOM 1060 N N . VAL A 1 139 ? 1.220 -6.917 -12.511 1.00 97.25 139 VAL A N 1
ATOM 1061 C CA . VAL A 1 139 ? 0.698 -7.721 -13.623 1.00 97.25 139 VAL A CA 1
ATOM 1062 C C . VAL A 1 139 ? 1.110 -9.192 -13.465 1.00 97.25 139 VAL A C 1
ATOM 1064 O O . VAL A 1 139 ? 2.303 -9.479 -13.355 1.00 97.25 139 VAL A O 1
ATOM 1067 N N . PRO A 1 140 ? 0.166 -10.153 -13.457 1.00 97.25 140 PRO A N 1
ATOM 1068 C CA . PRO A 1 140 ? 0.502 -11.572 -13.402 1.00 97.25 140 PRO A CA 1
ATOM 1069 C C . PRO A 1 140 ? 1.027 -12.031 -14.763 1.00 97.25 140 PRO A C 1
ATOM 1071 O O . PRO A 1 140 ? 0.421 -11.713 -15.778 1.00 97.25 140 PRO A O 1
ATOM 1074 N N . PHE A 1 141 ? 2.108 -12.809 -14.808 1.00 96.38 141 PHE A N 1
ATOM 1075 C CA . PHE A 1 141 ? 2.674 -13.267 -16.090 1.00 96.38 141 PHE A CA 1
ATOM 1076 C C . PHE A 1 141 ? 2.967 -14.768 -16.142 1.00 96.38 141 PHE A C 1
ATOM 1078 O O . PHE A 1 141 ? 3.099 -15.335 -17.226 1.00 96.38 141 PHE A O 1
ATOM 1085 N N . HIS A 1 142 ? 3.026 -15.448 -14.995 1.00 96.00 142 HIS A N 1
ATOM 1086 C CA . HIS A 1 142 ? 3.254 -16.887 -14.961 1.00 96.00 142 HIS A CA 1
ATOM 1087 C C . HIS A 1 142 ? 2.595 -17.538 -13.740 1.00 96.00 142 HIS A C 1
ATOM 1089 O O . HIS A 1 142 ? 2.541 -16.940 -12.670 1.00 96.00 142 HIS A O 1
ATOM 1095 N N . LEU A 1 143 ? 2.096 -18.765 -13.899 1.00 95.31 143 LEU A N 1
ATOM 1096 C CA . LEU A 1 143 ? 1.501 -19.560 -12.823 1.00 95.31 143 LEU A CA 1
ATOM 1097 C C . LEU A 1 143 ? 2.046 -20.983 -12.894 1.00 95.31 143 LEU A C 1
ATOM 1099 O O . LEU A 1 143 ? 1.849 -21.671 -13.897 1.00 95.31 143 LEU A O 1
ATOM 1103 N N . GLU A 1 144 ? 2.672 -21.419 -11.806 1.00 94.44 144 GLU A N 1
ATOM 1104 C CA . GLU A 1 144 ? 3.209 -22.766 -11.640 1.00 94.44 144 GLU A CA 1
ATOM 1105 C C . GLU A 1 144 ? 2.623 -23.398 -10.371 1.00 94.44 144 GLU A C 1
ATOM 1107 O O . GLU A 1 144 ? 2.907 -22.978 -9.246 1.00 94.44 144 GLU A O 1
ATOM 1112 N N . GLY A 1 145 ? 1.745 -24.391 -10.544 1.00 92.12 145 GLY A N 1
ATOM 1113 C CA . GLY A 1 145 ? 0.976 -24.964 -9.439 1.00 92.12 145 GLY A CA 1
ATOM 1114 C C . GLY A 1 145 ? 0.117 -23.899 -8.747 1.00 92.12 145 GLY A C 1
ATOM 1115 O O . GLY A 1 145 ? -0.818 -23.372 -9.344 1.00 92.12 145 GLY A O 1
ATOM 1116 N N . LYS A 1 146 ? 0.449 -23.580 -7.489 1.00 92.06 146 LYS A N 1
ATOM 1117 C CA . LYS A 1 146 ? -0.187 -22.516 -6.688 1.00 92.06 146 LYS A CA 1
ATOM 1118 C C . LYS A 1 146 ? 0.669 -21.238 -6.609 1.00 92.06 146 LYS A C 1
ATOM 1120 O O . LYS A 1 146 ? 0.303 -20.315 -5.890 1.00 92.06 146 LYS A O 1
ATOM 1125 N N . THR A 1 147 ? 1.811 -21.184 -7.297 1.00 96.81 147 THR A N 1
ATOM 1126 C CA . THR A 1 147 ? 2.730 -20.037 -7.260 1.00 96.81 147 THR A CA 1
ATOM 1127 C C . THR A 1 147 ? 2.461 -19.107 -8.435 1.00 96.81 147 THR A C 1
ATOM 1129 O O . THR A 1 147 ? 2.747 -19.458 -9.581 1.00 96.81 147 THR A O 1
ATOM 1132 N N . LEU A 1 148 ? 1.919 -17.923 -8.154 1.00 96.81 148 LEU A N 1
ATOM 1133 C CA . LEU A 1 148 ? 1.657 -16.877 -9.136 1.00 96.81 148 LEU A CA 1
ATOM 1134 C C . LEU A 1 148 ? 2.836 -15.898 -9.166 1.00 96.81 148 LEU A C 1
ATOM 1136 O O . LEU A 1 148 ? 3.082 -15.165 -8.207 1.00 96.81 148 LEU A O 1
ATOM 1140 N N . SER A 1 149 ? 3.556 -15.879 -10.282 1.00 97.31 149 SER A N 1
ATOM 1141 C CA . SER A 1 149 ? 4.585 -14.884 -10.563 1.00 97.31 149 SER A CA 1
ATOM 1142 C C . SER A 1 149 ? 3.945 -13.605 -11.090 1.00 97.31 149 SER A C 1
ATOM 1144 O O . SER A 1 149 ? 3.220 -13.605 -12.092 1.00 97.31 149 SER A O 1
ATOM 1146 N N . VAL A 1 150 ? 4.242 -12.512 -10.399 1.00 97.62 150 VAL A N 1
ATOM 1147 C CA . VAL A 1 150 ? 3.671 -11.190 -10.636 1.00 97.62 150 VAL A CA 1
ATOM 1148 C C . VAL A 1 150 ? 4.806 -10.208 -10.869 1.00 97.62 150 VAL A C 1
ATOM 1150 O O . VAL A 1 150 ? 5.751 -10.154 -10.089 1.00 97.62 150 VAL A O 1
ATOM 1153 N N . ALA A 1 151 ? 4.735 -9.438 -11.945 1.00 97.56 151 ALA A N 1
ATOM 1154 C CA . ALA A 1 151 ? 5.625 -8.313 -12.162 1.00 97.56 151 ALA A CA 1
ATOM 1155 C C . ALA A 1 151 ? 5.094 -7.109 -11.394 1.00 97.56 151 ALA A C 1
ATOM 1157 O O . ALA A 1 151 ? 3.911 -6.792 -11.502 1.00 97.56 151 ALA A O 1
ATOM 1158 N N . ALA A 1 152 ? 5.958 -6.463 -10.622 1.00 95.75 152 ALA A N 1
ATOM 1159 C CA . ALA A 1 152 ? 5.603 -5.363 -9.742 1.00 95.75 152 ALA A CA 1
ATOM 1160 C C . ALA A 1 152 ? 6.581 -4.201 -9.915 1.00 95.75 152 ALA A C 1
ATOM 1162 O O . ALA A 1 152 ? 7.776 -4.403 -10.167 1.00 95.75 152 ALA A O 1
ATOM 1163 N N . LEU A 1 153 ? 6.065 -2.981 -9.747 1.00 91.38 153 LEU A N 1
ATOM 1164 C CA . LEU A 1 153 ? 6.898 -1.784 -9.676 1.00 91.38 153 LEU A CA 1
ATOM 1165 C C . LEU A 1 153 ? 7.813 -1.825 -8.441 1.00 91.38 153 LEU A C 1
ATOM 1167 O O . LEU A 1 153 ? 9.021 -1.616 -8.573 1.00 91.38 153 LEU A O 1
ATOM 1171 N N . ASP A 1 154 ? 7.244 -2.163 -7.280 1.00 89.88 154 ASP A N 1
ATOM 1172 C CA . ASP A 1 154 ? 7.971 -2.470 -6.049 1.00 89.88 154 ASP A CA 1
ATOM 1173 C C . ASP A 1 154 ? 7.697 -3.924 -5.616 1.00 89.88 154 ASP A C 1
ATOM 1175 O O . ASP A 1 154 ? 6.666 -4.214 -5.008 1.00 89.88 154 ASP A O 1
ATOM 1179 N N . PRO A 1 155 ? 8.603 -4.874 -5.909 1.00 93.00 155 PRO A N 1
ATOM 1180 C CA . PRO A 1 155 ? 8.456 -6.260 -5.473 1.00 93.00 155 PRO A CA 1
ATOM 1181 C C . PRO A 1 155 ? 8.746 -6.469 -3.978 1.00 93.00 155 PRO A C 1
ATOM 1183 O O . PRO A 1 155 ? 8.638 -7.601 -3.514 1.00 93.00 155 PRO A O 1
ATOM 1186 N N . THR A 1 156 ? 9.166 -5.430 -3.245 1.00 90.56 156 THR A N 1
ATOM 1187 C CA . THR A 1 156 ? 9.458 -5.490 -1.802 1.00 90.56 156 THR A CA 1
ATOM 1188 C C . THR A 1 156 ? 8.289 -5.039 -0.925 1.00 90.56 156 THR A C 1
ATOM 1190 O O . THR A 1 156 ? 8.375 -5.155 0.298 1.00 90.56 156 THR A O 1
ATOM 1193 N N . ASP A 1 157 ? 7.181 -4.592 -1.526 1.00 89.88 157 ASP A N 1
ATOM 1194 C CA . ASP A 1 157 ? 5.967 -4.233 -0.796 1.00 89.88 157 ASP A CA 1
ATOM 1195 C C . ASP A 1 157 ? 5.202 -5.485 -0.329 1.00 89.88 157 ASP A C 1
ATOM 1197 O O . ASP A 1 157 ? 4.391 -6.086 -1.042 1.00 89.88 157 ASP A O 1
ATOM 1201 N N . LEU A 1 158 ? 5.457 -5.865 0.921 1.00 89.56 158 LEU A N 1
ATOM 1202 C CA . LEU A 1 158 ? 4.835 -7.024 1.557 1.00 89.56 158 LEU A CA 1
ATOM 1203 C C . LEU A 1 158 ? 3.329 -6.841 1.806 1.00 89.56 158 LEU A C 1
ATOM 1205 O O . LEU A 1 158 ? 2.621 -7.837 1.961 1.00 89.56 158 LEU A O 1
ATOM 1209 N N . LEU A 1 159 ? 2.823 -5.602 1.865 1.00 90.44 159 LEU A N 1
ATOM 1210 C CA . LEU A 1 159 ? 1.389 -5.351 2.037 1.00 90.44 159 LEU A CA 1
ATOM 1211 C C . LEU A 1 159 ? 0.631 -5.653 0.745 1.00 90.44 159 LEU A C 1
ATOM 1213 O O . LEU A 1 159 ? -0.446 -6.251 0.799 1.00 90.44 159 LEU A O 1
ATOM 1217 N N . VAL A 1 160 ? 1.221 -5.298 -0.400 1.00 92.88 160 VAL A N 1
ATOM 1218 C CA . VAL A 1 160 ? 0.713 -5.674 -1.725 1.00 92.88 160 VAL A CA 1
ATOM 1219 C C . VAL A 1 160 ? 0.768 -7.189 -1.910 1.00 92.88 160 VAL A C 1
ATOM 1221 O O . VAL A 1 160 ? -0.207 -7.781 -2.368 1.00 92.88 160 VAL A O 1
ATOM 1224 N N . GLU A 1 161 ? 1.866 -7.840 -1.515 1.00 93.19 161 GLU A N 1
ATOM 1225 C CA . GLU A 1 161 ? 1.991 -9.302 -1.598 1.00 93.19 161 GLU A CA 1
ATOM 1226 C C . GLU A 1 161 ? 0.889 -10.021 -0.801 1.00 93.19 161 GLU A C 1
ATOM 1228 O O . GLU A 1 161 ? 0.226 -10.921 -1.328 1.00 93.19 161 GLU A O 1
ATOM 1233 N N . ASP A 1 162 ? 0.648 -9.599 0.445 1.00 91.00 162 ASP A N 1
ATOM 1234 C CA . ASP A 1 162 ? -0.396 -10.173 1.296 1.00 91.00 162 ASP A CA 1
ATOM 1235 C C . ASP A 1 162 ? -1.801 -9.966 0.700 1.00 91.00 162 ASP A C 1
ATOM 1237 O O . ASP A 1 162 ? -2.637 -10.874 0.755 1.00 91.00 162 ASP A O 1
ATOM 1241 N N . GLU A 1 163 ? -2.066 -8.797 0.106 1.00 91.12 163 GLU A N 1
ATOM 1242 C CA . GLU A 1 163 ? -3.346 -8.500 -0.547 1.00 91.12 163 GLU A CA 1
ATOM 1243 C C . GLU A 1 163 ? -3.554 -9.361 -1.798 1.00 91.12 163 GLU A C 1
ATOM 1245 O O . GLU A 1 163 ? -4.608 -9.975 -1.968 1.00 91.12 163 GLU A O 1
ATOM 1250 N N . LEU A 1 164 ? -2.535 -9.494 -2.647 1.00 93.25 164 LEU A N 1
ATOM 1251 C CA . LEU A 1 164 ? -2.595 -10.356 -3.826 1.00 93.25 164 LEU A CA 1
ATOM 1252 C C . LEU A 1 164 ? -2.770 -11.827 -3.449 1.00 93.25 164 LEU A C 1
ATOM 1254 O O . LEU A 1 164 ? -3.551 -12.536 -4.089 1.00 93.25 164 LEU A O 1
ATOM 1258 N N . ARG A 1 165 ? -2.096 -12.297 -2.395 1.00 92.44 165 ARG A N 1
ATOM 1259 C CA . ARG A 1 165 ? -2.270 -13.656 -1.866 1.00 92.44 165 ARG A CA 1
ATOM 1260 C C . ARG A 1 165 ? -3.709 -13.892 -1.422 1.00 92.44 165 ARG A C 1
ATOM 1262 O O . ARG A 1 165 ? -4.270 -14.948 -1.706 1.00 92.44 165 ARG A O 1
ATOM 1269 N N . LEU A 1 166 ? -4.311 -12.920 -0.744 1.00 88.69 166 LEU A N 1
ATOM 1270 C CA . LEU A 1 166 ? -5.692 -13.015 -0.291 1.00 88.69 166 LEU A CA 1
ATOM 1271 C C . LEU A 1 166 ? -6.689 -12.991 -1.459 1.00 88.69 166 LEU A C 1
ATOM 1273 O O . LEU A 1 166 ? -7.611 -13.804 -1.482 1.00 88.69 166 LEU A O 1
ATOM 1277 N N . LEU A 1 167 ? -6.484 -12.106 -2.438 1.00 88.62 167 LEU A N 1
ATOM 1278 C CA . LEU A 1 167 ? -7.346 -11.970 -3.615 1.00 88.62 167 LEU A CA 1
ATOM 1279 C C . LEU A 1 167 ? -7.302 -13.196 -4.534 1.00 88.62 167 LEU A C 1
ATOM 1281 O O . LEU A 1 167 ? -8.334 -13.602 -5.062 1.00 88.62 167 LEU A O 1
ATOM 1285 N N . THR A 1 168 ? -6.112 -13.763 -4.741 1.00 90.69 168 THR A N 1
ATOM 1286 C CA . THR A 1 168 ? -5.879 -14.843 -5.718 1.00 90.69 168 THR A CA 1
ATOM 1287 C C . THR A 1 168 ? -5.885 -16.238 -5.094 1.00 90.69 168 THR A C 1
ATOM 1289 O O . THR A 1 168 ? -5.924 -17.238 -5.812 1.00 90.69 168 THR A O 1
ATOM 1292 N N . GLY A 1 169 ? -5.752 -16.335 -3.768 1.00 90.00 169 GLY A N 1
ATOM 1293 C CA . GLY A 1 169 ? -5.505 -17.592 -3.062 1.00 90.00 169 GLY A CA 1
ATOM 1294 C C . GLY A 1 169 ? -4.172 -18.266 -3.421 1.00 90.00 169 GLY A C 1
ATOM 1295 O O . GLY A 1 169 ? -3.975 -19.427 -3.059 1.00 90.00 169 GLY A O 1
ATOM 1296 N N . CYS A 1 170 ? -3.279 -17.592 -4.154 1.00 92.81 170 CYS A N 1
ATOM 1297 C CA . CYS A 1 170 ? -2.004 -18.126 -4.628 1.00 92.81 170 CYS A CA 1
ATOM 1298 C C . CYS A 1 170 ? -0.832 -17.694 -3.737 1.00 92.81 170 CYS A C 1
ATOM 1300 O O . CYS A 1 170 ? -0.887 -16.677 -3.049 1.00 92.81 170 CYS A O 1
ATOM 1302 N N . VAL A 1 171 ? 0.262 -18.454 -3.787 1.00 94.50 171 VAL A N 1
ATOM 1303 C CA . VAL A 1 171 ? 1.563 -18.002 -3.281 1.00 94.50 171 VAL A CA 1
ATOM 1304 C C . VAL A 1 171 ? 2.106 -16.986 -4.277 1.00 94.50 171 VAL A C 1
ATOM 1306 O O . VAL A 1 171 ? 2.295 -17.313 -5.447 1.00 94.50 171 VAL A O 1
ATOM 1309 N N . ILE A 1 172 ? 2.330 -15.754 -3.835 1.00 96.25 172 ILE A N 1
ATOM 1310 C CA . ILE A 1 172 ? 2.785 -14.678 -4.714 1.00 96.25 172 ILE A CA 1
ATOM 1311 C C . ILE A 1 172 ? 4.307 -14.680 -4.770 1.00 96.25 172 ILE A C 1
ATOM 1313 O O . ILE A 1 172 ? 4.986 -14.759 -3.751 1.00 96.25 172 ILE A O 1
ATOM 1317 N N . ARG A 1 173 ? 4.854 -14.594 -5.982 1.00 96.38 173 ARG A N 1
ATOM 1318 C CA . ARG A 1 173 ? 6.274 -14.330 -6.209 1.00 96.38 173 ARG A CA 1
ATOM 1319 C C . ARG A 1 173 ? 6.396 -13.040 -7.006 1.00 96.38 173 ARG A C 1
ATOM 1321 O O . ARG A 1 173 ? 6.113 -13.029 -8.203 1.00 96.38 173 ARG A O 1
ATOM 1328 N N . SER A 1 174 ? 6.826 -11.973 -6.346 1.00 96.38 174 SER A N 1
ATOM 1329 C CA . SER A 1 174 ? 6.989 -10.658 -6.966 1.00 96.38 174 SER A CA 1
ATOM 1330 C C . SER A 1 174 ? 8.322 -10.553 -7.708 1.00 96.38 174 SER A C 1
ATOM 1332 O O . SER A 1 174 ? 9.380 -10.850 -7.154 1.00 96.38 174 SER A O 1
ATOM 1334 N N . HIS A 1 175 ? 8.273 -10.123 -8.965 1.00 97.38 175 HIS A N 1
ATOM 1335 C CA . HIS A 1 175 ? 9.422 -9.871 -9.825 1.00 97.38 175 HIS A CA 1
ATOM 1336 C C . HIS A 1 175 ? 9.515 -8.376 -10.125 1.00 97.38 175 HIS A C 1
ATOM 1338 O O . HIS A 1 175 ? 8.517 -7.749 -10.480 1.00 97.38 175 HIS A O 1
ATOM 1344 N N . ALA A 1 176 ? 10.712 -7.808 -10.021 1.00 96.19 176 ALA A N 1
ATOM 1345 C CA . ALA A 1 176 ? 10.949 -6.421 -10.391 1.00 96.19 176 ALA A CA 1
ATOM 1346 C C . ALA A 1 176 ? 10.791 -6.245 -11.909 1.00 96.19 176 ALA A C 1
ATOM 1348 O O . ALA A 1 176 ? 11.344 -7.017 -12.693 1.00 96.19 176 ALA A O 1
ATOM 1349 N N . ALA A 1 177 ? 10.075 -5.215 -12.336 1.00 95.88 177 ALA A N 1
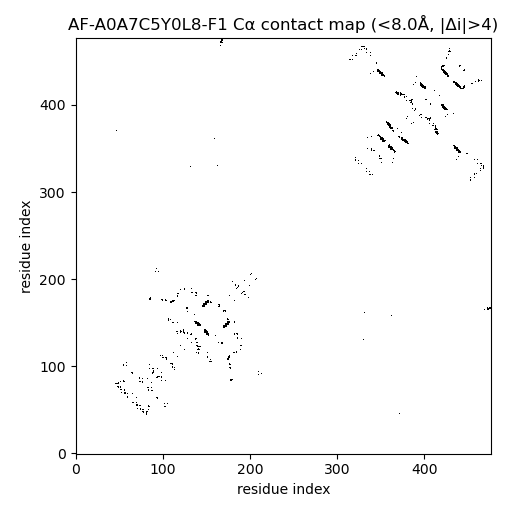ATOM 1350 C CA . ALA A 1 177 ? 9.964 -4.852 -13.746 1.00 95.88 177 ALA A CA 1
ATOM 1351 C C . ALA A 1 177 ? 10.221 -3.359 -13.935 1.00 95.88 177 ALA A C 1
ATOM 1353 O O . ALA A 1 177 ? 10.164 -2.587 -12.976 1.00 95.88 177 ALA A O 1
ATOM 1354 N N . LEU A 1 178 ? 10.509 -2.952 -15.173 1.00 95.06 178 LEU A N 1
ATOM 1355 C CA . LEU A 1 178 ? 10.635 -1.537 -15.518 1.00 95.06 178 LEU A CA 1
ATOM 1356 C C . LEU A 1 178 ? 9.269 -0.847 -15.459 1.00 95.06 178 LEU A C 1
ATOM 1358 O O . LEU A 1 178 ? 8.270 -1.417 -15.899 1.00 95.06 178 LEU A O 1
ATOM 1362 N N . GLU A 1 179 ? 9.235 0.395 -14.980 1.00 94.06 179 GLU A N 1
ATOM 1363 C CA . GLU A 1 179 ? 7.991 1.154 -14.794 1.00 94.06 179 GLU A CA 1
ATOM 1364 C C . GLU A 1 179 ? 7.232 1.305 -16.122 1.00 94.06 179 GLU A C 1
ATOM 1366 O O . GLU A 1 179 ? 6.046 0.982 -16.211 1.00 94.06 179 GLU A O 1
ATOM 1371 N N . VAL A 1 180 ? 7.938 1.675 -17.197 1.00 93.50 180 VAL A N 1
ATOM 1372 C CA . VAL A 1 180 ? 7.374 1.753 -18.557 1.00 93.50 180 VAL A CA 1
ATOM 1373 C C . VAL A 1 180 ? 6.708 0.445 -18.989 1.00 93.50 180 VAL A C 1
ATOM 1375 O O . VAL A 1 180 ? 5.650 0.474 -19.618 1.00 93.50 180 VAL A O 1
ATOM 1378 N N . ARG A 1 181 ? 7.301 -0.706 -18.646 1.00 94.75 181 ARG A N 1
ATOM 1379 C CA . ARG A 1 181 ? 6.795 -2.024 -19.053 1.00 94.75 181 ARG A CA 1
ATOM 1380 C C . ARG A 1 181 ? 5.615 -2.484 -18.208 1.00 94.75 181 ARG A C 1
ATOM 1382 O O . ARG A 1 181 ? 4.717 -3.116 -18.752 1.00 94.75 181 ARG A O 1
ATOM 1389 N N . ILE A 1 182 ? 5.562 -2.111 -16.929 1.00 95.31 182 ILE A N 1
ATOM 1390 C CA . ILE A 1 182 ? 4.357 -2.284 -16.109 1.00 95.31 182 ILE A CA 1
ATOM 1391 C C . ILE A 1 182 ? 3.200 -1.466 -16.687 1.00 95.31 182 ILE A C 1
ATOM 1393 O O . ILE A 1 182 ? 2.117 -2.012 -16.875 1.00 95.31 182 ILE A O 1
ATOM 1397 N N . HIS A 1 183 ? 3.418 -0.194 -17.040 1.00 94.75 183 HIS A N 1
ATOM 1398 C CA . HIS A 1 183 ? 2.374 0.629 -17.660 1.00 94.75 183 HIS A CA 1
ATOM 1399 C C . HIS A 1 183 ? 1.886 0.054 -18.994 1.00 94.75 183 HIS A C 1
ATOM 1401 O O . HIS A 1 183 ? 0.680 -0.041 -19.213 1.00 94.75 183 HIS A O 1
ATOM 1407 N N . GLU A 1 184 ? 2.801 -0.366 -19.869 1.00 94.81 184 GLU A N 1
ATOM 1408 C CA . GLU A 1 184 ? 2.463 -1.011 -21.143 1.00 94.81 184 GLU A CA 1
ATOM 1409 C C . GLU A 1 184 ? 1.660 -2.308 -20.947 1.00 94.81 184 GLU A C 1
ATOM 1411 O O . GLU A 1 184 ? 0.653 -2.533 -21.626 1.00 94.81 184 GLU A O 1
ATOM 1416 N N . ALA A 1 185 ? 2.072 -3.148 -19.995 1.00 95.50 185 ALA A N 1
ATOM 1417 C CA . ALA A 1 185 ? 1.385 -4.392 -19.676 1.00 95.50 185 ALA A CA 1
ATOM 1418 C C . ALA A 1 185 ? -0.007 -4.133 -19.077 1.00 95.50 185 ALA A C 1
ATOM 1420 O O . ALA A 1 185 ? -0.974 -4.760 -19.493 1.00 95.50 185 ALA A O 1
ATOM 1421 N N . LEU A 1 186 ? -0.152 -3.159 -18.173 1.00 95.88 186 LEU A N 1
ATOM 1422 C CA . LEU A 1 186 ? -1.453 -2.761 -17.624 1.00 95.88 186 LEU A CA 1
ATOM 1423 C C . LEU A 1 186 ? -2.400 -2.229 -18.708 1.00 95.88 186 LEU A C 1
ATOM 1425 O O . LEU A 1 186 ? -3.582 -2.575 -18.724 1.00 95.88 186 LEU A O 1
ATOM 1429 N N . ALA A 1 187 ? -1.884 -1.422 -19.635 1.00 95.31 187 ALA A N 1
ATOM 1430 C CA . ALA A 1 187 ? -2.676 -0.872 -20.727 1.00 95.31 187 ALA A CA 1
ATOM 1431 C C . ALA A 1 187 ? -3.158 -1.953 -21.698 1.00 95.31 187 ALA A C 1
ATOM 1433 O O . ALA A 1 187 ? -4.330 -1.979 -22.068 1.00 95.31 187 ALA A O 1
ATOM 1434 N N . SER A 1 188 ? -2.272 -2.872 -22.080 1.00 93.12 188 SER A N 1
ATOM 1435 C CA . SER A 1 188 ? -2.607 -3.952 -23.013 1.00 93.12 188 SER A CA 1
ATOM 1436 C C . SER A 1 188 ? -3.466 -5.054 -22.385 1.00 93.12 188 SER A C 1
ATOM 1438 O O . SER A 1 188 ? -4.352 -5.580 -23.056 1.00 93.12 188 SER A O 1
ATOM 1440 N N . ALA A 1 189 ? -3.244 -5.389 -21.111 1.00 93.62 189 ALA A N 1
ATOM 1441 C CA . ALA A 1 189 ? -3.930 -6.485 -20.432 1.00 93.62 189 ALA A CA 1
ATOM 1442 C C . ALA A 1 189 ? -5.258 -6.081 -19.773 1.00 93.62 189 ALA A C 1
ATOM 1444 O O . ALA A 1 189 ? -6.207 -6.864 -19.780 1.00 93.62 189 ALA A O 1
ATOM 1445 N N . TYR A 1 190 ? -5.329 -4.873 -19.203 1.00 94.31 190 TYR A N 1
ATOM 1446 C CA . TYR A 1 190 ? -6.474 -4.411 -18.407 1.00 94.31 190 TYR A CA 1
ATOM 1447 C C . TYR A 1 190 ? -7.132 -3.135 -18.946 1.00 94.31 190 TYR A C 1
ATOM 1449 O O . TYR A 1 190 ? -8.142 -2.701 -18.398 1.00 94.31 190 TYR A O 1
ATOM 1457 N N . GLY A 1 191 ? -6.594 -2.525 -20.008 1.00 94.31 191 GLY A N 1
ATOM 1458 C CA . GLY A 1 191 ? -7.137 -1.286 -20.573 1.00 94.31 191 GLY A CA 1
ATOM 1459 C C . GLY A 1 191 ? -6.872 -0.041 -19.720 1.00 94.31 191 GLY A C 1
ATOM 1460 O O . GLY A 1 191 ? -7.563 0.964 -19.879 1.00 94.31 191 GLY A O 1
ATOM 1461 N N . VAL A 1 192 ? -5.893 -0.097 -18.813 1.00 94.38 192 VAL A N 1
ATOM 1462 C CA . VAL A 1 192 ? -5.506 1.043 -17.969 1.00 94.38 192 VAL A CA 1
ATOM 1463 C C . VAL A 1 192 ? -4.875 2.143 -18.839 1.00 94.38 192 VAL A C 1
ATOM 1465 O O . VAL A 1 192 ? -3.980 1.843 -19.632 1.00 94.38 192 VAL A O 1
ATOM 1468 N N . PRO A 1 193 ? -5.283 3.419 -18.711 1.00 93.25 193 PRO A N 1
ATOM 1469 C CA . PRO A 1 193 ? -4.699 4.505 -19.495 1.00 93.25 193 PRO A CA 1
ATOM 1470 C C . PRO A 1 193 ? -3.186 4.649 -19.284 1.00 93.25 193 PRO A C 1
ATOM 1472 O O . PRO A 1 193 ? -2.684 4.621 -18.158 1.00 93.25 193 PRO A O 1
ATOM 1475 N N . LEU A 1 194 ? -2.451 4.857 -20.378 1.00 92.25 194 LEU A N 1
ATOM 1476 C CA . LEU A 1 194 ? -1.018 5.138 -20.326 1.00 92.25 194 LEU A CA 1
ATOM 1477 C C . LEU A 1 194 ? -0.755 6.602 -19.956 1.00 92.25 194 LEU A C 1
ATOM 1479 O O . LEU A 1 194 ? -1.444 7.498 -20.450 1.00 92.25 194 LEU A O 1
ATOM 1483 N N . PRO A 1 195 ? 0.309 6.889 -19.186 1.00 90.50 195 PRO A N 1
ATOM 1484 C CA . PRO A 1 195 ? 0.829 8.243 -19.081 1.00 90.50 195 PRO A CA 1
ATOM 1485 C C . PRO A 1 195 ? 1.190 8.798 -20.475 1.00 90.50 195 PRO A C 1
ATOM 1487 O O . PRO A 1 195 ? 1.876 8.107 -21.237 1.00 90.50 195 PRO A O 1
ATOM 1490 N N . PRO A 1 196 ? 0.836 10.056 -20.817 1.00 90.31 196 PRO A N 1
ATOM 1491 C CA . PRO A 1 196 ? 1.023 10.593 -22.171 1.00 90.31 196 PRO A CA 1
ATOM 1492 C C . PRO A 1 196 ? 2.472 10.566 -22.674 1.00 90.31 196 PRO A C 1
ATOM 1494 O O . PRO A 1 196 ? 2.729 10.528 -23.876 1.00 90.31 196 PRO A O 1
ATOM 1497 N N . VAL A 1 197 ? 3.445 10.641 -21.760 1.00 88.69 197 VAL A N 1
ATOM 1498 C CA . VAL A 1 197 ? 4.874 10.548 -22.093 1.00 88.69 197 VAL A CA 1
ATOM 1499 C C . VAL A 1 197 ? 5.228 9.139 -22.577 1.00 88.69 197 VAL A C 1
ATOM 1501 O O . VAL A 1 197 ? 5.886 9.002 -23.608 1.00 88.69 197 VAL A O 1
ATOM 1504 N N . ILE A 1 198 ? 4.750 8.110 -21.872 1.00 90.44 198 ILE A N 1
ATOM 1505 C CA . ILE A 1 198 ? 4.975 6.699 -22.205 1.00 90.44 198 ILE A CA 1
ATOM 1506 C C . ILE A 1 198 ? 4.233 6.334 -23.491 1.00 90.44 198 ILE A C 1
ATOM 1508 O O . ILE A 1 198 ? 4.816 5.713 -24.375 1.00 90.44 198 ILE A O 1
ATOM 1512 N N . GLU A 1 199 ? 2.986 6.784 -23.641 1.00 90.62 199 GLU A N 1
ATOM 1513 C CA . GLU A 1 199 ? 2.186 6.557 -24.848 1.00 90.62 199 GLU A CA 1
ATOM 1514 C C . GLU A 1 199 ? 2.902 7.059 -26.112 1.00 90.62 199 GLU A C 1
ATOM 1516 O O . GLU A 1 199 ? 3.069 6.314 -27.080 1.00 90.62 199 GLU A O 1
ATOM 1521 N N . ARG A 1 200 ? 3.412 8.301 -26.088 1.00 89.75 200 ARG A N 1
ATOM 1522 C CA . ARG A 1 200 ? 4.174 8.867 -27.214 1.00 89.75 200 ARG A CA 1
ATOM 1523 C C . ARG A 1 200 ? 5.444 8.078 -27.517 1.00 89.75 200 ARG A C 1
ATOM 1525 O O . ARG A 1 200 ? 5.797 7.916 -28.683 1.00 89.75 200 ARG A O 1
ATOM 1532 N N . TRP A 1 201 ? 6.138 7.610 -26.485 1.00 88.94 201 TRP A N 1
ATOM 1533 C CA . TRP A 1 201 ? 7.357 6.826 -26.655 1.00 88.94 201 TRP A CA 1
ATOM 1534 C C . TRP A 1 201 ? 7.075 5.444 -27.263 1.00 88.94 201 TRP A C 1
ATOM 1536 O O . TRP A 1 201 ? 7.766 5.029 -28.196 1.00 88.94 201 TRP A O 1
ATOM 1546 N N . LEU A 1 202 ? 6.014 4.767 -26.812 1.00 88.38 202 LEU A N 1
ATOM 1547 C CA . LEU A 1 202 ? 5.570 3.490 -27.378 1.00 88.38 202 LEU A CA 1
ATOM 1548 C C . LEU A 1 202 ? 5.127 3.645 -28.840 1.00 88.38 202 LEU A C 1
ATOM 1550 O O . LEU A 1 202 ? 5.537 2.851 -29.688 1.00 88.38 202 LEU A O 1
ATOM 1554 N N . ALA A 1 203 ? 4.389 4.711 -29.166 1.00 87.88 203 ALA A N 1
ATOM 1555 C CA . ALA A 1 203 ? 4.008 5.035 -30.543 1.00 87.88 203 ALA A CA 1
ATOM 1556 C C . ALA A 1 203 ? 5.225 5.283 -31.459 1.00 87.88 203 ALA A C 1
ATOM 1558 O O . ALA A 1 203 ? 5.180 4.978 -32.650 1.00 87.88 203 ALA A O 1
ATOM 1559 N N . GLY A 1 204 ? 6.334 5.782 -30.901 1.00 83.00 204 GLY A N 1
ATOM 1560 C CA . GLY A 1 204 ? 7.617 5.965 -31.589 1.00 83.00 204 GLY A CA 1
ATOM 1561 C C . GLY A 1 204 ? 8.418 4.678 -31.832 1.00 83.00 204 GLY A C 1
ATOM 1562 O O . GLY A 1 204 ? 9.535 4.752 -32.340 1.00 83.00 204 GLY A O 1
ATOM 1563 N N . GLY A 1 205 ? 7.878 3.506 -31.481 1.00 75.56 205 GLY A N 1
ATOM 1564 C CA . GLY A 1 205 ? 8.488 2.197 -31.732 1.00 75.56 205 GLY A CA 1
ATOM 1565 C C . GLY A 1 205 ? 8.810 1.390 -30.475 1.00 75.56 205 GLY A C 1
ATOM 1566 O O . GLY A 1 205 ? 9.157 0.214 -30.612 1.00 75.56 205 GLY A O 1
ATOM 1567 N N . GLY A 1 206 ? 8.690 1.987 -29.277 1.00 66.94 206 GLY A N 1
ATOM 1568 C CA . GLY A 1 206 ? 8.732 1.298 -27.974 1.00 66.94 206 GLY A CA 1
ATOM 1569 C C . GLY A 1 206 ? 9.969 0.428 -27.721 1.00 66.94 206 GLY A C 1
ATOM 1570 O O . GLY A 1 206 ? 9.952 -0.470 -26.875 1.00 66.94 206 GLY A O 1
ATOM 1571 N N . ARG A 1 207 ? 11.023 0.638 -28.511 1.00 62.84 207 ARG A N 1
ATOM 1572 C CA . ARG A 1 207 ? 12.241 -0.164 -28.556 1.00 62.84 207 ARG A CA 1
ATOM 1573 C C . ARG A 1 207 ? 13.413 0.771 -28.759 1.00 62.84 207 ARG A C 1
ATOM 1575 O O . ARG A 1 207 ? 13.474 1.501 -29.747 1.00 62.84 207 ARG A O 1
ATOM 1582 N N . THR A 1 208 ? 14.364 0.725 -27.838 1.00 53.88 208 THR A N 1
ATOM 1583 C CA . THR A 1 208 ? 15.645 1.393 -28.029 1.00 53.88 208 THR A CA 1
ATOM 1584 C C . THR A 1 208 ? 16.408 0.649 -29.124 1.00 53.88 208 THR A C 1
ATOM 1586 O O . THR A 1 208 ? 16.901 -0.456 -28.896 1.00 53.88 208 THR A O 1
ATOM 1589 N N . GLN A 1 209 ? 16.530 1.234 -30.319 1.00 42.94 209 GLN A N 1
ATOM 1590 C CA . GLN A 1 209 ? 17.666 0.899 -31.175 1.00 42.94 209 GLN A CA 1
ATOM 1591 C C . GLN A 1 209 ? 18.898 1.420 -30.439 1.00 42.94 209 GLN A C 1
ATOM 1593 O O . GLN A 1 209 ? 19.037 2.628 -30.248 1.00 42.94 209 GLN A O 1
ATOM 1598 N N . HIS A 1 210 ? 19.744 0.515 -29.947 1.00 38.72 210 HIS A N 1
ATOM 1599 C CA . HIS A 1 210 ? 20.990 0.894 -29.298 1.00 38.72 210 HIS A CA 1
ATOM 1600 C C . HIS A 1 210 ? 21.856 1.632 -30.320 1.00 38.72 210 HIS A C 1
ATOM 1602 O O . HIS A 1 210 ? 22.503 1.018 -31.164 1.00 38.72 210 HIS A O 1
ATOM 1608 N N . THR A 1 211 ? 21.839 2.961 -30.269 1.00 34.00 211 THR A N 1
ATOM 1609 C CA . THR A 1 211 ? 22.907 3.750 -30.869 1.00 34.00 211 THR A CA 1
ATOM 1610 C C . THR A 1 211 ? 23.982 3.803 -29.793 1.00 34.00 211 THR A C 1
ATOM 1612 O O . THR A 1 211 ? 23.701 4.366 -28.730 1.00 34.00 211 THR A O 1
ATOM 1615 N N . PRO A 1 212 ? 25.160 3.180 -29.984 1.00 34.62 212 PRO A N 1
ATOM 1616 C CA . PRO A 1 212 ? 26.239 3.314 -29.019 1.00 34.62 212 PRO A CA 1
ATOM 1617 C C . PRO A 1 212 ? 26.457 4.805 -28.785 1.00 34.62 212 PRO A C 1
ATOM 1619 O O . PRO A 1 212 ? 26.506 5.582 -29.744 1.00 34.62 212 PRO A O 1
ATOM 1622 N N . ALA A 1 213 ? 26.494 5.202 -27.512 1.00 36.12 213 ALA A N 1
ATOM 1623 C CA . ALA A 1 213 ? 26.705 6.586 -27.127 1.00 36.12 213 ALA A CA 1
ATOM 1624 C C . ALA A 1 213 ? 27.878 7.139 -27.944 1.00 36.12 213 ALA A C 1
ATOM 1626 O O . ALA A 1 213 ? 28.974 6.573 -27.910 1.00 36.12 213 ALA A O 1
ATOM 1627 N N . ALA A 1 214 ? 27.630 8.199 -28.721 1.00 36.88 214 ALA A N 1
ATOM 1628 C CA . ALA A 1 214 ? 28.688 8.864 -29.465 1.00 36.88 214 ALA A CA 1
ATOM 1629 C C . ALA A 1 214 ? 29.841 9.154 -28.489 1.00 36.88 214 ALA A C 1
ATOM 1631 O O . ALA A 1 214 ? 29.567 9.608 -27.369 1.00 36.88 214 ALA A O 1
ATOM 1632 N N . PRO A 1 215 ? 31.100 8.852 -28.861 1.00 34.03 215 PRO A N 1
ATOM 1633 C CA . PRO A 1 215 ? 32.230 9.053 -27.973 1.00 34.03 215 PRO A CA 1
ATOM 1634 C C . PRO A 1 215 ? 32.216 10.508 -27.514 1.00 34.03 215 PRO A C 1
ATOM 1636 O O . PRO A 1 215 ? 32.263 11.434 -28.326 1.00 34.03 215 PRO A O 1
ATOM 1639 N N . GLN A 1 216 ? 32.079 10.706 -26.204 1.00 44.88 216 GLN A N 1
ATOM 1640 C CA . GLN A 1 216 ? 32.203 12.034 -25.624 1.00 44.88 216 GLN A CA 1
ATOM 1641 C C . GLN A 1 216 ? 33.619 12.545 -25.920 1.00 44.88 216 GLN A C 1
ATOM 1643 O O . GLN A 1 216 ? 34.557 11.738 -25.917 1.00 44.88 216 GLN A O 1
ATOM 1648 N N . PRO A 1 217 ? 33.798 13.851 -26.189 1.00 38.12 217 PRO A N 1
ATOM 1649 C CA . PRO A 1 217 ? 35.121 14.410 -26.409 1.00 38.12 217 PRO A CA 1
ATOM 1650 C C . PRO A 1 217 ? 35.998 14.070 -25.206 1.00 38.12 217 PRO A C 1
ATOM 1652 O O . PRO A 1 217 ? 35.679 14.404 -24.065 1.00 38.12 217 PRO A O 1
ATOM 1655 N N . THR A 1 218 ? 37.076 13.338 -25.477 1.00 32.31 218 THR A N 1
ATOM 1656 C CA . THR A 1 218 ? 38.076 12.956 -24.491 1.00 32.31 218 THR A CA 1
ATOM 1657 C C . THR A 1 218 ? 38.624 14.232 -23.867 1.00 32.31 218 THR A C 1
ATOM 1659 O O . THR A 1 218 ? 39.321 14.998 -24.528 1.00 32.31 218 THR A O 1
ATOM 1662 N N . VAL A 1 219 ? 38.302 14.482 -22.599 1.00 45.34 219 VAL A N 1
ATOM 1663 C CA . VAL A 1 219 ? 39.060 15.453 -21.813 1.00 45.34 219 VAL A CA 1
ATOM 1664 C C . VAL A 1 219 ? 40.438 14.826 -21.626 1.00 45.34 219 VAL A C 1
ATOM 1666 O O . VAL A 1 219 ? 40.566 13.796 -20.962 1.00 45.34 219 VAL A O 1
ATOM 1669 N N . GLU A 1 220 ? 41.446 15.381 -22.302 1.00 31.80 220 GLU A N 1
ATOM 1670 C CA . GLU A 1 220 ? 42.829 14.920 -22.198 1.00 31.80 220 GLU A CA 1
ATOM 1671 C C . GLU A 1 220 ? 43.239 14.841 -20.719 1.00 31.80 220 GLU A C 1
ATOM 1673 O O . GLU A 1 220 ? 43.092 15.823 -19.982 1.00 31.80 220 GLU A O 1
ATOM 1678 N N . PRO A 1 221 ? 43.771 13.699 -20.251 1.00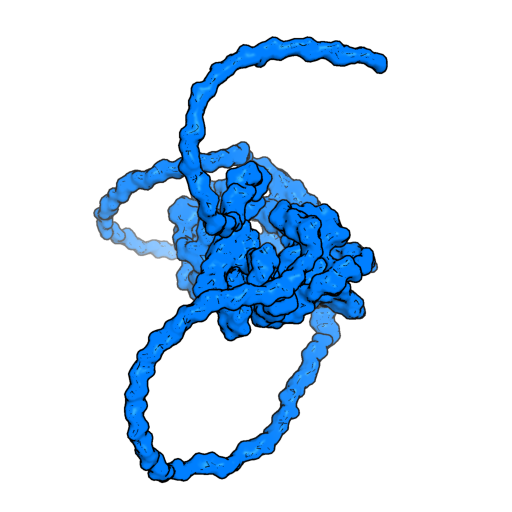 37.00 221 PRO A N 1
ATOM 1679 C CA . PRO A 1 221 ? 44.279 13.616 -18.898 1.00 37.00 221 PRO A CA 1
ATOM 1680 C C . PRO A 1 221 ? 45.487 14.546 -18.777 1.00 37.00 221 PRO A C 1
ATOM 1682 O O . PRO A 1 221 ? 46.513 14.363 -19.439 1.00 37.00 221 PRO A O 1
ATOM 1685 N N . VAL A 1 222 ? 45.373 15.542 -17.894 1.00 41.28 222 VAL A N 1
ATOM 1686 C CA . VAL A 1 222 ? 46.502 16.355 -17.437 1.00 41.28 222 VAL A CA 1
ATOM 1687 C C . VAL A 1 222 ? 47.586 15.399 -16.944 1.00 41.28 222 VAL A C 1
ATOM 1689 O O . VAL A 1 222 ? 47.422 14.709 -15.935 1.00 41.28 222 VAL A O 1
ATOM 1692 N N . ARG A 1 223 ? 48.696 15.335 -17.687 1.00 34.38 223 ARG A N 1
ATOM 1693 C CA . ARG A 1 223 ? 49.860 14.512 -17.356 1.00 34.38 223 ARG A CA 1
ATOM 1694 C C . ARG A 1 223 ? 50.403 14.947 -15.996 1.00 34.38 223 ARG A C 1
ATOM 1696 O O . ARG A 1 223 ? 51.085 15.965 -15.891 1.00 34.38 223 ARG A O 1
ATOM 1703 N N . ARG A 1 224 ? 50.129 14.168 -14.947 1.00 38.03 224 ARG A N 1
ATOM 1704 C CA . ARG A 1 224 ? 50.865 14.286 -13.686 1.00 38.03 224 ARG A CA 1
ATOM 1705 C C . ARG A 1 224 ? 52.271 13.721 -13.886 1.00 38.03 224 ARG A C 1
ATOM 1707 O O . ARG A 1 224 ? 52.465 12.652 -14.457 1.00 38.03 224 ARG A O 1
ATOM 1714 N N . ARG A 1 225 ? 53.246 14.520 -13.462 1.00 31.67 225 ARG A N 1
ATOM 1715 C CA . ARG A 1 225 ? 54.690 14.286 -13.550 1.00 31.67 225 ARG A CA 1
ATOM 1716 C C . ARG A 1 225 ? 55.081 13.021 -12.761 1.00 31.67 225 ARG A C 1
ATOM 1718 O O . ARG A 1 225 ? 54.528 12.819 -11.684 1.00 31.67 225 ARG A O 1
ATOM 1725 N N . PRO A 1 226 ? 56.021 12.192 -13.251 1.00 36.53 226 PRO A N 1
ATOM 1726 C CA . PRO A 1 226 ? 56.388 10.949 -12.582 1.00 36.53 226 PRO A CA 1
ATOM 1727 C C . PRO A 1 226 ? 57.242 11.220 -11.337 1.00 36.53 226 PRO A C 1
ATOM 1729 O O . PRO A 1 226 ? 58.272 11.895 -11.422 1.00 36.53 226 PRO A O 1
ATOM 1732 N N . GLU A 1 227 ? 56.838 10.660 -10.198 1.00 33.59 227 GLU A N 1
ATOM 1733 C CA . GLU A 1 227 ? 57.723 10.474 -9.048 1.00 33.59 227 GLU A CA 1
ATOM 1734 C C . GLU A 1 227 ? 58.574 9.211 -9.238 1.00 33.59 227 GLU A C 1
ATOM 1736 O O . GLU A 1 227 ? 58.158 8.227 -9.852 1.00 33.59 227 GLU A O 1
ATOM 1741 N N . ARG A 1 228 ? 59.826 9.299 -8.784 1.00 32.75 228 ARG A N 1
ATOM 1742 C CA . ARG A 1 228 ? 60.892 8.315 -9.004 1.00 32.75 228 ARG A CA 1
ATOM 1743 C C . ARG A 1 228 ? 60.744 7.082 -8.096 1.00 32.75 228 ARG A C 1
ATOM 1745 O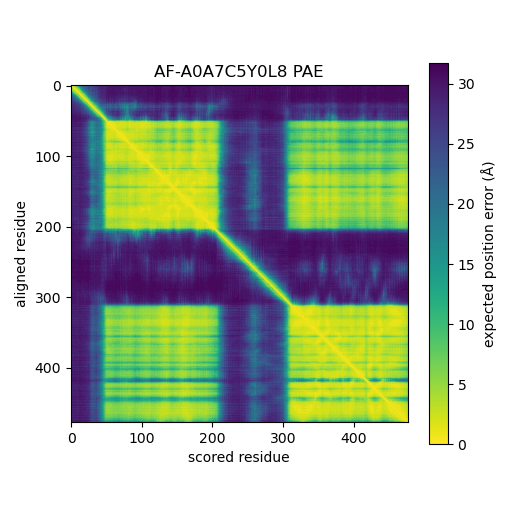 O . ARG A 1 228 ? 60.178 7.192 -7.013 1.00 32.75 228 ARG A O 1
ATOM 1752 N N . PRO A 1 229 ? 61.303 5.929 -8.506 1.00 37.09 229 PRO A N 1
ATOM 1753 C CA . PRO A 1 229 ? 61.136 4.657 -7.812 1.00 37.09 229 PRO A CA 1
ATOM 1754 C C . PRO A 1 229 ? 62.101 4.506 -6.628 1.00 37.09 229 PRO A C 1
ATOM 1756 O O . PRO A 1 229 ? 63.285 4.824 -6.744 1.00 37.09 229 PRO A O 1
ATOM 1759 N N . HIS A 1 230 ? 61.621 3.913 -5.534 1.00 34.03 230 HIS A N 1
ATOM 1760 C CA . HIS A 1 230 ? 62.474 3.308 -4.513 1.00 34.03 230 HIS A CA 1
ATOM 1761 C C . HIS A 1 230 ? 62.267 1.789 -4.479 1.00 34.03 230 HIS A C 1
ATOM 1763 O O . HIS A 1 230 ? 61.143 1.292 -4.470 1.00 34.03 230 HIS A O 1
ATOM 1769 N N . SER A 1 231 ? 63.402 1.088 -4.528 1.00 31.62 231 SER A N 1
ATOM 1770 C CA . SER A 1 231 ? 63.583 -0.369 -4.530 1.00 31.62 231 SER A CA 1
ATOM 1771 C C . SER A 1 231 ? 63.461 -0.982 -3.114 1.00 31.62 231 SER A C 1
ATOM 1773 O O . SER A 1 231 ? 63.402 -0.236 -2.138 1.00 31.62 231 SER A O 1
ATOM 1775 N N . PRO A 1 232 ? 63.416 -2.325 -2.988 1.00 45.09 232 PRO A N 1
ATOM 1776 C CA . PRO A 1 232 ? 62.613 -3.041 -1.995 1.00 45.09 232 PRO A CA 1
ATOM 1777 C C . PRO A 1 232 ? 63.367 -3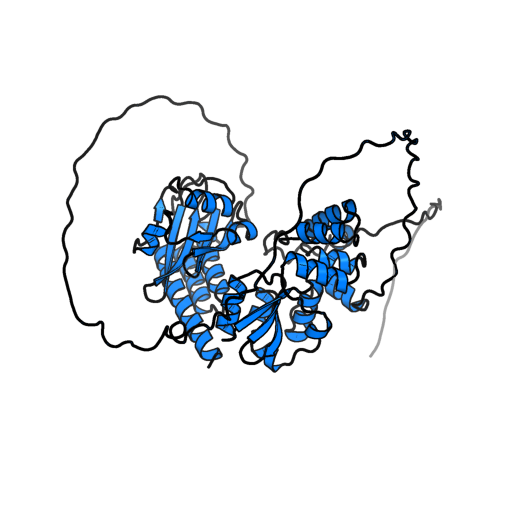.447 -0.720 1.00 45.09 232 PRO A C 1
ATOM 1779 O O . PRO A 1 232 ? 64.593 -3.535 -0.703 1.00 45.09 232 PRO A O 1
ATOM 1782 N N . ALA A 1 233 ? 62.606 -3.832 0.308 1.00 29.66 233 ALA A N 1
ATOM 1783 C CA . ALA A 1 233 ? 63.081 -4.648 1.423 1.00 29.66 233 ALA A CA 1
ATOM 1784 C C . ALA A 1 233 ? 62.142 -5.852 1.638 1.00 29.66 233 ALA A C 1
ATOM 1786 O O . ALA A 1 233 ? 60.927 -5.702 1.752 1.00 29.66 233 ALA A O 1
ATOM 1787 N N . ALA A 1 234 ? 62.731 -7.046 1.670 1.00 30.81 234 ALA A N 1
ATOM 1788 C CA . ALA A 1 234 ? 62.140 -8.326 2.073 1.00 30.81 234 ALA A CA 1
ATOM 1789 C C . ALA A 1 234 ? 62.620 -8.681 3.505 1.00 30.81 234 ALA A C 1
ATOM 1791 O O . ALA A 1 234 ? 63.491 -7.982 4.022 1.00 30.81 234 ALA A O 1
ATOM 1792 N N . PRO A 1 235 ? 62.283 -9.850 4.085 1.00 45.78 235 PRO A N 1
ATOM 1793 C CA . PRO A 1 235 ? 60.979 -10.496 4.275 1.00 45.78 235 PRO A CA 1
ATOM 1794 C C . PRO A 1 235 ? 60.733 -10.824 5.773 1.00 45.78 235 PRO A C 1
ATOM 1796 O O . PRO A 1 235 ? 61.662 -10.835 6.576 1.00 45.78 235 PRO A O 1
ATOM 1799 N N . ALA A 1 236 ? 59.511 -11.207 6.159 1.00 28.78 236 ALA A N 1
ATOM 1800 C CA . ALA A 1 236 ? 59.309 -12.015 7.367 1.00 28.78 236 ALA A CA 1
ATOM 1801 C C . ALA A 1 236 ? 58.075 -12.916 7.242 1.00 28.78 236 ALA A C 1
ATOM 1803 O O . ALA A 1 236 ? 57.026 -12.523 6.740 1.00 28.78 236 ALA A O 1
ATOM 1804 N N . ALA A 1 237 ? 58.279 -14.157 7.665 1.00 29.25 237 ALA A N 1
ATOM 1805 C CA . ALA A 1 237 ? 57.453 -15.334 7.469 1.00 29.25 237 ALA A CA 1
ATOM 1806 C C . ALA A 1 237 ? 56.178 -15.365 8.327 1.00 29.25 237 ALA A C 1
ATOM 1808 O O . ALA A 1 237 ? 56.135 -14.776 9.404 1.00 29.25 237 ALA A O 1
ATOM 1809 N N . GLY A 1 238 ? 55.191 -16.178 7.923 1.00 28.11 238 GLY A N 1
ATOM 1810 C CA . GLY A 1 238 ? 54.112 -16.541 8.842 1.00 28.11 238 GLY A CA 1
ATOM 1811 C C . GLY A 1 238 ? 52.890 -17.270 8.284 1.00 28.11 238 GLY A C 1
ATOM 1812 O O . GLY A 1 238 ? 51.805 -16.719 8.340 1.00 28.11 238 GLY A O 1
ATOM 1813 N N . ARG A 1 239 ? 53.062 -18.550 7.917 1.00 28.52 239 ARG A N 1
ATOM 1814 C CA . ARG A 1 239 ? 52.069 -19.651 8.017 1.00 28.52 239 ARG A CA 1
ATOM 1815 C C . ARG A 1 239 ? 50.905 -19.732 7.003 1.00 28.52 239 ARG A C 1
ATOM 1817 O O . ARG A 1 239 ? 49.934 -18.994 7.044 1.00 28.52 239 ARG A O 1
ATOM 1824 N N . SER A 1 240 ? 50.952 -20.807 6.217 1.00 31.34 240 SER A N 1
ATOM 1825 C CA . SER A 1 240 ? 49.802 -21.634 5.797 1.00 31.34 240 SER A CA 1
ATOM 1826 C C . SER A 1 240 ? 49.900 -22.987 6.536 1.00 31.34 240 SER A C 1
ATOM 1828 O O . SER A 1 240 ? 50.969 -23.245 7.100 1.00 31.34 240 SER A O 1
ATOM 1830 N N . PRO A 1 241 ? 48.928 -23.923 6.484 1.00 41.91 241 PRO A N 1
ATOM 1831 C CA . PRO A 1 241 ? 47.513 -23.848 6.084 1.00 41.91 241 PRO A CA 1
ATOM 1832 C C . PRO A 1 241 ? 46.572 -24.506 7.136 1.00 41.91 241 PRO A C 1
ATOM 1834 O O . PRO A 1 241 ? 47.031 -25.263 7.992 1.00 41.91 241 PRO A O 1
ATOM 1837 N N . ARG A 1 242 ? 45.242 -24.321 7.060 1.00 27.86 242 ARG A N 1
ATOM 1838 C CA . ARG A 1 242 ? 44.308 -25.277 7.699 1.00 27.86 242 ARG A CA 1
ATOM 1839 C C . ARG A 1 242 ? 42.946 -25.378 6.995 1.00 27.86 242 ARG A C 1
ATOM 1841 O O . ARG A 1 242 ? 42.118 -24.487 7.099 1.00 27.86 242 ARG A O 1
ATOM 1848 N N . ALA A 1 243 ? 42.809 -26.496 6.281 1.00 28.27 243 ALA A N 1
ATOM 1849 C CA . ALA A 1 243 ? 41.651 -27.368 6.044 1.00 28.27 243 ALA A CA 1
ATOM 1850 C C . ALA A 1 243 ? 40.205 -26.828 6.187 1.00 28.27 243 ALA A C 1
ATOM 1852 O O . ALA A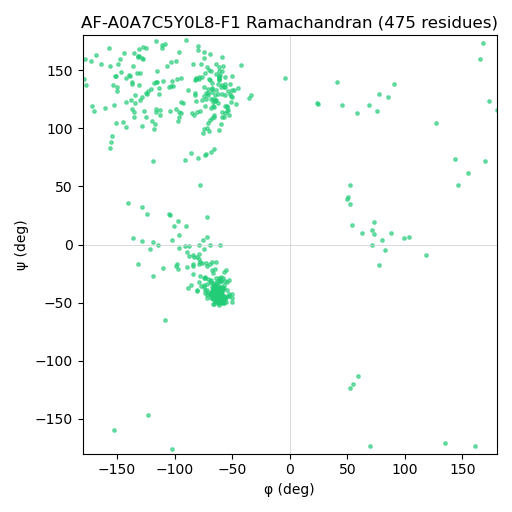 1 243 ? 39.769 -26.490 7.283 1.00 28.27 243 ALA A O 1
ATOM 1853 N N . ALA A 1 244 ? 39.440 -26.941 5.091 1.00 38.44 244 ALA A N 1
ATOM 1854 C CA . ALA A 1 244 ? 37.993 -27.226 5.089 1.00 38.44 244 ALA A CA 1
ATOM 1855 C C . ALA A 1 244 ? 37.754 -28.687 5.548 1.00 38.44 244 ALA A C 1
ATOM 1857 O O . ALA A 1 244 ? 38.662 -29.501 5.329 1.00 38.44 244 ALA A O 1
ATOM 1858 N N . PRO A 1 245 ? 36.621 -29.058 6.195 1.00 38.12 245 PRO A N 1
ATOM 1859 C CA . PRO A 1 245 ? 35.275 -29.146 5.570 1.00 38.12 245 PRO A CA 1
ATOM 1860 C C . PRO A 1 245 ? 34.115 -28.918 6.595 1.00 38.12 245 PRO A C 1
ATOM 1862 O O . PRO A 1 245 ? 34.399 -28.442 7.693 1.00 38.12 245 PRO A O 1
ATOM 1865 N N . PRO A 1 246 ? 32.851 -29.334 6.356 1.00 35.31 246 PRO A N 1
ATOM 1866 C CA . PRO A 1 246 ? 32.055 -29.385 5.132 1.00 35.31 246 PRO A CA 1
ATOM 1867 C C . PRO A 1 246 ? 30.891 -28.367 5.155 1.00 35.31 246 PRO A C 1
ATOM 1869 O O . PRO A 1 246 ? 30.597 -27.705 6.146 1.00 35.31 246 PRO A O 1
ATOM 1872 N N . SER A 1 247 ? 30.248 -28.252 4.001 1.00 46.25 247 SER A N 1
ATOM 1873 C CA . SER A 1 247 ? 28.956 -27.622 3.762 1.00 46.25 247 SER A CA 1
ATOM 1874 C C . SER A 1 247 ? 27.812 -28.417 4.396 1.00 46.25 247 SER A C 1
ATOM 1876 O O . SER A 1 247 ? 27.536 -29.518 3.925 1.00 46.25 247 SER A O 1
ATOM 1878 N N . ASP A 1 248 ? 27.104 -27.814 5.348 1.00 28.75 248 ASP A N 1
ATOM 1879 C CA . ASP A 1 248 ? 25.768 -28.246 5.760 1.00 28.75 248 ASP A CA 1
ATOM 1880 C C . ASP A 1 248 ? 24.786 -27.108 5.456 1.00 28.75 248 ASP A C 1
ATOM 1882 O O . ASP A 1 248 ? 24.764 -26.063 6.110 1.00 28.75 248 ASP A O 1
ATOM 1886 N N . LEU A 1 249 ? 24.017 -27.293 4.384 1.00 32.25 249 LEU A N 1
ATOM 1887 C CA . LEU A 1 249 ? 22.788 -26.551 4.129 1.00 32.25 249 LEU A CA 1
ATOM 1888 C C . LEU A 1 249 ? 21.748 -27.041 5.143 1.00 32.25 249 LEU A C 1
ATOM 1890 O O . LEU A 1 249 ? 21.517 -28.250 5.192 1.00 32.25 249 LEU A O 1
ATOM 1894 N N . PRO A 1 250 ? 21.062 -26.166 5.895 1.00 29.53 250 PRO A N 1
ATOM 1895 C CA . PRO A 1 250 ? 19.780 -26.546 6.450 1.00 29.53 250 PRO A CA 1
ATOM 1896 C C . PRO A 1 250 ? 18.815 -26.764 5.286 1.00 29.53 250 PRO A C 1
ATOM 1898 O O . PRO A 1 250 ? 18.649 -25.901 4.418 1.00 29.53 250 PRO A O 1
ATOM 1901 N N . GLU A 1 251 ? 18.247 -27.962 5.283 1.00 30.73 251 GLU A N 1
ATOM 1902 C CA . GLU A 1 251 ? 17.129 -28.407 4.471 1.00 30.73 251 GLU A CA 1
ATOM 1903 C C . GLU A 1 251 ? 16.014 -27.363 4.380 1.00 30.73 251 GLU A C 1
ATOM 1905 O O . GLU A 1 251 ? 15.827 -26.510 5.251 1.00 30.73 251 GLU A O 1
ATOM 1910 N N . ALA A 1 252 ? 15.273 -27.468 3.279 1.00 29.73 252 ALA A N 1
ATOM 1911 C CA . ALA A 1 252 ? 14.025 -26.779 3.030 1.00 29.73 252 ALA A CA 1
ATOM 1912 C C . ALA A 1 252 ? 13.199 -26.618 4.315 1.00 29.73 252 ALA A C 1
ATOM 1914 O O . ALA A 1 252 ? 12.884 -27.595 4.991 1.00 29.73 252 ALA A O 1
ATOM 1915 N N . LEU A 1 253 ? 12.809 -25.377 4.617 1.00 30.34 253 LEU A N 1
ATOM 1916 C CA . LEU A 1 253 ? 11.703 -25.107 5.527 1.00 30.34 253 LEU A CA 1
ATOM 1917 C C . LEU A 1 253 ? 10.422 -25.569 4.828 1.00 30.34 253 LEU A C 1
ATOM 1919 O O . LEU A 1 253 ? 9.701 -24.790 4.202 1.00 30.34 253 LEU A O 1
ATOM 1923 N N . GLU A 1 254 ? 10.202 -26.878 4.877 1.00 27.97 254 GLU A N 1
ATOM 1924 C CA . GLU A 1 254 ? 8.897 -27.481 4.710 1.00 27.97 254 GLU A CA 1
ATOM 1925 C C . GLU A 1 254 ? 8.006 -26.905 5.809 1.00 27.97 254 GLU A C 1
ATOM 1927 O O . GLU A 1 254 ? 8.194 -27.164 6.998 1.00 27.97 254 GLU A O 1
ATOM 1932 N N . LEU A 1 255 ? 7.062 -26.062 5.397 1.00 29.62 255 LEU A N 1
ATOM 1933 C CA . LEU A 1 255 ? 5.949 -25.648 6.238 1.00 29.62 255 LEU A CA 1
ATOM 1934 C C . LEU A 1 255 ? 5.234 -26.926 6.686 1.00 29.62 255 LEU A C 1
ATOM 1936 O O . LEU A 1 255 ? 4.684 -27.655 5.854 1.00 29.62 255 LEU A O 1
ATOM 1940 N N . SER A 1 256 ? 5.286 -27.233 7.982 1.00 33.59 256 SER A N 1
ATOM 1941 C CA . SER A 1 256 ? 4.599 -28.401 8.516 1.00 33.59 256 SER A CA 1
ATOM 1942 C C . SER A 1 256 ? 3.087 -28.185 8.431 1.00 33.59 256 SER A C 1
ATOM 1944 O O . SER A 1 256 ? 2.574 -27.067 8.518 1.00 33.59 256 SER A O 1
ATOM 1946 N N . SER A 1 257 ? 2.352 -29.282 8.255 1.00 38.97 257 SER A N 1
ATOM 1947 C CA . SER A 1 257 ? 0.895 -29.301 8.077 1.00 38.97 257 SER A CA 1
ATOM 1948 C C . SER A 1 257 ? 0.086 -28.716 9.255 1.00 38.97 257 SER A C 1
ATOM 1950 O O . SER A 1 257 ? -1.140 -28.668 9.159 1.00 38.97 257 SER A O 1
ATOM 1952 N N . ASP A 1 258 ? 0.735 -28.246 10.325 1.00 39.44 258 ASP A N 1
ATOM 1953 C CA . ASP A 1 258 ? 0.104 -27.591 11.475 1.00 39.44 258 ASP A CA 1
ATOM 1954 C C . ASP A 1 258 ? -0.039 -26.058 11.308 1.00 39.44 258 ASP A C 1
ATOM 1956 O O . ASP A 1 258 ? -0.919 -25.464 11.930 1.00 39.44 258 ASP A O 1
ATOM 1960 N N . GLU A 1 259 ? 0.711 -25.397 10.410 1.00 38.69 259 GLU A N 1
ATOM 1961 C CA . GLU A 1 259 ? 0.567 -23.943 10.143 1.00 38.69 259 GLU A CA 1
ATOM 1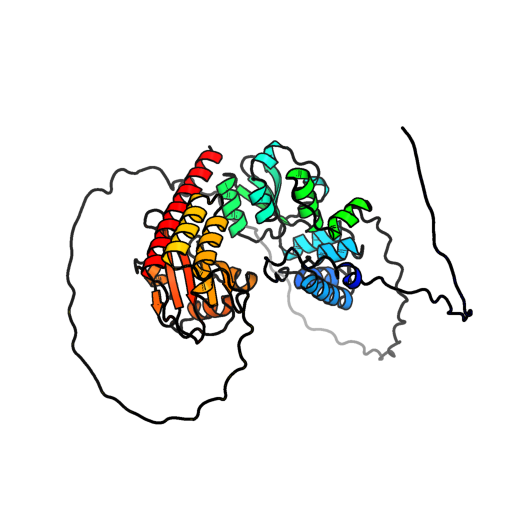962 C C . GLU A 1 259 ? -0.547 -23.602 9.127 1.00 38.69 259 GLU A C 1
ATOM 1964 O O . GLU A 1 259 ? -0.931 -22.444 8.962 1.00 38.69 259 GLU A O 1
ATOM 1969 N N . LEU A 1 260 ? -1.129 -24.610 8.469 1.00 40.25 260 LEU A N 1
ATOM 1970 C CA . LEU A 1 260 ? -2.282 -24.473 7.561 1.00 40.25 260 LEU A CA 1
ATOM 1971 C C . LEU A 1 260 ? -3.632 -24.778 8.248 1.00 40.25 260 LEU A C 1
ATOM 1973 O O . LEU A 1 260 ? -4.671 -24.829 7.589 1.00 40.25 260 LEU A O 1
ATOM 1977 N N . GLY A 1 261 ? -3.629 -24.956 9.573 1.00 38.97 261 GLY A N 1
ATOM 1978 C CA . GLY A 1 261 ? -4.779 -25.369 10.383 1.00 38.97 261 GLY A CA 1
ATOM 1979 C C . GLY A 1 261 ? -5.658 -24.247 10.949 1.00 38.97 261 GLY A C 1
ATOM 1980 O O . GLY A 1 261 ? -6.443 -24.511 11.855 1.00 38.97 261 GLY A O 1
ATOM 1981 N N . GLU A 1 262 ? -5.576 -23.005 10.464 1.00 40.34 262 GLU A N 1
ATOM 1982 C CA . GLU A 1 262 ? -6.256 -21.877 11.125 1.00 40.34 262 GLU A CA 1
ATOM 1983 C C . GLU A 1 262 ? -7.794 -21.868 11.053 1.00 40.34 262 GLU A C 1
ATOM 1985 O O . GLU A 1 262 ? -8.390 -20.987 11.661 1.00 40.34 262 GLU A O 1
ATOM 1990 N N . PHE A 1 263 ? -8.467 -22.840 10.415 1.00 47.72 263 PHE A N 1
ATOM 1991 C CA . PHE A 1 263 ? -9.923 -23.035 10.567 1.00 47.72 263 PHE A CA 1
ATOM 1992 C C . PHE A 1 263 ? -10.353 -24.491 10.289 1.00 47.72 263 PHE A C 1
ATOM 1994 O O . PHE A 1 263 ? -10.646 -24.827 9.140 1.00 47.72 263 PHE A O 1
ATOM 2001 N N . PRO A 1 264 ? -10.442 -25.362 11.315 1.00 36.28 264 PRO A N 1
ATOM 2002 C CA . PRO A 1 264 ? -11.741 -26.001 11.592 1.00 36.28 264 PRO A CA 1
ATOM 2003 C C . PRO A 1 264 ? -11.932 -26.401 13.076 1.00 36.28 264 PRO A C 1
ATOM 2005 O O . PRO A 1 264 ? -11.217 -27.254 13.589 1.00 36.28 264 PRO A O 1
ATOM 2008 N N . GLY A 1 265 ? -12.950 -25.867 13.770 1.00 30.67 265 GLY A N 1
ATOM 2009 C CA . GLY A 1 265 ? -13.331 -26.408 15.089 1.00 30.67 265 GLY A CA 1
ATOM 2010 C C . GLY A 1 265 ? -14.032 -25.455 16.054 1.00 30.67 265 GLY A C 1
ATOM 2011 O O . GLY A 1 265 ? -13.554 -25.225 17.158 1.00 30.67 265 GLY A O 1
ATOM 2012 N N . LEU A 1 266 ? -15.206 -24.943 15.687 1.00 43.22 266 LEU A N 1
ATOM 2013 C CA . LEU A 1 266 ? -16.096 -24.201 16.589 1.00 43.22 266 LEU A CA 1
ATOM 2014 C C . LEU A 1 266 ? -16.875 -25.154 17.526 1.00 43.22 266 LEU A C 1
ATOM 2016 O O . LEU A 1 266 ? -18.096 -25.097 17.613 1.00 43.22 266 LEU A O 1
ATOM 2020 N N . ALA A 1 267 ? -16.188 -26.065 18.221 1.00 32.69 267 ALA A N 1
ATOM 2021 C CA . ALA A 1 267 ? -16.834 -26.956 19.185 1.00 32.69 267 ALA A CA 1
ATOM 2022 C C . ALA A 1 267 ? -15.859 -27.454 20.264 1.00 32.69 267 ALA A C 1
ATOM 2024 O O . ALA A 1 267 ? -15.283 -28.527 20.108 1.00 32.69 267 ALA A O 1
ATOM 2025 N N . ARG A 1 268 ? -15.726 -26.677 21.356 1.00 33.50 268 ARG A N 1
ATOM 2026 C CA . ARG A 1 268 ? -15.454 -27.095 22.764 1.00 33.50 268 ARG A CA 1
ATOM 2027 C C . ARG A 1 268 ? -14.599 -26.108 23.575 1.00 33.50 268 ARG A C 1
ATOM 2029 O O . ARG A 1 268 ? -13.674 -26.508 24.264 1.00 33.50 268 ARG A O 1
ATOM 2036 N N . LEU A 1 269 ? -14.963 -24.830 23.589 1.00 31.69 269 LEU A N 1
ATOM 2037 C CA . LEU A 1 269 ? -14.639 -23.958 24.733 1.00 31.69 269 LEU A CA 1
ATOM 2038 C C . LEU A 1 269 ? -15.794 -23.003 25.063 1.00 31.69 269 LEU A C 1
ATOM 2040 O O . LEU A 1 269 ? -15.617 -21.880 25.507 1.00 31.69 269 LEU A O 1
ATOM 2044 N N . ALA A 1 270 ? -17.012 -23.516 24.885 1.00 32.91 270 ALA A N 1
ATOM 2045 C CA . ALA A 1 270 ? -18.155 -23.149 25.706 1.00 32.91 270 ALA A CA 1
ATOM 2046 C C . ALA A 1 270 ? -18.211 -24.139 26.881 1.00 32.91 270 ALA A C 1
ATOM 2048 O O . ALA A 1 270 ? -19.014 -25.066 26.856 1.00 32.91 270 ALA A O 1
ATOM 2049 N N . ALA A 1 271 ? -17.295 -24.026 27.848 1.00 30.41 271 ALA A N 1
ATOM 2050 C CA . ALA A 1 271 ? -17.446 -24.651 29.163 1.00 30.41 271 ALA A CA 1
ATOM 2051 C C . ALA A 1 271 ? -16.370 -24.157 30.138 1.00 30.41 271 ALA A C 1
ATOM 2053 O O . ALA A 1 271 ? -15.205 -24.514 29.996 1.00 30.41 271 ALA A O 1
ATOM 2054 N N . ALA A 1 272 ? -16.848 -23.451 31.167 1.00 25.72 272 ALA A N 1
ATOM 2055 C CA . ALA A 1 272 ? -16.185 -23.087 32.420 1.00 25.72 272 ALA A CA 1
ATOM 2056 C C . ALA A 1 272 ? -15.172 -21.927 32.354 1.00 25.72 272 ALA A C 1
ATOM 2058 O O . ALA A 1 272 ? -14.246 -21.956 31.560 1.00 25.72 272 ALA A O 1
ATOM 2059 N N . ARG A 1 273 ? -15.230 -20.906 33.212 1.00 25.72 273 ARG A N 1
ATOM 2060 C CA . ARG A 1 273 ? -16.200 -20.467 34.233 1.00 25.72 273 ARG A CA 1
ATOM 2061 C C . ARG A 1 273 ? -15.638 -19.149 34.789 1.00 25.72 273 ARG A C 1
ATOM 2063 O O . ARG A 1 273 ? -14.431 -19.071 34.979 1.00 25.72 273 ARG A O 1
ATOM 2070 N N . ASP A 1 274 ? -16.514 -18.169 34.986 1.00 28.66 274 ASP A N 1
ATOM 2071 C CA . ASP A 1 274 ? -16.629 -17.322 36.184 1.00 28.66 274 ASP A CA 1
ATOM 2072 C C . ASP A 1 274 ? -15.387 -17.140 37.081 1.00 28.66 274 ASP A C 1
ATOM 2074 O O . ASP A 1 274 ? -14.931 -18.110 37.677 1.00 28.66 274 ASP A O 1
ATOM 2078 N N . GLU A 1 275 ? -14.939 -15.887 37.250 1.00 26.88 275 GLU A N 1
ATOM 2079 C CA . GLU A 1 275 ? -14.783 -15.207 38.557 1.00 26.88 275 GLU A CA 1
ATOM 2080 C C . GLU A 1 275 ? -14.238 -13.766 38.377 1.00 26.88 275 GLU A C 1
ATOM 2082 O O . GLU A 1 275 ? -13.128 -13.544 37.896 1.00 26.88 275 GLU A O 1
ATOM 2087 N N . GLU A 1 276 ? -15.062 -12.780 38.759 1.00 32.75 276 GLU A N 1
ATOM 2088 C CA . GLU A 1 276 ? -14.666 -11.429 39.211 1.00 32.75 276 GLU A CA 1
ATOM 2089 C C . GLU A 1 276 ? -13.758 -11.541 40.452 1.00 32.75 276 GLU A C 1
ATOM 2091 O O . GLU A 1 276 ? -13.952 -12.473 41.238 1.00 32.75 276 GLU A O 1
ATOM 2096 N N . PRO A 1 277 ? -12.802 -10.611 40.690 1.00 36.44 277 PRO A N 1
ATOM 2097 C CA . PRO A 1 277 ? -13.130 -9.498 41.596 1.00 36.44 277 PRO A CA 1
ATOM 2098 C C . PRO A 1 277 ? -12.387 -8.150 41.380 1.00 36.44 277 PRO A C 1
ATOM 2100 O O . PRO A 1 277 ? -11.204 -8.085 41.063 1.00 36.44 277 PRO A O 1
ATOM 2103 N N . GLU A 1 278 ? -13.152 -7.081 41.632 1.00 25.67 278 GLU A N 1
ATOM 2104 C CA . GLU A 1 278 ? -12.931 -6.016 42.634 1.00 25.67 278 GLU A CA 1
ATOM 2105 C C . GLU A 1 278 ? -11.769 -4.996 42.499 1.00 25.67 278 GLU A C 1
ATOM 2107 O O . GLU A 1 278 ? -10.577 -5.291 42.535 1.00 25.67 278 GLU A O 1
ATOM 2112 N N . ALA A 1 279 ? -12.180 -3.724 42.428 1.00 34.25 279 ALA A N 1
ATOM 2113 C CA . ALA A 1 279 ? -11.361 -2.518 42.546 1.00 34.25 279 ALA A CA 1
ATOM 2114 C C . ALA A 1 279 ? -10.934 -2.234 44.000 1.00 34.25 279 ALA A C 1
ATOM 2116 O O . ALA A 1 279 ? -11.591 -2.682 44.940 1.00 34.25 279 ALA A O 1
ATOM 2117 N N . PRO A 1 280 ? -9.951 -1.338 44.204 1.00 36.97 280 PRO A N 1
ATOM 2118 C CA . PRO A 1 280 ? -10.181 -0.316 45.222 1.00 36.97 280 PRO A CA 1
ATOM 2119 C C . PRO A 1 280 ? -9.795 1.112 44.816 1.00 36.97 280 PRO A C 1
ATOM 2121 O O . PRO A 1 280 ? -9.127 1.385 43.821 1.00 36.97 280 PRO A O 1
ATOM 2124 N N . ALA A 1 281 ? -10.326 2.011 45.640 1.00 28.42 281 ALA A N 1
ATOM 2125 C CA . ALA A 1 281 ? -10.545 3.431 45.458 1.00 28.42 281 ALA A CA 1
ATOM 2126 C C . ALA A 1 281 ? -9.386 4.349 45.908 1.00 28.42 281 ALA A C 1
ATOM 2128 O O . ALA A 1 281 ? -8.376 3.927 46.463 1.00 28.42 281 ALA A O 1
ATOM 2129 N N . ALA A 1 282 ? -9.612 5.636 45.642 1.00 28.69 282 ALA A N 1
ATOM 2130 C CA . ALA A 1 282 ? -8.759 6.818 45.755 1.00 28.69 282 ALA A CA 1
ATOM 2131 C C . ALA A 1 282 ? -8.377 7.297 47.174 1.00 28.69 282 ALA A C 1
ATOM 2133 O O . ALA A 1 282 ? -9.093 7.021 48.132 1.00 28.69 282 ALA A O 1
ATOM 2134 N N . ALA A 1 283 ? -7.340 8.154 47.250 1.00 29.23 283 ALA A N 1
ATOM 2135 C CA . ALA A 1 283 ? -7.188 9.300 48.178 1.00 29.23 283 ALA A CA 1
ATOM 2136 C C . ALA A 1 283 ? -5.926 10.163 47.838 1.00 29.23 283 ALA A C 1
ATOM 2138 O O . ALA A 1 283 ? -5.039 9.643 47.168 1.00 29.23 283 ALA A O 1
ATOM 2139 N N . PRO A 1 284 ? -5.844 11.460 48.239 1.00 40.50 284 PRO A N 1
ATOM 2140 C CA . PRO A 1 284 ? -5.370 12.580 47.393 1.00 40.50 284 PRO A CA 1
ATOM 2141 C C . PRO A 1 284 ? -4.164 13.393 47.981 1.00 40.50 284 PRO A C 1
ATOM 2143 O O . PRO A 1 284 ? -3.299 12.775 48.593 1.00 40.50 284 PRO A O 1
ATOM 2146 N N . PRO A 1 285 ? -4.021 14.728 47.760 1.00 40.81 285 PRO A N 1
ATOM 2147 C CA . PRO A 1 285 ? -3.108 15.372 46.803 1.00 40.81 285 PRO A CA 1
ATOM 2148 C C . PRO A 1 285 ? -1.939 16.151 47.462 1.00 40.81 285 PRO A C 1
ATOM 2150 O O . PRO A 1 285 ? -1.963 16.419 48.659 1.00 40.81 285 PRO A O 1
ATOM 2153 N N . ALA A 1 286 ? -0.946 16.585 46.672 1.00 31.00 286 ALA A N 1
ATOM 2154 C CA . ALA A 1 286 ? 0.122 17.483 47.131 1.00 31.00 286 ALA A CA 1
ATOM 2155 C C . ALA A 1 286 ? 0.399 18.624 46.128 1.00 31.00 286 ALA A C 1
ATOM 2157 O O . ALA A 1 286 ? 0.884 18.400 45.024 1.00 31.00 286 ALA A O 1
ATOM 2158 N N . GLU A 1 287 ? -0.004 19.815 46.572 1.00 30.55 287 GLU A N 1
ATOM 2159 C CA . GLU A 1 287 ? 0.610 21.152 46.497 1.00 30.55 287 GLU A CA 1
ATOM 2160 C C . GLU A 1 287 ? 1.232 21.721 45.203 1.00 30.55 287 GLU A C 1
ATOM 2162 O O . GLU A 1 287 ? 2.244 21.275 44.665 1.00 30.55 287 GLU A O 1
ATOM 2167 N N . GLU A 1 288 ? 0.621 22.850 44.825 1.00 29.39 288 GLU A N 1
ATOM 2168 C CA . GLU A 1 288 ? 1.090 23.956 43.995 1.00 29.39 288 GLU A CA 1
ATOM 2169 C C . GLU A 1 288 ? 2.509 24.441 44.318 1.00 29.39 288 GLU A C 1
ATOM 2171 O O . GLU A 1 288 ? 2.830 24.795 45.450 1.00 29.39 288 GLU A O 1
ATOM 2176 N N . THR A 1 289 ? 3.300 24.648 43.264 1.00 30.84 289 THR A N 1
ATOM 2177 C CA . THR A 1 289 ? 4.330 25.694 43.237 1.00 30.84 289 THR A CA 1
ATOM 2178 C C . THR A 1 289 ? 4.268 26.442 41.900 1.00 30.84 289 THR A C 1
ATOM 2180 O O . THR A 1 289 ? 4.504 25.881 40.834 1.00 30.84 289 THR A O 1
ATOM 2183 N N . ALA A 1 290 ? 3.908 27.728 41.967 1.00 28.00 290 ALA A N 1
ATOM 2184 C CA . ALA A 1 290 ? 4.082 28.722 40.903 1.00 28.00 290 ALA A CA 1
ATOM 2185 C C . ALA A 1 290 ? 5.560 29.154 40.854 1.00 28.00 290 ALA A C 1
ATOM 2187 O O . ALA A 1 290 ? 6.211 29.204 41.895 1.00 28.00 290 ALA A O 1
ATOM 2188 N N . THR A 1 291 ? 6.186 29.430 39.705 1.00 25.95 291 THR A N 1
ATOM 2189 C CA . THR A 1 291 ? 6.331 30.729 38.986 1.00 25.95 291 THR A CA 1
ATOM 2190 C C . THR A 1 291 ? 7.399 30.527 37.873 1.00 25.95 291 THR A C 1
ATOM 2192 O O . THR A 1 291 ? 8.109 29.524 37.953 1.00 25.95 291 THR A O 1
ATOM 2195 N N . PRO A 1 292 ? 7.695 31.465 36.939 1.00 39.38 292 PRO A N 1
ATOM 2196 C CA . PRO A 1 292 ? 6.937 32.588 36.381 1.00 39.38 292 PRO A CA 1
ATOM 2197 C C . PRO A 1 292 ? 6.882 32.588 34.828 1.00 39.38 292 PRO A C 1
ATOM 2199 O O . PRO A 1 292 ? 7.586 31.868 34.126 1.00 39.38 292 PRO A O 1
ATOM 2202 N N . GLU A 1 293 ? 6.027 33.472 34.329 1.00 30.69 293 GLU A N 1
ATOM 2203 C CA . GLU A 1 293 ? 5.699 33.811 32.942 1.00 30.69 293 GLU A CA 1
ATOM 2204 C C . GLU A 1 293 ? 6.855 34.489 32.170 1.00 30.69 293 GLU A C 1
ATOM 2206 O O . GLU A 1 293 ? 7.546 35.364 32.696 1.00 30.69 293 GLU A O 1
ATOM 2211 N N . ALA A 1 294 ? 7.037 34.107 30.899 1.00 33.28 294 ALA A N 1
ATOM 2212 C CA . ALA A 1 294 ? 7.939 34.725 29.921 1.00 33.28 294 ALA A CA 1
ATOM 2213 C C . ALA A 1 294 ? 7.212 34.872 28.557 1.00 33.28 294 ALA A C 1
ATOM 2215 O O . ALA A 1 294 ? 6.252 34.146 28.302 1.00 33.28 294 ALA A O 1
ATOM 2216 N N . PRO A 1 295 ? 7.604 35.841 27.708 1.00 34.84 295 PRO A N 1
ATOM 2217 C CA . PRO A 1 295 ? 6.680 36.661 26.922 1.00 34.84 295 PRO A CA 1
ATOM 2218 C C . PRO A 1 295 ? 6.218 36.039 25.595 1.00 34.84 295 PRO A C 1
ATOM 2220 O O . PRO A 1 295 ? 6.909 35.234 24.975 1.00 34.84 295 PRO A O 1
ATOM 2223 N N . ALA A 1 296 ? 5.042 36.489 25.150 1.00 34.47 296 ALA A N 1
ATOM 2224 C CA . ALA A 1 296 ? 4.340 36.060 23.944 1.00 34.47 296 ALA A CA 1
ATOM 2225 C C . ALA A 1 296 ? 5.158 36.220 22.640 1.00 34.47 296 ALA A C 1
ATOM 2227 O O . ALA A 1 296 ? 5.712 37.298 22.400 1.00 34.47 296 ALA A O 1
ATOM 2228 N N . PRO A 1 297 ? 5.165 35.214 21.743 1.00 36.06 297 PRO A N 1
ATOM 2229 C CA . PRO A 1 297 ? 5.618 35.396 20.372 1.00 36.06 297 PRO A CA 1
ATOM 2230 C C . PRO A 1 297 ? 4.534 36.063 19.505 1.00 36.06 297 PRO A C 1
ATOM 2232 O O . PRO A 1 297 ? 3.334 35.824 19.646 1.00 36.06 297 PRO A O 1
ATOM 2235 N N . ALA A 1 298 ? 4.998 36.935 18.610 1.00 35.69 298 ALA A N 1
ATOM 2236 C CA . ALA A 1 298 ? 4.227 37.704 17.636 1.00 35.69 298 ALA A CA 1
ATOM 2237 C C . ALA A 1 298 ? 3.402 36.813 16.673 1.00 35.69 298 ALA A C 1
ATOM 2239 O O . ALA A 1 298 ? 3.784 35.669 16.423 1.00 35.69 298 ALA A O 1
ATOM 2240 N N . PRO A 1 299 ? 2.287 37.321 16.108 1.00 37.47 299 PRO A N 1
ATOM 2241 C CA . PRO A 1 299 ? 1.327 36.509 15.364 1.00 37.47 299 PRO A CA 1
ATOM 2242 C C . PRO A 1 299 ? 1.933 35.921 14.085 1.00 37.47 299 PRO A C 1
ATOM 2244 O O . PRO A 1 299 ? 2.412 36.645 13.209 1.00 37.47 299 PRO A O 1
ATOM 2247 N N . ALA A 1 300 ? 1.872 34.593 13.989 1.00 38.56 300 ALA A N 1
ATOM 2248 C CA . ALA A 1 300 ? 2.197 33.834 12.794 1.00 38.56 300 ALA A CA 1
ATOM 2249 C C . ALA A 1 300 ? 1.269 34.216 11.629 1.00 38.56 300 ALA A C 1
ATOM 2251 O O . ALA A 1 300 ? 0.090 34.530 11.810 1.00 38.56 300 ALA A O 1
ATOM 2252 N N . ALA A 1 301 ? 1.841 34.202 10.427 1.00 36.94 301 ALA A N 1
ATOM 2253 C CA . ALA A 1 301 ? 1.180 34.515 9.172 1.00 36.94 301 ALA A CA 1
ATOM 2254 C C . ALA A 1 301 ? -0.120 33.714 8.989 1.00 36.94 301 ALA A C 1
ATOM 2256 O O . ALA A 1 301 ? -0.183 32.520 9.277 1.00 36.94 301 ALA A O 1
ATOM 2257 N N . ALA A 1 302 ? -1.154 34.394 8.491 1.00 33.56 302 ALA A N 1
ATOM 2258 C CA . ALA A 1 302 ? -2.463 33.811 8.237 1.00 33.56 302 ALA A CA 1
ATOM 2259 C C . ALA A 1 302 ? -2.354 32.548 7.357 1.00 33.56 302 ALA A C 1
ATOM 2261 O O . ALA A 1 302 ? -1.695 32.599 6.312 1.00 33.56 302 ALA A O 1
ATOM 2262 N N . PRO A 1 303 ? -3.013 31.435 7.727 1.00 38.06 303 PRO A N 1
ATOM 2263 C CA . PRO A 1 303 ? -3.014 30.237 6.909 1.00 38.06 303 PRO A CA 1
ATOM 2264 C C . PRO A 1 303 ? -3.713 30.520 5.578 1.00 38.06 303 PRO A C 1
ATOM 2266 O O . PRO A 1 303 ? -4.798 31.107 5.515 1.00 38.06 303 PRO A O 1
ATOM 2269 N N . VAL A 1 304 ? -3.063 30.089 4.499 1.00 37.66 304 VAL A N 1
ATOM 2270 C CA . VAL A 1 304 ? -3.642 30.013 3.160 1.00 37.66 304 VAL A CA 1
ATOM 2271 C C . VAL A 1 304 ? -4.920 29.180 3.263 1.00 37.66 304 VAL A C 1
ATOM 2273 O O . VAL A 1 304 ? -4.869 28.004 3.619 1.00 37.66 304 VAL A O 1
ATOM 2276 N N . ARG A 1 305 ? -6.074 29.802 2.999 1.00 37.38 305 ARG A N 1
ATOM 2277 C CA . ARG A 1 305 ? -7.380 29.131 3.022 1.00 37.38 305 ARG A CA 1
ATOM 2278 C C . ARG A 1 305 ? -7.368 27.974 2.020 1.00 37.38 305 ARG A C 1
ATOM 2280 O O . ARG A 1 305 ? -7.247 28.207 0.816 1.00 37.38 305 ARG A O 1
ATOM 2287 N N . ARG A 1 306 ? -7.467 26.739 2.524 1.00 46.84 306 ARG A N 1
ATOM 2288 C CA . ARG A 1 306 ? -7.786 25.563 1.706 1.00 46.84 306 ARG A CA 1
ATOM 2289 C C . ARG A 1 306 ? -9.175 25.778 1.104 1.00 46.84 306 ARG A C 1
ATOM 2291 O O . ARG A 1 306 ? -10.041 26.369 1.733 1.00 46.84 306 ARG A O 1
ATOM 2298 N N . MET A 1 307 ? -9.360 25.347 -0.139 1.00 35.84 307 MET A N 1
ATOM 2299 C CA . MET A 1 307 ? -10.697 25.210 -0.710 1.00 35.84 307 MET A CA 1
ATOM 2300 C C . MET A 1 307 ? -11.409 24.110 0.078 1.00 35.84 307 MET A C 1
ATOM 2302 O O . MET A 1 307 ? -10.996 22.952 0.005 1.00 35.84 307 MET A O 1
ATOM 2306 N N . ASP A 1 308 ? -12.396 24.503 0.875 1.00 45.72 308 ASP A N 1
ATOM 2307 C CA . ASP A 1 308 ? -13.125 23.618 1.775 1.00 45.72 308 ASP A CA 1
ATOM 2308 C C . ASP A 1 308 ? -14.066 22.702 0.973 1.00 45.72 308 ASP A C 1
ATOM 2310 O O . ASP A 1 308 ? -14.902 23.170 0.193 1.00 45.72 308 ASP A O 1
ATOM 2314 N N . ASP A 1 309 ? -13.931 21.385 1.176 1.00 51.97 309 ASP A N 1
ATOM 2315 C CA . ASP A 1 309 ? -15.074 20.472 1.057 1.00 51.97 309 ASP A CA 1
ATOM 2316 C C . ASP A 1 309 ? -16.218 21.054 1.908 1.00 51.97 309 ASP A C 1
ATOM 2318 O O . ASP A 1 309 ? -15.932 21.643 2.955 1.00 51.97 309 ASP A O 1
ATOM 2322 N N . PRO A 1 310 ? -17.499 20.920 1.515 1.00 56.56 310 PRO A N 1
ATOM 2323 C CA . PRO A 1 310 ? -18.597 21.362 2.369 1.00 56.56 310 PRO A CA 1
ATOM 2324 C C . PRO A 1 310 ? -18.399 20.785 3.776 1.00 56.56 310 PRO A C 1
ATOM 2326 O O . PRO A 1 310 ? -18.162 19.585 3.929 1.00 56.56 310 PRO A O 1
ATOM 2329 N N . GLU A 1 311 ? -18.416 21.656 4.785 1.00 70.19 311 GLU A N 1
ATOM 2330 C CA . GLU A 1 311 ? -18.126 21.310 6.177 1.00 70.19 311 GLU A CA 1
ATOM 2331 C C . GLU A 1 311 ? -19.307 20.501 6.742 1.00 70.19 311 GLU A C 1
ATOM 2333 O O . GLU A 1 311 ? -20.212 21.023 7.386 1.00 70.19 311 GLU A O 1
ATOM 2338 N N . LEU A 1 312 ? -19.356 19.220 6.373 1.00 83.38 312 LEU A N 1
ATOM 2339 C CA . LEU A 1 312 ? -20.382 18.266 6.782 1.00 83.38 312 LEU A CA 1
ATOM 2340 C C . LEU A 1 312 ? -20.226 17.934 8.272 1.00 83.38 312 LEU A C 1
ATOM 2342 O O . LEU A 1 312 ? -19.106 17.751 8.764 1.00 83.38 312 LEU A O 1
ATOM 2346 N N . ASP A 1 313 ? -21.348 17.777 8.973 1.00 90.75 313 ASP A N 1
ATOM 2347 C CA . ASP A 1 313 ? -21.360 17.359 10.380 1.00 90.75 313 ASP A CA 1
ATOM 2348 C C . ASP A 1 313 ? -20.735 15.951 10.551 1.00 90.75 313 ASP A C 1
ATOM 2350 O O . ASP A 1 313 ? -20.835 15.119 9.636 1.00 90.75 313 ASP A O 1
ATOM 2354 N N . PRO A 1 314 ? -20.094 15.616 11.696 1.00 92.06 314 PRO A N 1
ATOM 2355 C CA . PRO A 1 314 ? -19.504 14.295 11.904 1.00 92.06 314 PRO A CA 1
ATOM 2356 C C . PRO A 1 314 ? -20.465 13.124 11.667 1.00 92.06 314 PRO A C 1
ATOM 2358 O O . PRO A 1 314 ? -20.015 12.063 11.231 1.00 92.06 314 PRO A O 1
ATOM 2361 N N . GLU A 1 315 ? -21.771 13.280 11.911 1.00 94.75 315 GLU A N 1
ATOM 2362 C CA . GLU A 1 315 ? -22.735 12.208 11.649 1.00 94.75 315 GLU A CA 1
ATOM 2363 C C . GLU A 1 315 ? -22.973 11.998 10.146 1.00 94.75 315 GLU A C 1
ATOM 2365 O O . GLU A 1 315 ? -22.955 10.859 9.677 1.00 94.75 315 GLU A O 1
ATOM 2370 N N . GLU A 1 316 ? -23.114 13.072 9.366 1.00 94.31 316 GLU A N 1
ATOM 2371 C CA . GLU A 1 316 ? -23.278 13.004 7.905 1.00 94.31 316 GLU A CA 1
ATOM 2372 C C . GLU A 1 316 ? -22.043 12.388 7.240 1.00 94.31 316 GLU A C 1
ATOM 2374 O O . GLU A 1 316 ? -22.139 11.512 6.377 1.00 94.31 316 GLU A O 1
ATOM 2379 N N . ARG A 1 317 ? -20.853 12.768 7.711 1.00 94.31 317 ARG A N 1
ATOM 2380 C CA . ARG A 1 317 ? -19.592 12.189 7.234 1.00 94.31 317 ARG A CA 1
ATOM 2381 C C . ARG A 1 317 ? -19.468 10.716 7.594 1.00 94.31 317 ARG A C 1
ATOM 2383 O O . ARG A 1 317 ? -18.933 9.934 6.808 1.00 94.31 317 ARG A O 1
ATOM 2390 N N . LEU A 1 318 ? -19.977 10.315 8.759 1.00 96.69 318 LEU A N 1
ATOM 2391 C CA . LEU A 1 318 ? -20.011 8.912 9.152 1.00 96.69 318 LEU A CA 1
ATOM 2392 C C . LEU A 1 318 ? -20.945 8.106 8.241 1.00 96.69 318 LEU A C 1
ATOM 2394 O O . LEU A 1 318 ? -20.643 6.943 7.971 1.00 96.69 318 LEU A O 1
ATOM 2398 N N . VAL A 1 319 ? -22.047 8.686 7.755 1.00 96.69 319 VAL A N 1
ATOM 2399 C CA . VAL A 1 319 ? -22.921 8.042 6.757 1.00 96.69 319 VAL A CA 1
ATOM 2400 C C . VAL A 1 319 ? -22.146 7.778 5.467 1.00 96.69 319 VAL A C 1
ATOM 2402 O O . VAL A 1 319 ? -22.058 6.619 5.066 1.00 96.69 319 VAL A O 1
ATOM 2405 N N . LEU A 1 320 ? -21.477 8.788 4.903 1.00 95.88 320 LEU A N 1
ATOM 2406 C CA . LEU A 1 320 ? -20.651 8.624 3.695 1.00 95.88 320 LEU A CA 1
ATOM 2407 C C . LEU A 1 320 ? -19.546 7.576 3.883 1.00 95.88 320 LEU A C 1
ATOM 2409 O O . LEU A 1 320 ? -19.353 6.700 3.041 1.00 95.88 320 LEU A O 1
ATOM 2413 N N . ALA A 1 321 ? -18.855 7.609 5.026 1.00 96.94 321 ALA A N 1
ATOM 2414 C CA . ALA A 1 321 ? -17.849 6.604 5.352 1.00 96.94 321 ALA A CA 1
ATOM 2415 C C . ALA A 1 321 ? -18.461 5.197 5.451 1.00 96.94 321 ALA A C 1
ATOM 2417 O O . ALA A 1 321 ? -17.832 4.222 5.058 1.00 96.94 321 ALA A O 1
ATOM 2418 N N . SER A 1 322 ? -19.698 5.069 5.938 1.00 97.81 322 SER A N 1
ATOM 2419 C CA . SER A 1 322 ? -20.393 3.776 6.026 1.00 97.81 322 SER A CA 1
ATOM 2420 C C . SER A 1 322 ? -20.741 3.210 4.657 1.00 97.81 322 SER A C 1
ATOM 2422 O O . SER A 1 322 ? -20.603 2.007 4.449 1.00 97.81 322 SER A O 1
ATOM 2424 N N . GLU A 1 323 ? -21.187 4.063 3.737 1.00 97.06 323 GLU A N 1
ATOM 2425 C CA . GLU A 1 323 ? -21.469 3.681 2.353 1.00 97.06 323 GLU A CA 1
ATOM 2426 C C . GLU A 1 323 ? -20.187 3.221 1.653 1.00 97.06 323 GLU A C 1
ATOM 2428 O O . GLU A 1 323 ? -20.150 2.120 1.097 1.00 97.06 323 GLU A O 1
ATOM 2433 N N . ALA A 1 324 ? -19.107 3.999 1.784 1.00 96.75 324 ALA A N 1
ATOM 2434 C CA . ALA A 1 324 ? -17.794 3.642 1.256 1.00 96.75 324 ALA A CA 1
ATOM 2435 C C . ALA A 1 324 ? -17.313 2.290 1.811 1.00 96.75 324 ALA A C 1
ATOM 2437 O O . ALA A 1 324 ? -17.002 1.383 1.039 1.00 96.75 324 ALA A O 1
ATOM 2438 N N . LEU A 1 325 ? -17.363 2.105 3.137 1.00 97.62 325 LEU A N 1
ATOM 2439 C CA . LEU A 1 325 ? -17.004 0.851 3.808 1.00 97.62 325 LEU A CA 1
ATOM 2440 C C . LEU A 1 325 ? -17.855 -0.344 3.344 1.00 97.62 325 LEU A C 1
ATOM 2442 O O . LEU A 1 325 ? -17.326 -1.440 3.177 1.00 97.62 325 LEU A O 1
ATOM 2446 N N . GLY A 1 326 ? -19.158 -0.160 3.111 1.00 94.56 326 GLY A N 1
ATOM 2447 C CA . GLY A 1 326 ? -20.042 -1.224 2.615 1.00 94.56 326 GLY A CA 1
ATOM 2448 C C . GLY A 1 326 ? -19.748 -1.643 1.168 1.00 94.56 326 GLY A C 1
ATOM 2449 O O . GLY A 1 326 ? -19.932 -2.809 0.793 1.00 94.56 326 GLY A O 1
ATOM 2450 N N . SER A 1 327 ? -19.258 -0.700 0.362 1.00 93.62 327 SER A N 1
ATOM 2451 C CA . SER A 1 327 ? -18.880 -0.916 -1.038 1.00 93.62 327 SER A CA 1
ATOM 2452 C C . SER A 1 327 ? -17.427 -1.360 -1.242 1.00 93.62 327 SER A C 1
ATOM 2454 O O . SER A 1 327 ? -17.071 -1.726 -2.357 1.00 93.62 327 SER A O 1
ATOM 2456 N N . ALA A 1 328 ? -16.609 -1.390 -0.185 1.00 93.69 328 ALA A N 1
ATOM 2457 C CA . ALA A 1 328 ? -15.187 -1.712 -0.264 1.00 93.69 328 ALA A CA 1
ATOM 2458 C C . ALA A 1 328 ? -14.918 -3.083 -0.914 1.00 93.69 328 ALA A C 1
ATOM 2460 O O . ALA A 1 328 ? -15.480 -4.111 -0.518 1.00 93.69 328 ALA A O 1
ATOM 2461 N N . GLU A 1 329 ? -14.033 -3.109 -1.907 1.00 88.44 329 GLU A N 1
ATOM 2462 C CA . GLU A 1 329 ? -13.628 -4.319 -2.632 1.00 88.44 329 GLU A CA 1
ATOM 2463 C C . GLU A 1 329 ? -12.194 -4.746 -2.324 1.00 88.44 329 GLU A C 1
ATOM 2465 O O . GLU A 1 329 ? -11.853 -5.910 -2.543 1.00 88.44 329 GLU A O 1
ATOM 2470 N N . MET A 1 330 ? -11.381 -3.815 -1.827 1.00 88.75 330 MET A N 1
ATOM 2471 C CA . MET A 1 330 ? -9.991 -4.008 -1.417 1.00 88.75 330 MET A CA 1
ATOM 2472 C C . MET A 1 330 ? -9.788 -3.474 -0.001 1.00 88.75 330 MET A C 1
ATOM 2474 O O . MET A 1 330 ? -10.551 -2.623 0.467 1.00 88.75 330 MET A O 1
ATOM 2478 N N . ARG A 1 331 ? -8.718 -3.907 0.673 1.00 91.31 331 ARG A N 1
ATOM 2479 C CA . ARG A 1 331 ? -8.353 -3.324 1.977 1.00 91.31 331 ARG A CA 1
ATOM 2480 C C . ARG A 1 331 ? -8.109 -1.823 1.870 1.00 91.31 331 ARG A C 1
ATOM 2482 O O . ARG A 1 331 ? -8.532 -1.075 2.744 1.00 91.31 331 ARG A O 1
ATOM 2489 N N . ASP A 1 332 ? -7.482 -1.385 0.787 1.00 91.88 332 ASP A N 1
ATOM 2490 C CA . ASP A 1 332 ? -7.209 0.029 0.537 1.00 91.88 332 ASP A CA 1
ATOM 2491 C C . ASP A 1 332 ? -8.483 0.883 0.474 1.00 91.88 332 ASP A C 1
ATOM 2493 O O . ASP A 1 332 ? -8.464 2.014 0.939 1.00 91.88 332 ASP A O 1
ATOM 2497 N N . ASP A 1 333 ? -9.616 0.339 0.016 1.00 94.75 333 ASP A N 1
ATOM 2498 C CA . ASP A 1 333 ? -10.894 1.069 0.026 1.00 94.75 333 ASP A CA 1
ATOM 2499 C C . ASP A 1 333 ? -11.364 1.361 1.460 1.00 94.75 333 ASP A C 1
ATOM 2501 O O . ASP A 1 333 ? -11.919 2.420 1.752 1.00 94.75 333 ASP A O 1
ATOM 2505 N N . ILE A 1 334 ? -11.119 0.416 2.375 1.00 96.38 334 ILE A N 1
ATOM 2506 C CA . ILE A 1 334 ? -11.408 0.577 3.804 1.00 96.38 334 ILE A CA 1
ATOM 2507 C C . ILE A 1 334 ? -10.485 1.646 4.391 1.00 96.38 334 ILE A C 1
ATOM 2509 O O . ILE A 1 334 ? -10.950 2.505 5.143 1.00 96.38 334 ILE A O 1
ATOM 2513 N N . ALA A 1 335 ? -9.196 1.617 4.037 1.00 95.94 335 ALA A N 1
ATOM 2514 C CA . ALA A 1 335 ? -8.242 2.633 4.465 1.00 95.94 335 ALA A CA 1
ATOM 2515 C C . ALA A 1 335 ? -8.640 4.029 3.983 1.00 95.94 335 ALA A C 1
ATOM 2517 O O . ALA A 1 335 ? -8.724 4.953 4.791 1.00 95.94 335 ALA A O 1
ATOM 2518 N N . ASP A 1 336 ? -8.947 4.161 2.695 1.00 96.06 336 ASP A N 1
ATOM 2519 C CA . ASP A 1 336 ? -9.336 5.421 2.073 1.00 96.06 336 ASP A CA 1
ATOM 2520 C C . ASP A 1 336 ? -10.617 5.969 2.732 1.00 96.06 336 ASP A C 1
ATOM 2522 O O . ASP A 1 336 ? -10.675 7.152 3.066 1.00 96.06 336 ASP A O 1
ATOM 2526 N N . ALA A 1 337 ? -11.606 5.121 3.048 1.00 97.81 337 ALA A N 1
ATOM 2527 C CA . ALA A 1 337 ? -12.816 5.532 3.771 1.00 97.81 337 ALA A CA 1
ATOM 2528 C C . ALA A 1 337 ? -12.531 6.024 5.206 1.00 97.81 337 ALA A C 1
ATOM 2530 O O . ALA A 1 337 ? -13.096 7.030 5.650 1.00 97.81 337 ALA A O 1
ATOM 2531 N N . LEU A 1 338 ? -11.645 5.336 5.937 1.00 98.12 338 LEU A N 1
ATOM 2532 C CA . LEU A 1 338 ? -11.230 5.728 7.288 1.00 98.12 338 LEU A CA 1
ATOM 2533 C C . LEU A 1 338 ? -10.471 7.062 7.283 1.00 98.12 338 LEU A C 1
ATOM 2535 O O . LEU A 1 338 ? -10.787 7.962 8.065 1.00 98.12 338 LEU A O 1
ATOM 2539 N N . LEU A 1 339 ? -9.489 7.208 6.392 1.00 97.25 339 LEU A N 1
ATOM 2540 C CA . LEU A 1 339 ? -8.674 8.417 6.275 1.00 97.25 339 LEU A CA 1
ATOM 2541 C C . LEU A 1 339 ? -9.502 9.601 5.770 1.00 97.25 339 LEU A C 1
ATOM 2543 O O . LEU A 1 339 ? -9.381 10.701 6.315 1.00 97.25 339 LEU A O 1
ATOM 2547 N N . ALA A 1 340 ? -10.406 9.373 4.813 1.00 96.12 340 ALA A N 1
ATOM 2548 C CA . ALA A 1 340 ? -11.346 10.385 4.349 1.00 96.12 340 ALA A CA 1
ATOM 2549 C C . ALA A 1 340 ? -12.195 10.909 5.509 1.00 96.12 340 ALA A C 1
ATOM 2551 O O . ALA A 1 340 ? -12.251 12.124 5.701 1.00 96.12 340 ALA A O 1
ATOM 2552 N N . TYR A 1 341 ? -12.771 10.033 6.347 1.00 96.88 341 TYR A N 1
ATOM 2553 C CA . TYR A 1 341 ? -13.480 10.459 7.558 1.00 96.88 341 TYR A CA 1
ATOM 2554 C C . TYR A 1 341 ? -12.563 11.250 8.506 1.00 96.88 341 TYR A C 1
ATOM 2556 O O . TYR A 1 341 ? -12.961 12.274 9.044 1.00 96.88 341 TYR A O 1
ATOM 2564 N N . CYS A 1 342 ? -11.313 10.854 8.691 1.00 96.06 342 CYS A N 1
ATOM 2565 C CA . CYS A 1 342 ? -10.405 11.537 9.613 1.00 96.06 342 CYS A CA 1
ATOM 2566 C C . CYS A 1 342 ? -9.911 12.917 9.140 1.00 96.06 342 CYS A C 1
ATOM 2568 O O . CYS A 1 342 ? -9.463 13.713 9.963 1.00 96.06 342 CYS A O 1
ATOM 2570 N N . ARG A 1 343 ? -10.010 13.227 7.842 1.00 94.38 343 ARG A N 1
ATOM 2571 C CA . ARG A 1 343 ? -9.398 14.410 7.212 1.00 94.38 343 ARG A CA 1
ATOM 2572 C C . ARG A 1 343 ? -9.651 15.777 7.881 1.00 94.38 343 ARG A C 1
ATOM 2574 O O . ARG A 1 343 ? -8.673 16.502 8.026 1.00 94.38 343 ARG A O 1
ATOM 2581 N N . PRO A 1 344 ? -10.875 16.167 8.287 1.00 92.62 344 PRO A N 1
ATOM 2582 C CA . PRO A 1 344 ? -11.109 17.459 8.938 1.00 92.62 344 PRO A CA 1
ATOM 2583 C C . PRO A 1 344 ? -10.810 17.445 10.443 1.00 92.62 344 PRO A C 1
ATOM 2585 O O . PRO A 1 344 ? -10.803 18.497 11.068 1.00 92.62 344 PRO A O 1
ATOM 2588 N N . HIS A 1 345 ? -10.595 16.271 11.043 1.00 92.50 345 HIS A N 1
ATOM 2589 C CA . HIS A 1 345 ? -10.385 16.133 12.488 1.00 92.50 345 HIS A CA 1
ATOM 2590 C C . HIS A 1 345 ? -8.906 16.064 12.872 1.00 92.50 345 HIS A C 1
ATOM 2592 O O . HIS A 1 345 ? -8.575 16.310 14.033 1.00 92.50 345 HIS A O 1
ATOM 2598 N N . PHE A 1 346 ? -8.047 15.702 11.913 1.00 94.06 346 PHE A N 1
ATOM 2599 C CA . PHE A 1 346 ? -6.635 15.431 12.142 1.00 94.06 346 PHE A CA 1
ATOM 2600 C C . PHE A 1 346 ? -5.733 16.087 11.095 1.00 94.06 346 PHE A C 1
ATOM 2602 O O . PHE A 1 346 ? -5.906 15.858 9.892 1.00 94.06 346 PHE A O 1
ATOM 2609 N N . ARG A 1 347 ? -4.713 16.827 11.549 1.00 92.25 347 ARG A N 1
ATOM 2610 C CA . ARG A 1 347 ? -3.631 17.323 10.680 1.00 92.25 347 ARG A CA 1
ATOM 2611 C C . ARG A 1 347 ? -2.796 16.187 10.111 1.00 92.25 347 ARG A C 1
ATOM 2613 O O . ARG A 1 347 ? -2.438 16.245 8.934 1.00 92.25 347 ARG A O 1
ATOM 2620 N N . ARG A 1 348 ? -2.537 15.158 10.924 1.00 94.31 348 ARG A N 1
ATOM 2621 C CA . ARG A 1 348 ? -1.879 13.906 10.533 1.00 94.31 348 ARG A CA 1
ATOM 2622 C C . ARG A 1 348 ? -2.757 12.723 10.894 1.00 94.31 348 ARG A C 1
ATOM 2624 O O . ARG A 1 348 ? -3.229 12.608 12.021 1.00 94.31 348 ARG A O 1
ATOM 2631 N N . ARG A 1 349 ? -2.968 11.826 9.938 1.00 95.75 349 ARG A N 1
ATOM 2632 C CA . ARG A 1 349 ? -3.772 10.611 10.100 1.00 95.75 349 ARG A CA 1
ATOM 2633 C C . ARG A 1 349 ? -3.060 9.452 9.433 1.00 95.75 349 ARG A C 1
ATOM 2635 O O . ARG A 1 349 ? -2.528 9.598 8.336 1.00 95.75 349 ARG A O 1
ATOM 2642 N N . ALA A 1 350 ? -3.060 8.305 10.090 1.00 97.12 350 ALA A N 1
ATOM 2643 C CA . ALA A 1 350 ? -2.402 7.122 9.569 1.00 97.12 350 ALA A CA 1
ATOM 2644 C C . ALA A 1 350 ? -3.129 5.852 9.991 1.00 97.12 350 ALA A C 1
ATOM 2646 O O . ALA A 1 350 ? -3.891 5.821 10.957 1.00 97.12 350 ALA A O 1
ATOM 2647 N N . LEU A 1 351 ? -2.877 4.795 9.243 1.00 97.94 351 LEU A N 1
ATOM 2648 C CA . LEU A 1 351 ? -3.329 3.451 9.507 1.00 97.94 351 LEU A CA 1
ATOM 2649 C C . LEU A 1 351 ? -2.111 2.560 9.653 1.00 97.94 351 LEU A C 1
ATOM 2651 O O . LEU A 1 351 ? -1.194 2.591 8.830 1.00 97.94 351 LEU A O 1
ATOM 2655 N N . PHE A 1 352 ? -2.147 1.738 10.689 1.00 97.31 352 PHE A N 1
ATOM 2656 C CA . PHE A 1 352 ? -1.153 0.710 10.943 1.00 97.31 352 PHE A CA 1
ATOM 2657 C C . PHE A 1 352 ? -1.837 -0.640 10.909 1.00 97.31 352 PHE A C 1
ATOM 2659 O O . PHE A 1 352 ? -2.930 -0.785 11.452 1.00 97.31 352 PHE A O 1
ATOM 2666 N N . ILE A 1 353 ? -1.205 -1.636 10.306 1.00 95.06 353 ILE A N 1
ATOM 2667 C CA . ILE A 1 353 ? -1.742 -2.990 10.256 1.00 95.06 353 ILE A CA 1
ATOM 2668 C C . ILE A 1 353 ? -0.920 -3.933 11.123 1.00 95.06 353 ILE A C 1
ATOM 2670 O O . ILE A 1 353 ? 0.308 -3.855 11.163 1.00 95.06 353 ILE A O 1
ATOM 2674 N N . LEU A 1 354 ? -1.608 -4.843 11.811 1.00 92.94 354 LEU A N 1
ATOM 2675 C CA . LEU A 1 354 ? -0.964 -5.950 12.495 1.00 92.94 354 LEU A CA 1
ATOM 2676 C C . LEU A 1 354 ? -0.598 -7.034 11.475 1.00 92.94 354 LEU A C 1
ATOM 2678 O O . LEU A 1 354 ? -1.471 -7.659 10.871 1.00 92.94 354 LEU A O 1
ATOM 2682 N N . ARG A 1 355 ? 0.700 -7.272 11.303 1.00 88.75 355 ARG A N 1
ATOM 2683 C CA . ARG A 1 355 ? 1.249 -8.290 10.409 1.00 88.75 355 ARG A CA 1
ATOM 2684 C C . ARG A 1 355 ? 2.199 -9.190 11.192 1.00 88.75 355 ARG A C 1
ATOM 2686 O O . ARG A 1 355 ? 3.266 -8.752 11.614 1.00 88.75 355 ARG A O 1
ATOM 2693 N N . ARG A 1 356 ? 1.842 -10.472 11.336 1.00 85.56 356 ARG A N 1
ATOM 2694 C CA . ARG A 1 356 ? 2.561 -11.424 12.207 1.00 85.56 356 ARG A CA 1
ATOM 2695 C C . ARG A 1 356 ? 2.640 -10.859 13.638 1.00 85.56 356 ARG A C 1
ATOM 2697 O O . ARG A 1 356 ? 1.601 -10.567 14.215 1.00 85.56 356 ARG A O 1
ATOM 2704 N N . GLU A 1 357 ? 3.842 -10.656 14.172 1.00 90.44 357 GLU A N 1
ATOM 2705 C CA . GLU A 1 357 ? 4.099 -10.082 15.502 1.00 90.44 357 GLU A CA 1
ATOM 2706 C C . GLU A 1 357 ? 4.602 -8.630 15.424 1.00 90.44 357 GLU A C 1
ATOM 2708 O O . GLU A 1 357 ? 5.361 -8.158 16.272 1.00 90.44 357 GLU A O 1
ATOM 2713 N N . SER A 1 358 ? 4.252 -7.901 14.364 1.00 94.06 358 SER A N 1
ATOM 2714 C CA . SER A 1 358 ? 4.683 -6.513 14.177 1.00 94.06 358 SER A CA 1
ATOM 2715 C C . SER A 1 358 ? 3.560 -5.631 13.650 1.00 94.06 358 SER A C 1
ATOM 2717 O O . SER A 1 358 ? 2.715 -6.051 12.863 1.00 94.06 358 SER A O 1
ATOM 2719 N N . ILE A 1 359 ? 3.562 -4.385 14.100 1.00 96.06 359 ILE A N 1
ATOM 2720 C CA . ILE A 1 359 ? 2.651 -3.326 13.685 1.00 96.06 359 ILE A CA 1
ATOM 2721 C C . ILE A 1 359 ? 3.388 -2.495 12.646 1.00 96.06 359 ILE A C 1
ATOM 2723 O O . ILE A 1 359 ? 4.421 -1.900 12.951 1.00 96.06 359 ILE A O 1
ATOM 2727 N N . VAL A 1 360 ? 2.872 -2.488 11.423 1.00 94.75 360 VAL A N 1
ATOM 2728 C CA . VAL A 1 360 ? 3.534 -1.878 10.266 1.00 94.75 360 VAL A CA 1
ATOM 2729 C C . VAL A 1 360 ? 2.708 -0.704 9.763 1.00 94.75 360 VAL A C 1
ATOM 2731 O O . VAL A 1 360 ? 1.476 -0.787 9.723 1.00 94.75 360 VAL A O 1
ATOM 2734 N N . GLY A 1 361 ? 3.370 0.387 9.381 1.00 94.69 361 GLY A N 1
ATOM 2735 C CA . GLY A 1 361 ? 2.702 1.507 8.722 1.00 94.69 361 GLY A CA 1
ATOM 2736 C C . GLY A 1 361 ? 2.100 1.071 7.389 1.00 94.69 361 GLY A C 1
ATOM 2737 O O . GLY A 1 361 ? 2.759 0.428 6.577 1.00 94.69 361 GLY A O 1
ATOM 2738 N N . TRP A 1 362 ? 0.823 1.383 7.177 1.00 94.12 362 TRP A N 1
ATOM 2739 C CA . TRP A 1 362 ? 0.104 0.982 5.971 1.00 94.12 362 TRP A CA 1
ATOM 2740 C C . TRP A 1 362 ? -0.160 2.171 5.057 1.00 94.12 362 TRP A C 1
ATOM 2742 O O . TRP A 1 362 ? 0.367 2.210 3.950 1.00 94.12 362 TRP A O 1
ATOM 2752 N N . ARG A 1 363 ? -0.968 3.134 5.510 1.00 94.19 363 ARG A N 1
ATOM 2753 C CA . ARG A 1 363 ? -1.384 4.312 4.730 1.00 94.19 363 ARG A CA 1
ATOM 2754 C C . ARG A 1 363 ? -1.440 5.523 5.643 1.00 94.19 363 ARG A C 1
ATOM 2756 O O . ARG A 1 363 ? -1.860 5.397 6.789 1.00 94.19 363 ARG A O 1
ATOM 2763 N N . GLY A 1 364 ? -1.062 6.694 5.150 1.00 94.00 364 GLY A N 1
ATOM 2764 C CA . GLY A 1 364 ? -1.119 7.917 5.937 1.00 94.00 364 GLY A CA 1
ATOM 2765 C C . GLY A 1 364 ? -1.199 9.153 5.069 1.00 94.00 364 GLY A C 1
ATOM 2766 O O . GLY A 1 364 ? -0.795 9.151 3.911 1.00 94.00 364 GLY A O 1
ATOM 2767 N N . GLU A 1 365 ? -1.788 10.193 5.637 1.00 94.38 365 GLU A N 1
ATOM 2768 C CA . GLU A 1 365 ? -2.041 11.459 4.972 1.00 94.38 365 GLU A CA 1
ATOM 2769 C C . GLU A 1 365 ? -1.934 12.585 5.996 1.00 94.38 365 GLU A C 1
ATOM 2771 O O . GLU A 1 365 ? -2.318 12.433 7.160 1.00 94.38 365 GLU A O 1
ATOM 2776 N N . GLY A 1 366 ? -1.493 13.755 5.549 1.00 91.44 366 GLY A N 1
ATOM 2777 C CA . GLY A 1 366 ? -1.434 14.928 6.404 1.00 91.44 366 GLY A CA 1
ATOM 2778 C C . GLY A 1 366 ? -0.138 15.697 6.278 1.00 91.44 366 GLY A C 1
ATOM 2779 O O . GLY A 1 366 ? 0.671 15.458 5.388 1.00 91.44 366 GLY A O 1
ATOM 2780 N N . GLU A 1 367 ? 0.024 16.657 7.172 1.00 90.50 367 GLU A N 1
ATOM 2781 C CA . GLU A 1 367 ? 1.208 17.507 7.241 1.00 90.50 367 GLU A CA 1
ATOM 2782 C C . GLU A 1 367 ? 2.447 16.686 7.634 1.00 90.50 367 GLU A C 1
ATOM 2784 O O . GLU A 1 367 ? 2.438 16.007 8.655 1.00 90.50 367 GLU A O 1
ATOM 2789 N N . GLY A 1 368 ? 3.490 16.696 6.800 1.00 86.94 368 GLY A N 1
ATOM 2790 C CA . GLY A 1 368 ? 4.752 15.989 7.066 1.00 86.94 368 GLY A CA 1
ATOM 2791 C C . GLY A 1 368 ? 4.703 14.457 6.971 1.00 86.94 368 GLY A C 1
ATOM 2792 O O . GLY A 1 368 ? 5.734 13.818 7.156 1.00 86.94 368 GLY A O 1
ATOM 2793 N N . VAL A 1 369 ? 3.546 13.854 6.675 1.00 90.50 369 VAL A N 1
ATOM 2794 C CA . VAL A 1 369 ? 3.423 12.398 6.517 1.00 90.50 369 VAL A CA 1
ATOM 2795 C C . VAL A 1 369 ? 3.845 12.006 5.105 1.00 90.50 369 VAL A C 1
ATOM 2797 O O . VAL A 1 369 ? 3.140 12.304 4.142 1.00 90.50 369 VAL A O 1
ATOM 2800 N N . ASP A 1 370 ? 4.971 11.310 5.001 1.00 88.94 370 ASP A N 1
ATOM 2801 C CA . ASP A 1 370 ? 5.425 10.657 3.776 1.00 88.94 370 ASP A CA 1
ATOM 2802 C C . ASP A 1 370 ? 5.131 9.146 3.848 1.00 88.94 370 ASP A C 1
ATOM 2804 O O . ASP A 1 370 ? 5.322 8.495 4.877 1.00 88.94 370 ASP A O 1
ATOM 2808 N N . GLU A 1 371 ? 4.631 8.572 2.753 1.00 85.44 371 GLU A N 1
ATOM 2809 C CA . GLU A 1 371 ? 4.214 7.166 2.734 1.00 85.44 371 GLU A CA 1
ATOM 2810 C C . GLU A 1 371 ? 5.404 6.209 2.866 1.00 85.44 371 GLU A C 1
ATOM 2812 O O . GLU A 1 371 ? 5.279 5.155 3.490 1.00 85.44 371 GLU A O 1
ATOM 2817 N N . THR A 1 372 ? 6.568 6.581 2.337 1.00 83.88 372 THR A N 1
ATOM 2818 C CA . THR A 1 372 ? 7.777 5.749 2.377 1.00 83.88 372 THR A CA 1
ATOM 2819 C C . THR A 1 372 ? 8.283 5.577 3.801 1.00 83.88 372 THR A C 1
ATOM 2821 O O . THR A 1 372 ? 8.518 4.460 4.266 1.00 83.88 372 THR A O 1
ATOM 2824 N N . THR A 1 373 ? 8.435 6.693 4.507 1.00 88.31 373 THR A N 1
ATOM 2825 C CA . THR A 1 373 ? 8.857 6.734 5.909 1.00 88.31 373 THR A CA 1
ATOM 2826 C C . THR A 1 373 ? 7.828 6.079 6.822 1.00 88.31 373 THR A C 1
ATOM 2828 O O . THR A 1 373 ? 8.214 5.324 7.715 1.00 88.31 373 THR A O 1
ATOM 2831 N N . LEU A 1 374 ? 6.532 6.263 6.555 1.00 92.06 374 LEU A N 1
ATOM 2832 C CA . LEU A 1 374 ? 5.474 5.568 7.284 1.00 92.06 374 LEU A CA 1
ATOM 2833 C C . LEU A 1 374 ? 5.553 4.049 7.094 1.00 92.06 374 LEU A C 1
ATOM 2835 O O . LEU A 1 374 ? 5.504 3.307 8.073 1.00 92.06 374 LEU A O 1
ATOM 2839 N N . ARG A 1 375 ? 5.701 3.571 5.854 1.00 89.88 375 ARG A N 1
ATOM 2840 C CA . ARG A 1 375 ? 5.812 2.134 5.539 1.00 89.88 375 ARG A CA 1
ATOM 2841 C C . ARG A 1 375 ? 7.070 1.485 6.112 1.00 89.88 375 ARG A C 1
ATOM 2843 O O . ARG A 1 375 ? 7.094 0.269 6.288 1.00 89.88 375 ARG A O 1
ATOM 2850 N N . ALA A 1 376 ? 8.095 2.275 6.430 1.00 88.12 376 ALA A N 1
ATOM 2851 C CA . ALA A 1 376 ? 9.295 1.800 7.112 1.00 88.12 376 ALA A CA 1
ATOM 2852 C C . ALA A 1 376 ? 9.090 1.553 8.620 1.00 88.12 376 ALA A C 1
ATOM 2854 O O . ALA A 1 376 ? 9.912 0.866 9.226 1.00 88.12 376 ALA A O 1
ATOM 2855 N N . VAL A 1 377 ? 8.016 2.076 9.228 1.00 91.75 377 VAL A N 1
ATOM 2856 C CA . VAL A 1 377 ? 7.702 1.840 10.647 1.00 91.75 377 VAL A CA 1
ATOM 2857 C C . VAL A 1 377 ? 7.349 0.373 10.864 1.00 91.75 377 VAL A C 1
ATOM 2859 O O . VAL A 1 377 ? 6.410 -0.137 10.247 1.00 91.75 377 VAL A O 1
ATOM 2862 N N . ALA A 1 378 ? 8.050 -0.285 11.792 1.00 93.44 378 ALA A N 1
ATOM 2863 C CA . ALA A 1 378 ? 7.777 -1.666 12.179 1.00 93.44 378 ALA A CA 1
ATOM 2864 C C . ALA A 1 378 ? 7.975 -1.858 13.689 1.00 93.44 378 ALA A C 1
ATOM 2866 O O . ALA A 1 378 ? 9.088 -2.028 14.180 1.00 93.44 378 ALA A O 1
ATOM 2867 N N . ILE A 1 379 ? 6.870 -1.873 14.435 1.00 94.81 379 ILE A N 1
ATOM 2868 C CA . ILE A 1 379 ? 6.878 -1.947 15.900 1.00 94.81 379 ILE A CA 1
ATOM 2869 C C . ILE A 1 379 ? 6.504 -3.366 16.346 1.00 94.81 379 ILE A C 1
ATOM 2871 O O . ILE A 1 379 ? 5.363 -3.781 16.127 1.00 94.81 379 ILE A O 1
ATOM 2875 N N . PRO A 1 380 ? 7.410 -4.127 16.985 1.00 95.50 380 PRO A N 1
ATOM 2876 C CA . PRO A 1 380 ? 7.086 -5.457 17.495 1.00 95.50 380 PRO A CA 1
ATOM 2877 C C . PRO A 1 380 ? 5.995 -5.408 18.570 1.00 95.50 380 PRO A C 1
ATOM 2879 O O . PRO A 1 380 ? 6.033 -4.566 19.468 1.00 95.50 380 PRO A O 1
ATOM 2882 N N . THR A 1 381 ? 5.038 -6.336 18.529 1.00 93.75 381 THR A N 1
ATOM 2883 C CA . THR A 1 381 ? 3.895 -6.354 19.464 1.00 93.75 381 THR A CA 1
ATOM 2884 C C . THR A 1 381 ? 4.287 -6.638 20.911 1.00 93.75 381 THR A C 1
ATOM 2886 O O . THR A 1 381 ? 3.560 -6.264 21.829 1.00 93.75 381 THR A O 1
ATOM 2889 N N . GLY A 1 382 ? 5.422 -7.311 21.121 1.00 92.50 382 GLY A N 1
ATOM 2890 C CA . GLY A 1 382 ? 5.964 -7.608 22.447 1.00 92.50 382 GLY A CA 1
ATOM 2891 C C . GLY A 1 382 ? 6.717 -6.443 23.096 1.00 92.50 382 GLY A C 1
ATOM 2892 O O . GLY A 1 382 ? 7.044 -6.523 24.278 1.00 92.50 382 GLY A O 1
ATOM 2893 N N . GLU A 1 383 ? 7.001 -5.368 22.354 1.00 93.56 383 GLU A N 1
ATOM 2894 C CA . GLU A 1 383 ? 7.758 -4.228 22.868 1.00 93.56 383 GLU A CA 1
ATOM 2895 C C . GLU A 1 383 ? 6.847 -3.107 23.407 1.00 93.56 383 GLU A C 1
ATOM 2897 O O . GLU A 1 383 ? 5.794 -2.822 22.821 1.00 93.56 383 GLU A O 1
ATOM 2902 N N . PRO A 1 384 ? 7.252 -2.417 24.496 1.00 94.00 384 PRO A N 1
ATOM 2903 C CA . PRO A 1 384 ? 6.500 -1.290 25.040 1.00 94.00 384 PRO A CA 1
ATOM 2904 C C . PRO A 1 384 ? 6.266 -0.182 24.010 1.00 94.00 384 PRO A C 1
ATOM 2906 O O . PRO A 1 384 ? 7.202 0.425 23.483 1.00 94.00 384 PRO A O 1
ATOM 2909 N N . SER A 1 385 ? 4.992 0.093 23.742 1.00 95.12 385 SER A N 1
ATOM 2910 C CA . SER A 1 385 ? 4.539 1.111 22.793 1.00 95.12 385 SER A CA 1
ATOM 2911 C C . SER A 1 385 ? 3.117 1.565 23.120 1.00 95.12 385 SER A C 1
ATOM 2913 O O . SER A 1 385 ? 2.406 0.925 23.899 1.00 95.12 385 SER A O 1
ATOM 2915 N N . VAL A 1 386 ? 2.665 2.641 22.472 1.00 94.81 386 VAL A N 1
ATOM 2916 C CA . VAL A 1 386 ? 1.270 3.118 22.548 1.00 94.81 386 VAL A CA 1
ATOM 2917 C C . VAL A 1 386 ? 0.246 2.054 22.121 1.00 94.81 386 VAL A C 1
ATOM 2919 O O . VAL A 1 386 ? -0.907 2.091 22.548 1.00 94.81 386 VAL A O 1
ATOM 2922 N N . PHE A 1 387 ? 0.662 1.072 21.317 1.00 95.88 387 PHE A N 1
ATOM 2923 C CA . PHE A 1 387 ? -0.211 0.015 20.816 1.00 95.88 387 PHE A CA 1
ATOM 2924 C C . PHE A 1 387 ? -0.392 -1.150 21.792 1.00 95.88 387 PHE A C 1
ATOM 2926 O O . PHE A 1 387 ? -1.415 -1.832 21.743 1.00 95.88 387 PHE A O 1
ATOM 2933 N N . GLN A 1 388 ? 0.564 -1.390 22.693 1.00 94.69 388 GLN A N 1
ATOM 2934 C CA . GLN A 1 388 ? 0.559 -2.577 23.553 1.00 94.69 388 GLN A CA 1
ATOM 2935 C C . GLN A 1 388 ? -0.691 -2.669 24.455 1.00 94.69 388 GLN A C 1
ATOM 2937 O O . GLN A 1 388 ? -1.312 -3.732 24.493 1.00 94.69 388 GLN A O 1
ATOM 2942 N N . PRO A 1 389 ? -1.154 -1.591 25.125 1.00 93.81 389 PRO A N 1
ATOM 2943 C CA . PRO A 1 389 ? -2.394 -1.654 25.902 1.00 93.81 389 PRO A CA 1
ATOM 2944 C C . PRO A 1 389 ? -3.631 -1.940 25.037 1.00 93.81 389 PRO A C 1
ATOM 2946 O O . PRO A 1 389 ? -4.577 -2.580 25.499 1.00 93.81 389 PRO A O 1
ATOM 2949 N N . LEU A 1 390 ? -3.630 -1.479 23.782 1.00 95.31 390 LEU A N 1
ATOM 2950 C CA . LEU A 1 390 ? -4.735 -1.654 22.831 1.00 95.31 390 LEU A CA 1
ATOM 2951 C C . LEU A 1 390 ? -4.834 -3.103 22.343 1.00 95.31 390 LEU A C 1
ATOM 2953 O O . LEU A 1 390 ? -5.936 -3.607 22.150 1.00 95.31 390 LEU A O 1
ATOM 2957 N N . LEU A 1 391 ? -3.697 -3.792 22.205 1.00 93.50 391 LEU A N 1
ATOM 2958 C CA . LEU A 1 391 ? -3.659 -5.232 21.933 1.00 93.50 391 LEU A CA 1
ATOM 2959 C C . LEU A 1 391 ? -4.250 -6.060 23.087 1.00 93.50 391 LEU A C 1
ATOM 2961 O O . LEU A 1 391 ? -4.807 -7.127 22.847 1.00 93.50 391 LEU A O 1
ATOM 2965 N N . HIS A 1 392 ? -4.168 -5.559 24.323 1.00 89.69 392 HIS A N 1
ATOM 2966 C CA . HIS A 1 392 ? -4.657 -6.229 25.535 1.00 89.69 392 HIS A CA 1
ATOM 2967 C C . HIS A 1 392 ? -6.054 -5.765 25.988 1.00 89.69 392 HIS A C 1
ATOM 2969 O O . HIS A 1 392 ? -6.423 -5.952 27.145 1.00 89.69 392 HIS A O 1
ATOM 2975 N N . GLY A 1 393 ? -6.846 -5.170 25.091 1.00 87.75 393 GLY A N 1
ATOM 2976 C CA . GLY A 1 393 ? -8.261 -4.869 25.342 1.00 87.75 393 GLY A CA 1
ATOM 2977 C C . GLY A 1 393 ? -8.574 -3.430 25.755 1.00 87.75 393 GLY A C 1
ATOM 2978 O O . GLY A 1 393 ? -9.733 -3.118 26.034 1.00 87.75 393 GLY A O 1
ATOM 2979 N N . THR A 1 394 ? -7.593 -2.521 25.751 1.00 91.44 394 THR A N 1
ATOM 2980 C CA . THR A 1 394 ? -7.884 -1.084 25.889 1.00 91.44 394 THR A CA 1
ATOM 2981 C C . THR A 1 394 ? -8.683 -0.601 24.676 1.00 91.44 394 THR A C 1
ATOM 2983 O O . THR A 1 394 ? -8.283 -0.812 23.533 1.00 91.44 394 THR A O 1
ATOM 2986 N N . ALA A 1 395 ? -9.813 0.071 24.915 1.00 90.94 395 ALA A N 1
ATOM 2987 C CA . ALA A 1 395 ? -10.760 0.420 23.853 1.00 90.94 395 ALA A CA 1
ATOM 2988 C C . ALA A 1 395 ? -10.194 1.397 22.808 1.00 90.94 395 ALA A C 1
ATOM 2990 O O . ALA A 1 395 ? -10.513 1.275 21.627 1.00 90.94 395 ALA A O 1
ATOM 2991 N N . PHE A 1 396 ? -9.419 2.390 23.248 1.00 96.44 396 PHE A N 1
ATOM 2992 C CA . PHE A 1 396 ? -8.703 3.361 22.419 1.00 96.44 396 PHE A CA 1
ATOM 2993 C C . PHE A 1 396 ? -7.702 4.137 23.287 1.00 96.44 396 PHE A C 1
ATOM 2995 O O . PHE A 1 396 ? -7.819 4.155 24.513 1.00 96.44 396 PHE A O 1
ATOM 3002 N N . TRP A 1 397 ? -6.743 4.801 22.648 1.00 95.81 397 TRP A N 1
ATOM 3003 C CA . TRP A 1 397 ? -5.825 5.744 23.280 1.00 95.81 397 TRP A CA 1
ATOM 3004 C C . TRP A 1 397 ? -6.223 7.175 22.917 1.00 95.81 397 TRP A C 1
ATOM 3006 O O . TRP A 1 397 ? -6.520 7.458 21.756 1.00 95.81 397 TRP A O 1
ATOM 3016 N N . LEU A 1 398 ? -6.224 8.071 23.903 1.00 94.50 398 LEU A N 1
ATOM 3017 C CA . LEU A 1 398 ? -6.433 9.508 23.735 1.00 94.50 398 LEU A CA 1
ATOM 3018 C C . LEU A 1 398 ? -5.564 10.232 24.764 1.00 94.50 398 LEU A C 1
ATOM 3020 O O . LEU A 1 398 ? -5.886 10.225 25.951 1.00 94.50 398 LEU A O 1
ATOM 3024 N N . GLY A 1 399 ? -4.464 10.841 24.328 1.00 92.00 399 GLY A N 1
ATOM 3025 C CA . GLY A 1 399 ? -3.555 11.509 25.257 1.00 92.00 399 GLY A CA 1
ATOM 3026 C C . GLY A 1 399 ? -2.154 11.753 24.702 1.00 92.00 399 GLY A C 1
ATOM 3027 O 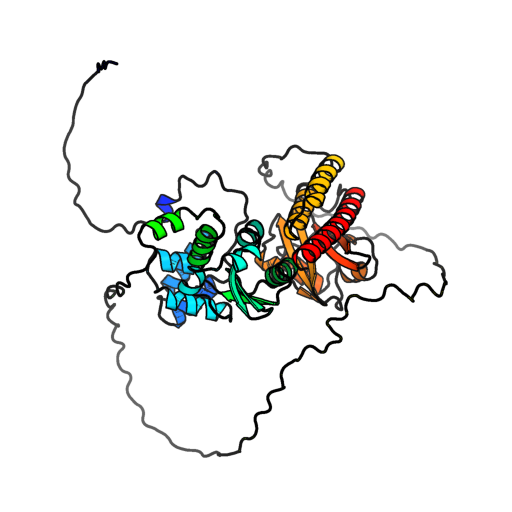O . GLY A 1 399 ? -1.906 11.510 23.518 1.00 92.00 399 GLY A O 1
ATOM 3028 N N . PRO A 1 400 ? -1.224 12.242 25.543 1.00 90.19 400 PRO A N 1
ATOM 3029 C CA . PRO A 1 400 ? 0.158 12.472 25.140 1.00 90.19 400 PRO A CA 1
ATOM 3030 C C . PRO A 1 400 ? 0.818 11.166 24.696 1.00 90.19 400 PRO A C 1
ATOM 3032 O O . PRO A 1 400 ? 0.544 10.097 25.245 1.00 90.19 400 PRO A O 1
ATOM 3035 N N . LEU A 1 401 ? 1.707 11.243 23.710 1.00 88.75 401 LEU A N 1
ATOM 3036 C CA . LEU A 1 401 ? 2.510 10.094 23.318 1.00 88.75 401 LEU A CA 1
ATOM 3037 C C . LEU A 1 401 ? 3.680 9.953 24.300 1.00 88.75 401 LEU A C 1
ATOM 3039 O O . LEU A 1 401 ? 4.545 10.822 24.378 1.00 88.75 401 LEU A O 1
ATOM 3043 N N . ALA A 1 402 ? 3.697 8.870 25.078 1.00 86.50 402 ALA A N 1
ATOM 3044 C CA . ALA A 1 402 ? 4.758 8.639 26.055 1.00 86.50 402 ALA A CA 1
ATOM 3045 C C . ALA A 1 402 ? 6.134 8.519 25.375 1.00 86.50 402 ALA A C 1
ATOM 3047 O O . ALA A 1 402 ? 6.248 7.910 24.308 1.00 86.50 402 ALA A O 1
ATOM 3048 N N . SER A 1 403 ? 7.180 9.038 26.025 1.00 86.44 403 SER A N 1
ATOM 3049 C CA . SER A 1 403 ? 8.564 8.994 25.531 1.00 86.44 403 SER A CA 1
ATOM 3050 C C . SER A 1 403 ? 9.163 7.586 25.652 1.00 86.44 403 SER A C 1
ATOM 3052 O O . SER A 1 403 ? 9.942 7.296 26.558 1.00 86.44 403 SER A O 1
ATOM 3054 N N . MET A 1 404 ? 8.775 6.703 24.734 1.00 89.75 404 MET A N 1
ATOM 3055 C CA . MET A 1 404 ? 9.265 5.328 24.605 1.00 89.75 404 MET A CA 1
ATOM 3056 C C . MET A 1 404 ? 10.021 5.166 23.275 1.00 89.75 404 MET A C 1
ATOM 3058 O O . MET A 1 404 ? 9.630 5.807 22.297 1.00 89.75 404 MET A O 1
ATOM 3062 N N . PRO A 1 405 ? 11.037 4.284 23.175 1.00 89.56 405 PRO A N 1
ATOM 3063 C CA . PRO A 1 405 ? 11.810 4.102 21.940 1.00 89.56 405 PRO A CA 1
ATOM 3064 C C . PRO A 1 405 ? 10.948 3.826 20.699 1.00 89.56 405 PRO A C 1
ATOM 3066 O O . PRO A 1 405 ? 11.154 4.439 19.656 1.00 89.56 405 PRO A O 1
ATOM 3069 N N . ARG A 1 406 ? 9.921 2.975 20.822 1.00 92.38 406 ARG A N 1
ATOM 3070 C CA . ARG A 1 406 ? 9.013 2.656 19.704 1.00 92.38 406 ARG A CA 1
ATOM 3071 C C . ARG A 1 406 ? 8.042 3.771 19.355 1.00 92.38 406 ARG A C 1
ATOM 3073 O O . ARG A 1 406 ? 7.679 3.928 18.197 1.00 92.38 406 ARG A O 1
ATOM 3080 N N . ASN A 1 407 ? 7.675 4.595 20.329 1.00 92.06 407 ASN A N 1
ATOM 3081 C CA . ASN A 1 407 ? 6.873 5.786 20.074 1.00 92.06 407 ASN A CA 1
ATOM 3082 C C . ASN A 1 407 ? 7.699 6.890 19.390 1.00 92.06 407 ASN A C 1
ATOM 3084 O O . ASN A 1 407 ? 7.147 7.685 18.631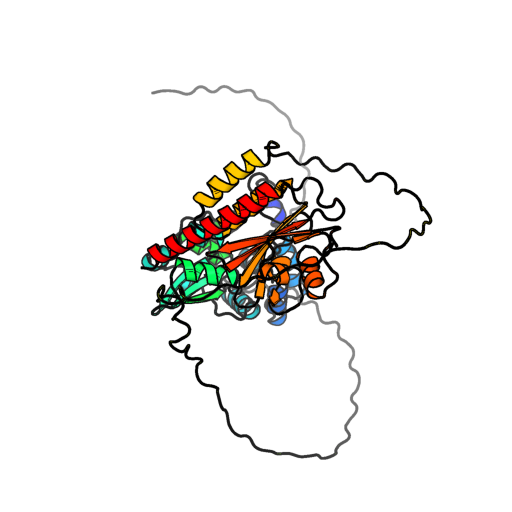 1.00 92.06 407 ASN A O 1
ATOM 3088 N N . LEU A 1 408 ? 9.017 6.930 19.619 1.00 88.38 408 LEU A N 1
ATOM 3089 C CA . LEU A 1 408 ? 9.923 7.808 18.878 1.00 88.38 408 LEU A CA 1
ATOM 3090 C C . LEU A 1 408 ? 10.041 7.365 17.413 1.00 88.38 408 LEU A C 1
ATOM 3092 O O . LEU A 1 408 ? 9.903 8.200 16.526 1.00 88.38 408 LEU A O 1
ATOM 3096 N N . GLU A 1 409 ? 10.228 6.067 17.157 1.00 88.44 409 GLU A N 1
ATOM 3097 C CA . GLU A 1 409 ? 10.217 5.500 15.796 1.00 88.44 409 GLU A CA 1
ATOM 3098 C C . GLU A 1 409 ? 8.903 5.813 15.064 1.00 88.44 409 GLU A C 1
ATOM 3100 O O . GLU A 1 409 ? 8.922 6.299 13.935 1.00 88.44 409 GLU A O 1
ATOM 3105 N N . LEU A 1 410 ? 7.770 5.629 15.749 1.00 90.94 410 LEU A N 1
ATOM 3106 C CA . LEU A 1 410 ? 6.447 6.009 15.255 1.00 90.94 410 LEU A CA 1
ATOM 3107 C C . LEU A 1 410 ? 6.376 7.497 14.890 1.00 90.94 410 LEU A C 1
ATOM 3109 O O . LEU A 1 410 ? 5.887 7.848 13.822 1.00 90.94 410 LEU A O 1
ATOM 3113 N N . SER A 1 411 ? 6.878 8.371 15.767 1.00 89.19 411 SER A N 1
ATOM 3114 C CA . SER A 1 411 ? 6.861 9.822 15.545 1.00 89.19 411 SER A CA 1
ATOM 3115 C C . SER A 1 411 ? 7.703 10.210 14.331 1.00 89.19 411 SER A C 1
ATOM 3117 O O . SER A 1 411 ? 7.263 11.018 13.518 1.00 89.19 411 SER A O 1
ATOM 3119 N N . LEU A 1 412 ? 8.886 9.603 14.173 1.00 87.94 412 LEU A N 1
ATOM 3120 C CA . LEU A 1 412 ? 9.760 9.810 13.016 1.00 87.94 412 LEU A CA 1
ATOM 3121 C C . LEU A 1 412 ? 9.089 9.369 11.712 1.00 87.94 412 LEU A C 1
ATOM 3123 O O . LEU A 1 412 ? 9.105 10.125 10.745 1.00 87.94 412 LEU A O 1
ATOM 3127 N N . GLY A 1 413 ? 8.439 8.203 11.702 1.00 87.00 413 GLY A N 1
ATOM 3128 C CA . GLY A 1 413 ? 7.685 7.724 10.540 1.00 87.00 413 GLY A CA 1
ATOM 3129 C C . GLY A 1 413 ? 6.428 8.539 10.211 1.00 87.00 413 GLY A C 1
ATOM 3130 O O . GLY A 1 413 ? 5.896 8.425 9.115 1.00 87.00 413 GLY A O 1
ATOM 3131 N N . LEU A 1 414 ? 5.957 9.379 11.137 1.00 88.12 414 LEU A N 1
ATOM 3132 C CA . LEU A 1 414 ? 4.825 10.294 10.952 1.00 88.12 414 LEU A CA 1
ATOM 3133 C C . LEU A 1 414 ? 5.265 11.743 10.664 1.00 88.12 414 LEU A C 1
ATOM 3135 O O . LEU A 1 414 ? 4.464 12.668 10.807 1.00 88.12 414 LEU A O 1
ATOM 3139 N N . GLY A 1 415 ? 6.528 11.966 10.292 1.00 83.81 415 GLY A N 1
ATOM 3140 C CA . GLY A 1 415 ? 7.057 13.292 9.939 1.00 83.81 415 GLY A CA 1
ATOM 3141 C C . GLY A 1 415 ? 7.928 13.953 11.010 1.00 83.81 415 GLY A C 1
ATOM 3142 O O . GLY A 1 415 ? 8.317 15.105 10.862 1.00 83.81 415 GLY A O 1
ATOM 3143 N N . GLY A 1 416 ? 8.250 13.253 12.100 1.00 77.06 416 GLY A N 1
ATOM 3144 C CA . GLY A 1 416 ? 9.258 13.659 13.089 1.00 77.06 416 GLY A CA 1
ATOM 3145 C C . GLY A 1 416 ? 8.837 14.738 14.087 1.00 77.06 416 GLY A C 1
ATOM 3146 O O . GLY A 1 416 ? 9.461 14.847 15.142 1.00 77.06 416 GLY A O 1
ATOM 3147 N N . GLU A 1 417 ? 7.776 15.496 13.814 1.00 76.44 417 GLU A N 1
ATOM 3148 C CA . GLU A 1 417 ? 7.294 16.524 14.738 1.00 76.44 417 GLU A CA 1
ATOM 3149 C C . GLU A 1 417 ? 6.524 15.912 15.924 1.00 76.44 417 GLU A C 1
ATOM 3151 O O . GLU A 1 417 ? 5.553 15.163 15.715 1.00 76.44 417 GLU A O 1
ATOM 3156 N N . PRO A 1 418 ? 6.926 16.209 17.178 1.00 67.81 418 PRO A N 1
ATOM 3157 C CA . PRO A 1 418 ? 6.239 15.708 18.359 1.00 67.81 418 PRO A CA 1
ATOM 3158 C C . PRO A 1 418 ? 4.847 16.341 18.478 1.00 67.81 418 PRO A C 1
ATOM 3160 O O . PRO A 1 418 ? 4.697 17.557 18.520 1.00 67.81 418 PRO A O 1
ATOM 3163 N N . SER A 1 419 ? 3.810 15.507 18.565 1.00 71.25 419 SER A N 1
ATOM 3164 C CA . SER A 1 419 ? 2.442 15.974 18.815 1.00 71.25 419 SER A CA 1
ATOM 3165 C C . SER A 1 419 ? 2.205 16.232 20.305 1.00 71.25 419 SER A C 1
ATOM 3167 O O . SER A 1 419 ? 2.593 15.404 21.133 1.00 71.25 419 SER A O 1
ATOM 3169 N N . GLY A 1 420 ? 1.451 17.280 20.651 1.00 71.38 420 GLY A N 1
ATOM 3170 C CA . GLY A 1 420 ? 0.974 17.520 22.022 1.00 71.38 420 GLY A CA 1
ATOM 3171 C C . GLY A 1 420 ? 0.011 16.438 22.543 1.00 71.38 420 GLY A C 1
ATOM 3172 O O . GLY A 1 420 ? -0.220 16.326 23.746 1.00 71.38 420 GLY A O 1
ATOM 3173 N N . GLY A 1 421 ? -0.528 15.605 21.648 1.00 88.12 421 GLY A N 1
ATOM 3174 C CA . GLY A 1 421 ? -1.303 14.409 21.959 1.00 88.12 421 GLY A CA 1
ATOM 3175 C C . GLY A 1 421 ? -1.725 13.663 20.696 1.00 88.12 421 GLY A C 1
ATOM 3176 O O . GLY A 1 421 ? -1.780 14.248 19.618 1.00 88.12 421 GLY A O 1
ATOM 3177 N N . CYS A 1 422 ? -2.059 12.383 20.843 1.00 93.88 422 CYS A N 1
ATOM 3178 C CA . CYS A 1 422 ? -2.517 11.514 19.765 1.00 93.88 422 CYS A CA 1
ATOM 3179 C C . CYS A 1 422 ? -3.784 10.730 20.132 1.00 93.88 422 CYS A C 1
ATOM 3181 O O . CYS A 1 422 ? -4.140 10.562 21.305 1.00 93.88 422 CYS A O 1
ATOM 3183 N N . THR A 1 423 ? -4.442 10.221 19.096 1.00 96.19 423 THR A N 1
ATOM 3184 C CA . THR A 1 423 ? -5.515 9.235 19.189 1.00 96.19 423 THR A CA 1
ATOM 3185 C C . THR A 1 423 ? -5.102 7.941 18.515 1.00 96.19 423 THR A C 1
ATOM 3187 O O . THR A 1 423 ? -4.492 7.972 17.447 1.00 96.19 423 THR A O 1
ATOM 3190 N N . VAL A 1 424 ? -5.460 6.807 19.119 1.00 97.56 424 VAL A N 1
ATOM 3191 C CA . VAL A 1 424 ? -5.273 5.488 18.504 1.00 97.56 424 VAL A CA 1
ATOM 3192 C C . VAL A 1 424 ? -6.510 4.634 18.735 1.00 97.56 424 VAL A C 1
ATOM 3194 O O . VAL A 1 424 ? -6.835 4.295 19.873 1.00 97.56 424 VAL A O 1
ATOM 3197 N N . PHE A 1 425 ? -7.198 4.261 17.660 1.00 98.19 425 PHE A N 1
ATOM 3198 C CA . PHE A 1 425 ? -8.383 3.409 17.714 1.00 98.19 425 PHE A CA 1
ATOM 3199 C C . PHE A 1 425 ? -8.101 2.045 17.069 1.00 98.19 425 PHE A C 1
ATOM 3201 O O . PHE A 1 425 ? -7.863 1.986 15.861 1.00 98.19 425 PHE A O 1
ATOM 3208 N N . PRO A 1 426 ? -8.149 0.936 17.827 1.00 97.88 426 PRO A N 1
ATOM 3209 C CA . PRO A 1 426 ? -8.040 -0.403 17.261 1.00 97.88 426 PRO A CA 1
ATOM 3210 C C . PRO A 1 426 ? -9.297 -0.779 16.460 1.00 97.88 426 PRO A C 1
ATOM 3212 O O . PRO A 1 426 ? -10.436 -0.626 16.911 1.00 97.88 426 PRO A O 1
ATOM 3215 N N . VAL A 1 427 ? -9.080 -1.324 15.269 1.00 96.94 427 VAL A N 1
ATOM 3216 C CA . VAL A 1 427 ? -10.083 -1.983 14.433 1.00 96.94 427 VAL A CA 1
ATOM 3217 C C . VAL A 1 427 ? -10.019 -3.475 14.722 1.00 96.94 427 VAL A C 1
ATOM 3219 O O . VAL A 1 427 ? -8.973 -4.111 14.566 1.00 96.94 427 VAL A O 1
ATOM 3222 N N . HIS A 1 428 ? -11.153 -4.029 15.137 1.00 94.19 428 HIS A N 1
ATOM 3223 C CA . HIS A 1 428 ? -11.263 -5.431 15.507 1.00 94.19 428 HIS A CA 1
ATOM 3224 C C . HIS A 1 428 ? -11.941 -6.236 14.402 1.00 94.19 428 HIS A C 1
ATOM 3226 O O . HIS A 1 428 ? -12.981 -5.842 13.881 1.00 94.19 428 HIS A O 1
ATOM 3232 N N . LEU A 1 429 ? -11.391 -7.408 14.114 1.00 91.25 429 LEU A N 1
ATOM 3233 C CA . LEU A 1 429 ? -11.988 -8.441 13.288 1.00 91.25 429 LEU A CA 1
ATOM 3234 C C . LEU A 1 429 ? -12.226 -9.666 14.173 1.00 91.25 429 LEU A C 1
ATOM 3236 O O . LEU A 1 429 ? -11.276 -10.270 14.671 1.00 91.25 429 LEU A O 1
ATOM 3240 N N . ARG A 1 430 ? -13.496 -10.029 14.393 1.00 87.88 430 ARG A N 1
ATOM 3241 C CA . ARG A 1 430 ? -13.888 -11.186 15.228 1.00 87.88 430 ARG A CA 1
ATOM 3242 C C . ARG A 1 430 ? -13.214 -11.202 16.612 1.00 87.88 430 ARG A C 1
ATOM 3244 O O . ARG A 1 430 ? -12.762 -12.240 17.084 1.00 87.88 430 ARG A O 1
ATOM 3251 N N . GLY A 1 431 ? -13.117 -10.032 17.242 1.00 86.25 431 GLY A N 1
ATOM 3252 C CA . GLY A 1 431 ? -12.525 -9.858 18.574 1.00 86.25 431 GLY A CA 1
ATOM 3253 C C . GLY A 1 431 ? -10.998 -9.736 18.608 1.00 86.25 431 GLY A C 1
ATOM 3254 O O . GLY A 1 431 ? -10.456 -9.450 19.668 1.00 86.25 431 GLY A O 1
ATOM 3255 N N . ARG A 1 432 ? -10.295 -9.891 17.478 1.00 91.44 432 ARG A N 1
ATOM 3256 C CA . ARG A 1 432 ? -8.845 -9.658 17.383 1.00 91.44 432 ARG A CA 1
ATOM 3257 C C . ARG A 1 432 ? -8.555 -8.317 16.727 1.00 91.44 432 ARG A C 1
ATOM 3259 O O . ARG A 1 432 ? -9.225 -7.950 15.767 1.00 91.44 432 ARG A O 1
ATOM 3266 N N . VAL A 1 433 ? -7.553 -7.594 17.216 1.00 94.69 433 VAL A N 1
ATOM 3267 C CA . VAL A 1 433 ? -7.102 -6.351 16.579 1.00 94.69 433 VAL A CA 1
ATOM 3268 C C . VAL A 1 433 ? -6.389 -6.684 15.271 1.00 94.69 433 VAL A C 1
ATOM 3270 O O . VAL A 1 433 ? -5.510 -7.540 15.252 1.00 94.69 433 VAL A O 1
ATOM 3273 N N . VAL A 1 434 ? -6.767 -6.014 14.183 1.00 93.50 434 VAL A N 1
ATOM 3274 C CA . VAL A 1 434 ? -6.127 -6.184 12.865 1.00 93.50 434 VAL A CA 1
ATOM 3275 C C . VAL A 1 434 ? -5.489 -4.905 12.350 1.00 93.50 434 VAL A C 1
ATOM 3277 O O . VAL A 1 434 ? -4.532 -4.968 11.591 1.00 93.50 434 VAL A O 1
ATOM 3280 N N . CYS A 1 435 ? -5.989 -3.742 12.757 1.00 95.12 435 CYS A N 1
ATOM 3281 C CA . CYS A 1 435 ? -5.531 -2.447 12.271 1.00 95.12 435 CYS A CA 1
ATOM 3282 C C . CYS A 1 435 ? -5.687 -1.398 13.377 1.00 95.12 435 CYS A C 1
ATOM 3284 O O . CYS A 1 435 ? -6.544 -1.539 14.245 1.00 95.12 435 CYS A O 1
ATOM 3286 N N . PHE A 1 436 ? -4.899 -0.331 13.333 1.00 98.19 436 PHE A N 1
ATOM 3287 C CA . PHE A 1 436 ? -4.999 0.823 14.219 1.00 98.19 436 PHE A CA 1
ATOM 3288 C C . PHE A 1 436 ? -5.185 2.087 13.395 1.00 98.19 436 PHE A C 1
ATOM 3290 O O . PHE A 1 436 ? -4.446 2.316 12.440 1.00 98.19 436 PHE A O 1
ATOM 3297 N N . LEU A 1 437 ? -6.154 2.907 13.784 1.00 98.31 437 LEU A N 1
ATOM 3298 C CA . LEU A 1 437 ? -6.371 4.242 13.248 1.00 98.31 437 LEU A CA 1
ATOM 3299 C C . LEU A 1 437 ? -5.697 5.264 14.160 1.00 98.31 437 LEU A C 1
ATOM 3301 O O . LEU A 1 437 ? -6.114 5.435 15.304 1.00 98.31 437 LEU A O 1
ATOM 3305 N N . TRP A 1 438 ? -4.670 5.922 13.637 1.00 97.19 438 TRP A N 1
ATOM 3306 C CA . TRP A 1 438 ? -3.930 6.999 14.278 1.00 97.19 438 TRP A CA 1
ATOM 3307 C C . TRP A 1 438 ? -4.431 8.365 13.809 1.00 97.19 438 TRP A C 1
ATOM 3309 O O . TRP A 1 438 ? -4.693 8.563 12.618 1.00 97.19 438 TRP A O 1
ATOM 3319 N N . GLY A 1 439 ? -4.476 9.329 14.727 1.00 95.44 439 GLY A N 1
ATOM 3320 C CA . GLY A 1 439 ? -4.689 10.731 14.388 1.00 95.44 439 GLY A CA 1
ATOM 3321 C C . GLY A 1 439 ? -4.099 11.687 15.418 1.00 95.44 439 GLY A C 1
ATOM 3322 O O . GLY A 1 439 ? -4.278 11.480 16.621 1.00 95.44 439 GLY A O 1
ATOM 3323 N N . ASP A 1 440 ? -3.445 12.748 14.951 1.00 94.25 440 ASP A N 1
ATOM 3324 C CA . ASP A 1 440 ? -2.948 13.846 15.778 1.00 94.25 440 ASP A CA 1
ATOM 3325 C C . ASP A 1 440 ? -3.058 15.210 15.076 1.00 94.25 440 ASP A C 1
ATOM 3327 O O . ASP A 1 440 ? -3.289 15.314 13.868 1.00 94.25 440 ASP A O 1
ATOM 3331 N N . ASN A 1 441 ? -2.921 16.262 15.881 1.00 92.31 441 ASN A N 1
ATOM 3332 C CA . ASN A 1 441 ? -3.057 17.662 15.478 1.00 92.31 441 ASN A CA 1
ATOM 3333 C C . ASN A 1 441 ? -1.808 18.479 15.817 1.00 92.31 441 ASN A C 1
ATOM 3335 O O . ASN A 1 441 ? -1.907 19.685 16.038 1.00 92.31 441 ASN A O 1
ATOM 3339 N N . LEU A 1 442 ? -0.639 17.830 15.889 1.00 87.31 442 LEU A N 1
ATOM 3340 C CA . LEU A 1 442 ? 0.615 18.492 16.254 1.00 87.31 442 LEU A CA 1
ATOM 3341 C C . LEU A 1 442 ? 0.454 19.274 17.575 1.00 87.31 442 LEU A C 1
ATOM 3343 O O . LEU A 1 442 ? 0.046 18.701 18.590 1.00 87.31 442 LEU A O 1
ATOM 3347 N N . GLU A 1 443 ? 0.743 20.573 17.567 1.00 83.25 443 GLU A N 1
ATOM 3348 C CA . GLU A 1 443 ? 0.641 21.466 18.724 1.00 83.25 443 GLU A CA 1
ATOM 3349 C C . GLU A 1 443 ? -0.797 21.930 19.033 1.00 83.25 443 GLU A C 1
ATOM 3351 O O . GLU A 1 443 ? -1.070 22.368 20.150 1.00 83.25 443 GLU A O 1
ATOM 3356 N N . GLU A 1 444 ? -1.750 21.799 18.100 1.00 81.19 444 GLU A N 1
ATOM 3357 C CA . GLU A 1 444 ? -3.138 22.270 18.291 1.00 81.19 444 GLU A CA 1
ATOM 3358 C C . GLU A 1 444 ? -3.944 21.388 19.263 1.00 81.19 444 GLU A C 1
ATOM 3360 O O . GLU A 1 444 ? -4.988 21.794 19.785 1.00 81.19 444 GLU A O 1
ATOM 3365 N N . GLY A 1 445 ? -3.443 20.183 19.548 1.00 82.69 445 GLY A N 1
ATOM 3366 C CA . GLY A 1 445 ? -4.063 19.237 20.468 1.00 82.69 445 GLY A CA 1
ATOM 3367 C C . GLY A 1 445 ? -5.375 18.630 19.950 1.00 82.69 445 GLY A C 1
ATOM 3368 O O . GLY A 1 445 ? -5.790 18.802 18.809 1.00 82.69 445 GLY A O 1
ATOM 3369 N N . LEU A 1 446 ? -6.053 17.858 20.800 1.00 88.19 446 LEU A N 1
ATOM 3370 C CA . LEU A 1 446 ? -7.149 16.963 20.386 1.00 88.19 446 LEU A CA 1
ATOM 3371 C C . LEU A 1 446 ? -8.548 17.497 20.731 1.00 88.19 446 LEU A C 1
ATOM 3373 O O . LEU A 1 446 ? -9.490 16.727 20.937 1.00 88.19 446 LEU A O 1
ATOM 3377 N N . ARG A 1 447 ? -8.700 18.821 20.855 1.00 85.19 447 ARG A N 1
ATOM 3378 C CA . ARG A 1 447 ? -9.999 19.431 21.177 1.00 85.19 447 ARG A CA 1
ATOM 3379 C C . ARG A 1 447 ? -10.975 19.240 20.014 1.00 85.19 447 ARG A C 1
ATOM 3381 O O . ARG A 1 447 ? -10.624 19.467 18.866 1.00 85.19 447 ARG A O 1
ATOM 3388 N N . GLY A 1 448 ? -12.211 18.845 20.326 1.00 85.75 448 GLY A N 1
ATOM 3389 C CA . GLY A 1 448 ? -13.281 18.695 19.330 1.00 85.75 448 GLY A CA 1
ATOM 3390 C C . GLY A 1 448 ? -13.252 17.394 18.521 1.00 85.75 448 GLY A C 1
ATOM 3391 O O . GLY A 1 448 ? -14.095 17.215 17.647 1.00 85.75 448 GLY A O 1
ATOM 3392 N N . VAL A 1 449 ? -12.338 16.462 18.814 1.00 91.94 449 VAL A N 1
ATOM 3393 C CA . VAL A 1 449 ? -12.297 15.159 18.133 1.00 91.94 449 VAL A CA 1
ATOM 3394 C C . VAL A 1 449 ? -13.574 14.350 18.445 1.00 91.94 449 VAL A C 1
ATOM 3396 O O . VAL A 1 449 ? -13.865 14.103 19.621 1.00 91.94 449 VAL A O 1
ATOM 3399 N N . PRO A 1 450 ? -14.337 13.889 17.431 1.00 95.00 450 PRO A N 1
ATOM 3400 C CA . PRO A 1 450 ? -15.612 13.195 17.626 1.00 95.00 450 PRO A CA 1
ATOM 3401 C C . PRO A 1 450 ? -15.405 11.718 18.008 1.00 95.00 450 PRO A C 1
ATOM 3403 O O . PRO A 1 450 ? -15.595 10.799 17.207 1.00 95.00 450 PRO A O 1
ATOM 3406 N N . VAL A 1 451 ? -14.996 11.476 19.258 1.00 95.81 451 VAL A N 1
ATOM 3407 C CA . VAL A 1 451 ? -14.684 10.132 19.786 1.00 95.81 451 VAL A CA 1
ATOM 3408 C C . VAL A 1 451 ? -15.827 9.117 19.596 1.00 95.81 451 VAL A C 1
ATOM 3410 O O . VAL A 1 451 ? -15.539 7.997 19.162 1.00 95.81 451 VAL A O 1
ATOM 3413 N N . PRO A 1 452 ? -17.115 9.432 19.863 1.00 96.00 452 PRO A N 1
ATOM 3414 C CA . PRO A 1 452 ? -18.204 8.470 19.660 1.00 96.00 452 PRO A CA 1
ATOM 3415 C C . PRO A 1 452 ? -18.325 7.993 18.207 1.00 96.00 452 PRO A C 1
ATOM 3417 O O . PRO A 1 452 ? -18.523 6.802 17.954 1.00 96.00 452 PRO A O 1
ATOM 3420 N N . GLN A 1 453 ? -18.170 8.904 17.247 1.00 97.38 453 GLN A N 1
ATOM 3421 C CA . GLN A 1 453 ? -18.240 8.604 15.822 1.00 97.38 453 GLN A CA 1
ATOM 3422 C C . GLN A 1 453 ? -17.008 7.829 15.355 1.00 97.38 453 GLN A C 1
ATOM 3424 O O . GLN A 1 453 ? -17.171 6.865 14.614 1.00 97.38 453 GLN A O 1
ATOM 3429 N N . LEU A 1 454 ? -15.805 8.156 15.844 1.00 97.31 454 LEU A N 1
ATOM 3430 C CA . LEU A 1 454 ? -14.588 7.386 15.547 1.00 97.31 454 LEU A CA 1
ATOM 3431 C C . LEU A 1 454 ? -14.689 5.935 16.037 1.00 97.31 454 LEU A C 1
ATOM 3433 O O . LEU A 1 454 ? -14.330 5.015 15.306 1.00 97.31 454 LEU A O 1
ATOM 3437 N N . ARG A 1 455 ? -15.263 5.698 17.224 1.00 97.19 455 ARG A N 1
ATOM 3438 C CA . ARG A 1 455 ? -15.531 4.331 17.713 1.00 97.19 455 ARG A CA 1
ATOM 3439 C C . ARG A 1 455 ? -16.531 3.580 16.831 1.00 97.19 455 ARG A C 1
ATOM 3441 O O . ARG A 1 455 ? -16.353 2.395 16.563 1.00 97.19 455 ARG A O 1
ATOM 3448 N N . ARG A 1 456 ? -17.594 4.253 16.374 1.00 97.75 456 ARG A N 1
ATOM 3449 C CA . ARG A 1 456 ? -18.569 3.664 15.436 1.00 97.75 456 ARG A CA 1
ATOM 3450 C C . ARG A 1 456 ? -17.934 3.391 14.074 1.00 97.75 456 ARG A C 1
ATOM 3452 O O . ARG A 1 456 ? -18.233 2.366 13.468 1.00 97.75 456 ARG A O 1
ATOM 3459 N N . LEU A 1 457 ? -17.055 4.275 13.612 1.00 98.25 457 LEU A N 1
ATOM 3460 C CA . LEU A 1 457 ? -16.311 4.133 12.369 1.00 98.25 457 LEU A CA 1
ATOM 3461 C C . LEU A 1 457 ? -15.394 2.904 12.409 1.00 98.25 457 LEU A C 1
ATOM 3463 O O . LEU A 1 457 ? -15.473 2.073 11.508 1.00 98.25 457 LEU A O 1
ATOM 3467 N N . THR A 1 458 ? -14.575 2.733 13.454 1.00 97.69 458 THR A N 1
ATOM 3468 C CA . THR A 1 458 ? -13.679 1.566 13.551 1.00 97.69 458 THR A CA 1
ATOM 3469 C C . THR A 1 458 ? -14.438 0.253 13.722 1.00 97.69 458 THR A C 1
ATOM 3471 O O . THR A 1 458 ? -14.026 -0.762 13.161 1.00 97.69 458 THR A O 1
ATOM 3474 N N . ALA A 1 459 ? -15.588 0.260 14.403 1.00 96.44 459 ALA A N 1
ATOM 3475 C CA . ALA A 1 459 ? -16.480 -0.899 14.448 1.00 96.44 459 ALA A CA 1
ATOM 3476 C C . ALA A 1 459 ? -17.029 -1.262 13.054 1.00 96.44 459 ALA A C 1
ATOM 3478 O O . ALA A 1 459 ? -17.003 -2.429 12.662 1.00 96.44 459 ALA A O 1
ATOM 3479 N N . LYS A 1 460 ? -17.471 -0.266 12.271 1.00 97.88 460 LYS A N 1
ATOM 3480 C CA . LYS A 1 460 ? -17.920 -0.465 10.880 1.00 97.88 460 LYS A CA 1
ATOM 3481 C C . LYS A 1 460 ? -16.788 -0.955 9.976 1.00 97.88 460 LYS A C 1
ATOM 3483 O O . LYS A 1 460 ? -17.019 -1.835 9.154 1.00 97.88 460 LYS A O 1
ATOM 3488 N N . ALA A 1 461 ? -15.568 -0.452 10.157 1.00 97.62 461 ALA A N 1
ATOM 3489 C CA . ALA A 1 461 ? -14.403 -0.934 9.421 1.00 97.62 461 ALA A CA 1
ATOM 3490 C C . ALA A 1 461 ? -14.078 -2.400 9.737 1.00 97.62 461 ALA A C 1
ATOM 3492 O O . ALA A 1 461 ? -13.749 -3.155 8.828 1.00 97.62 461 ALA A O 1
ATOM 3493 N N . GLY A 1 462 ? -14.250 -2.836 10.990 1.00 96.31 462 GLY A N 1
ATOM 3494 C CA . GLY A 1 462 ? -14.141 -4.250 11.363 1.00 96.31 462 GLY A CA 1
ATOM 3495 C C . GLY A 1 462 ? -15.103 -5.148 10.576 1.00 96.31 462 GLY A C 1
ATOM 3496 O O . GLY A 1 462 ? -14.697 -6.181 10.043 1.00 96.31 462 GLY A O 1
ATOM 3497 N N . LEU A 1 463 ? -16.360 -4.714 10.424 1.00 96.25 463 LEU A N 1
ATOM 3498 C CA . LEU A 1 463 ? -17.358 -5.409 9.599 1.00 96.25 463 LEU A CA 1
ATOM 3499 C C . LEU A 1 463 ? -17.002 -5.384 8.106 1.00 96.25 463 LEU A C 1
ATOM 3501 O O . LEU A 1 463 ? -17.190 -6.384 7.413 1.00 96.25 463 LEU A O 1
ATOM 3505 N N . ALA A 1 464 ? -16.462 -4.269 7.608 1.00 96.38 464 ALA A N 1
ATOM 3506 C CA . ALA A 1 464 ? -16.008 -4.156 6.224 1.00 96.38 464 ALA A CA 1
ATOM 3507 C C . ALA A 1 464 ? -14.848 -5.119 5.926 1.00 96.38 464 ALA A C 1
ATOM 3509 O O . ALA A 1 464 ? -14.879 -5.813 4.911 1.00 96.38 464 ALA A O 1
ATOM 3510 N N . PHE A 1 465 ? -13.875 -5.242 6.838 1.00 94.19 465 PHE A N 1
ATOM 3511 C CA . PHE A 1 465 ? -12.807 -6.240 6.730 1.00 94.19 465 PHE A CA 1
ATOM 3512 C C . PHE A 1 465 ? -13.364 -7.665 6.695 1.00 94.19 465 PHE A C 1
ATOM 3514 O O . PHE A 1 465 ? -12.915 -8.476 5.885 1.00 94.19 465 PHE A O 1
ATOM 3521 N N . GLU A 1 466 ? -14.355 -7.981 7.533 1.00 93.19 466 GLU A N 1
ATOM 3522 C CA . GLU A 1 466 ? -14.997 -9.297 7.515 1.00 93.19 466 GLU A CA 1
ATOM 3523 C C . GLU A 1 466 ? -15.691 -9.581 6.178 1.00 93.19 466 GLU A C 1
ATOM 3525 O O . GLU A 1 466 ? -15.476 -10.641 5.584 1.00 93.19 466 GLU A O 1
ATOM 3530 N N . ALA A 1 467 ? -16.476 -8.628 5.671 1.00 92.31 467 ALA A N 1
ATOM 3531 C CA . ALA A 1 467 ? -17.149 -8.752 4.382 1.00 92.31 467 ALA A CA 1
ATOM 3532 C C . ALA A 1 467 ? -16.148 -8.924 3.228 1.00 92.31 467 ALA A C 1
ATOM 3534 O O . ALA A 1 467 ? -16.334 -9.792 2.371 1.00 92.31 467 ALA A O 1
ATOM 3535 N N . TYR A 1 468 ? -15.066 -8.144 3.231 1.00 89.81 468 TYR A N 1
ATOM 3536 C CA . TYR A 1 468 ? -13.978 -8.253 2.263 1.00 89.81 468 TYR A CA 1
ATOM 3537 C C . TYR A 1 468 ? -13.335 -9.649 2.281 1.00 89.81 468 TYR A C 1
ATOM 3539 O O . TYR A 1 468 ? -13.248 -10.302 1.239 1.00 89.81 468 TYR A O 1
ATOM 3547 N N . LEU A 1 469 ? -12.970 -10.161 3.461 1.00 89.06 469 LEU A N 1
ATOM 3548 C CA . LEU A 1 469 ? -12.370 -11.492 3.605 1.00 89.06 469 LEU A CA 1
ATOM 3549 C C . LEU A 1 469 ? -13.303 -12.611 3.131 1.00 89.06 469 LEU A C 1
ATOM 3551 O O . LEU A 1 469 ? -12.846 -13.588 2.537 1.00 89.06 469 LEU A O 1
ATOM 3555 N N . LEU A 1 470 ? -14.609 -12.484 3.372 1.00 89.25 470 LEU A N 1
ATOM 3556 C CA . LEU A 1 470 ? -15.600 -13.435 2.869 1.00 89.25 470 LEU A CA 1
ATOM 3557 C C . LEU A 1 470 ? -15.688 -13.401 1.338 1.00 89.25 470 LEU A C 1
ATOM 3559 O O . LEU A 1 470 ? -15.675 -14.461 0.714 1.00 89.25 470 LEU A O 1
ATOM 3563 N N . ARG A 1 471 ? -15.707 -12.211 0.722 1.00 86.12 471 ARG A N 1
ATOM 3564 C CA . ARG A 1 471 ? -15.682 -12.062 -0.745 1.00 86.12 471 ARG A CA 1
ATOM 3565 C C . ARG A 1 471 ? -14.412 -12.667 -1.348 1.00 86.12 471 ARG A C 1
ATOM 3567 O O . ARG A 1 471 ? -14.507 -13.378 -2.344 1.00 86.12 471 ARG A O 1
ATOM 3574 N N . ALA A 1 472 ? -13.251 -12.434 -0.735 1.00 81.19 472 ALA A N 1
ATOM 3575 C CA . ALA A 1 472 ? -11.980 -13.008 -1.175 1.00 81.19 472 ALA A CA 1
ATOM 3576 C C . ALA A 1 472 ? -11.999 -14.546 -1.121 1.00 81.19 472 ALA A C 1
ATOM 3578 O O . ALA A 1 472 ? -11.649 -15.204 -2.097 1.00 81.19 472 ALA A O 1
ATOM 3579 N N . LYS A 1 473 ? -12.515 -15.132 -0.030 1.00 81.81 473 LYS A N 1
ATOM 3580 C CA . LYS A 1 473 ? -12.692 -16.591 0.087 1.00 81.81 473 LYS A CA 1
ATOM 3581 C C . LYS A 1 473 ? -13.624 -17.161 -0.981 1.00 81.81 473 LYS A C 1
ATOM 3583 O O . LYS A 1 473 ? -13.316 -18.210 -1.529 1.00 81.81 473 LYS A O 1
ATOM 3588 N N . ILE A 1 474 ? -14.726 -16.475 -1.294 1.00 84.25 474 ILE A N 1
ATOM 3589 C CA . ILE A 1 474 ? -15.663 -16.898 -2.349 1.00 84.25 474 ILE A CA 1
ATOM 3590 C C . ILE A 1 474 ? -14.999 -16.881 -3.731 1.00 84.25 474 ILE A C 1
ATOM 3592 O O . ILE A 1 474 ? -15.304 -17.742 -4.539 1.00 84.25 474 ILE A O 1
ATOM 3596 N N . ARG A 1 475 ? -14.099 -15.930 -4.016 1.00 75.81 475 ARG A N 1
ATOM 3597 C CA . ARG A 1 475 ? -13.361 -15.896 -5.295 1.00 75.81 475 ARG A CA 1
ATOM 3598 C C . ARG A 1 475 ? -12.317 -17.007 -5.414 1.00 75.81 475 ARG A C 1
ATOM 3600 O O . ARG A 1 475 ? -11.982 -17.400 -6.525 1.00 75.81 475 ARG A O 1
ATOM 3607 N N . ALA A 1 476 ? -11.754 -17.435 -4.286 1.00 69.19 476 ALA A N 1
ATOM 3608 C CA . ALA A 1 476 ? -10.659 -18.398 -4.247 1.00 69.19 476 ALA A CA 1
ATOM 3609 C C . ALA A 1 476 ? -11.113 -19.871 -4.303 1.00 69.19 476 ALA A C 1
ATOM 3611 O O . ALA A 1 476 ? -10.277 -20.738 -4.576 1.00 69.19 476 ALA A O 1
ATOM 3612 N N . ILE A 1 477 ? -12.388 -20.148 -3.998 1.00 70.50 477 ILE A N 1
ATOM 3613 C CA . ILE A 1 477 ? -13.047 -21.465 -4.094 1.00 70.50 477 ILE A CA 1
ATOM 3614 C C . ILE A 1 477 ? -13.730 -21.563 -5.455 1.00 70.50 477 ILE A C 1
ATOM 3616 O O . ILE A 1 477 ? -13.594 -22.633 -6.090 1.00 70.50 477 ILE A O 1
#

pLDDT: mean 72.86, std 27.75, range [23.84, 98.31]